Protein AF-A0A8B7ZYP4-F1 (afdb_monomer_lite)

Secondary structure (DSSP, 8-state):
-----------------------------------------HHHHHHHHHHHHHHHHHHHHHHHHHHHHHHHHHTS-------------------------------HHHHHHHHHHHHS----HHHHHHHHHTBPPGGGEEEEEEEEE-SSEEEEEEEEE-SS-SSEEEEEEEEEPS--HHHHHHHHHHHHHHTT---TTB----EEEEEE-TTS-EEEEEEEE--TT-BHHHHHHHHHHTSS-PPPHHHHHHHHHHHHHHHHHHHHTTEE-S--SGGGEEE-TT--EEE---TT-EE--TT--EE----TTTTTSS-GGGS-HHHHHS-EE-HHHHHHHHHHHHHHHHTTSPPSSTT--GGGHHHHHHTT--PPPPTT--HHHHHHHHHHT-SSGGGSPPHHHHHHHHHHHHHHHHHHHTTTHHHHHHHHHHHHHHTS-GGGSSS--

Radius of gyration: 34.46 Å; chains: 1; bounding box: 88×86×107 Å

Structure (mmCIF, N/CA/C/O backbone):
data_AF-A0A8B7ZYP4-F1
#
_entry.id   AF-A0A8B7ZYP4-F1
#
loop_
_atom_site.group_PDB
_atom_site.id
_atom_site.type_symbol
_atom_site.label_atom_id
_atom_site.label_alt_id
_atom_site.label_comp_id
_atom_site.label_asym_id
_atom_site.label_entity_id
_atom_site.label_seq_id
_atom_site.pdbx_PDB_ins_code
_atom_site.Cartn_x
_atom_site.Cartn_y
_atom_site.Cartn_z
_atom_site.occupancy
_atom_site.B_iso_or_equiv
_atom_site.auth_seq_id
_atom_site.auth_comp_id
_atom_site.auth_asym_id
_atom_site.auth_atom_id
_atom_site.pdbx_PDB_model_num
ATOM 1 N N . MET A 1 1 ? -39.614 -41.878 56.196 1.00 41.00 1 MET A N 1
ATOM 2 C CA . MET A 1 1 ? -39.280 -42.474 54.885 1.00 41.00 1 MET A CA 1
ATOM 3 C C . MET A 1 1 ? -38.234 -41.580 54.227 1.00 41.00 1 MET A C 1
ATOM 5 O O . MET A 1 1 ? -38.529 -40.890 53.265 1.00 41.00 1 MET A O 1
ATOM 9 N N . ASP A 1 2 ? -37.120 -41.278 54.887 1.00 35.00 2 ASP A N 1
ATOM 10 C CA . ASP A 1 2 ? -35.990 -42.121 55.347 1.00 35.00 2 ASP A CA 1
ATOM 11 C C . ASP A 1 2 ? -34.829 -41.954 54.352 1.00 35.00 2 ASP A C 1
ATOM 13 O O . ASP A 1 2 ? -34.947 -42.358 53.203 1.00 35.00 2 ASP A O 1
ATOM 17 N N . ILE A 1 3 ? -33.880 -41.050 54.650 1.00 33.19 3 ILE A N 1
ATOM 18 C CA . ILE A 1 3 ? -32.611 -41.271 55.398 1.00 33.19 3 ILE A CA 1
ATOM 19 C C . ILE A 1 3 ? -31.563 -41.875 54.436 1.00 33.19 3 ILE A C 1
ATOM 21 O O . ILE A 1 3 ? -31.716 -43.002 53.995 1.00 33.19 3 ILE A O 1
ATOM 25 N N . ALA A 1 4 ? -30.619 -41.095 53.894 1.00 34.44 4 ALA A N 1
ATOM 26 C CA . ALA A 1 4 ? -29.356 -40.596 54.474 1.00 34.44 4 ALA A CA 1
ATOM 27 C C . ALA A 1 4 ? -28.167 -41.572 54.346 1.00 34.44 4 ALA A C 1
ATOM 29 O O . ALA A 1 4 ? -28.353 -42.778 54.247 1.00 34.44 4 ALA A O 1
ATOM 30 N N . SER A 1 5 ? -26.963 -40.991 54.494 1.00 31.84 5 SER A N 1
ATOM 31 C CA . SER A 1 5 ? -25.684 -41.623 54.877 1.00 31.84 5 SER A CA 1
ATOM 32 C C . SER A 1 5 ? -24.798 -42.161 53.744 1.00 31.84 5 SER A C 1
ATOM 34 O O . SER A 1 5 ? -25.297 -42.761 52.808 1.00 31.84 5 SER A O 1
ATOM 36 N N . SER A 1 6 ? -23.465 -42.156 53.801 1.00 32.41 6 SER A N 1
ATOM 37 C CA . SER A 1 6 ? -22.391 -41.265 54.278 1.00 32.41 6 SER A CA 1
ATOM 38 C C . SER A 1 6 ? -21.062 -42.016 54.001 1.00 32.41 6 SER A C 1
ATOM 40 O O . SER A 1 6 ? -21.055 -43.240 54.001 1.00 32.41 6 SER A O 1
ATOM 42 N N . LYS A 1 7 ? -20.000 -41.257 53.664 1.00 31.94 7 LYS A N 1
ATOM 43 C CA . LYS A 1 7 ? -18.531 -41.371 53.940 1.00 31.94 7 LYS A CA 1
ATOM 44 C C . LYS A 1 7 ? -17.957 -42.626 54.679 1.00 31.94 7 LYS A C 1
ATOM 46 O O . LYS A 1 7 ? -18.709 -43.314 55.349 1.00 31.94 7 LYS A O 1
ATOM 51 N N . PRO A 1 8 ? -16.623 -42.727 54.937 1.00 56.97 8 PRO A N 1
ATOM 52 C CA . PRO A 1 8 ? -15.360 -42.520 54.178 1.00 56.97 8 PRO A CA 1
ATOM 53 C C . PRO A 1 8 ? -14.342 -43.682 54.471 1.00 56.97 8 PRO A C 1
ATOM 55 O O . PRO A 1 8 ? -14.780 -44.723 54.941 1.00 56.97 8 PRO A O 1
ATOM 58 N N . VAL A 1 9 ? -13.016 -43.503 54.243 1.00 35.91 9 VAL A N 1
ATOM 59 C CA . VAL A 1 9 ? -11.820 -43.965 55.045 1.00 35.91 9 VAL A CA 1
ATOM 60 C C . VAL A 1 9 ? -10.567 -43.976 54.119 1.00 35.91 9 VAL A C 1
ATOM 62 O O . VAL A 1 9 ? -10.630 -44.587 53.061 1.00 35.91 9 VAL A O 1
ATOM 65 N N . ARG A 1 10 ? -9.545 -43.104 54.283 1.00 32.50 10 ARG A N 1
ATOM 66 C CA . ARG A 1 10 ? -8.372 -43.043 55.223 1.00 32.50 10 ARG A CA 1
ATOM 67 C C . ARG A 1 10 ? -7.162 -43.850 54.695 1.00 32.50 10 ARG A C 1
ATOM 69 O O . ARG A 1 10 ? -7.319 -45.035 54.454 1.00 32.50 10 ARG A O 1
ATOM 76 N N . GLY A 1 11 ? -6.034 -43.221 54.345 1.00 29.41 11 GLY A N 1
ATOM 77 C CA . GLY A 1 11 ? -4.831 -42.957 55.181 1.00 29.41 11 GLY A CA 1
ATOM 78 C C . GLY A 1 11 ? -3.613 -43.550 54.424 1.00 29.41 11 GLY A C 1
ATOM 79 O O . GLY A 1 11 ? -3.822 -44.493 53.673 1.00 29.41 11 GLY A O 1
ATOM 80 N N . ASP A 1 12 ? -2.366 -43.072 54.431 1.00 33.69 12 ASP A N 1
ATOM 81 C CA . ASP A 1 12 ? -1.624 -42.235 55.373 1.00 33.69 12 ASP A CA 1
ATOM 82 C C . ASP A 1 12 ? -0.431 -41.509 54.703 1.00 33.69 12 ASP A C 1
ATOM 84 O O . ASP A 1 12 ? -0.023 -41.806 53.580 1.00 33.69 12 ASP A O 1
ATOM 88 N N . GLN A 1 13 ? 0.087 -40.526 55.444 1.00 34.38 13 GLN A N 1
ATOM 89 C CA . GLN A 1 13 ? 1.249 -39.657 55.211 1.00 34.38 13 GLN A CA 1
ATOM 90 C C . GLN A 1 13 ? 2.599 -40.325 55.554 1.00 34.38 13 GLN A C 1
ATOM 92 O O . GLN A 1 13 ? 2.609 -41.289 56.311 1.00 34.38 13 GLN A O 1
ATOM 97 N N . LEU A 1 14 ? 3.714 -39.719 55.096 1.00 33.94 14 LEU A N 1
ATOM 98 C CA . LEU A 1 14 ? 4.968 -39.356 55.826 1.00 33.94 14 LEU A CA 1
ATOM 99 C C . LEU A 1 14 ? 6.038 -38.971 54.769 1.00 33.94 14 LEU A C 1
ATOM 101 O O . LEU A 1 14 ? 6.341 -39.776 53.898 1.00 33.94 14 LEU A O 1
ATOM 105 N N . ILE A 1 15 ? 6.426 -37.701 54.570 1.00 35.94 15 ILE A N 1
ATOM 106 C CA . ILE A 1 15 ? 7.445 -36.887 55.281 1.00 35.94 15 ILE A CA 1
ATOM 107 C C . ILE A 1 15 ? 8.777 -37.623 55.507 1.00 35.94 15 ILE A C 1
ATOM 109 O O . ILE A 1 15 ? 8.811 -38.481 56.376 1.00 35.94 15 ILE A O 1
ATOM 113 N N . THR A 1 16 ? 9.857 -37.185 54.837 1.00 31.50 16 THR A N 1
ATOM 114 C CA . THR A 1 16 ? 11.135 -36.746 55.454 1.00 31.50 16 THR A CA 1
ATOM 115 C C . THR A 1 16 ? 11.983 -35.919 54.472 1.00 31.50 16 THR A C 1
ATOM 117 O O . THR A 1 16 ? 11.873 -36.057 53.257 1.00 31.50 16 THR A O 1
ATOM 120 N N . THR A 1 17 ? 12.778 -35.030 55.059 1.00 34.66 17 THR A N 1
ATOM 121 C CA . THR A 1 17 ? 13.595 -33.917 54.550 1.00 34.66 17 THR A CA 1
ATOM 122 C C . THR A 1 17 ? 15.063 -34.285 54.246 1.00 34.66 17 THR A C 1
ATOM 124 O O . THR A 1 17 ? 15.465 -35.424 54.457 1.00 34.66 17 THR A O 1
ATOM 127 N N . ASP A 1 18 ? 15.828 -33.255 53.842 1.00 32.28 18 ASP A N 1
ATOM 128 C CA . ASP A 1 18 ? 17.300 -33.112 53.739 1.00 32.28 18 ASP A CA 1
ATOM 129 C C . ASP A 1 18 ? 17.969 -33.642 52.453 1.00 32.28 18 ASP A C 1
ATOM 131 O O . ASP A 1 18 ? 17.633 -34.704 51.953 1.00 32.28 18 ASP A O 1
ATOM 135 N N . GLY A 1 19 ? 18.932 -32.974 51.809 1.00 30.73 19 GLY A N 1
ATOM 136 C CA . GLY A 1 19 ? 19.624 -31.714 52.082 1.00 30.73 19 GLY A CA 1
ATOM 137 C C . GLY A 1 19 ? 21.096 -31.816 51.648 1.00 30.73 19 GLY A C 1
ATOM 138 O O . GLY A 1 19 ? 21.799 -32.659 52.186 1.00 30.73 19 GLY A O 1
ATOM 139 N N . SER A 1 20 ? 21.568 -30.904 50.772 1.00 31.50 20 SER A N 1
ATOM 140 C CA . SER A 1 20 ? 22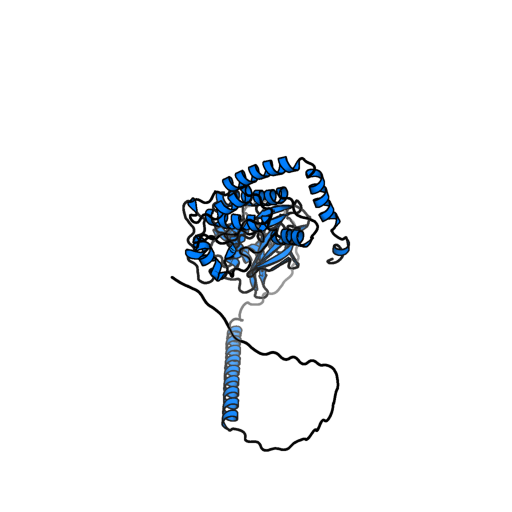.995 -30.515 50.558 1.00 31.50 20 SER A CA 1
ATOM 141 C C . SER A 1 20 ? 23.937 -31.605 49.962 1.00 31.50 20 SER A C 1
ATOM 143 O O . SER A 1 20 ? 23.621 -32.778 50.058 1.00 31.50 20 SER A O 1
ATOM 145 N N . LEU A 1 21 ? 25.108 -31.405 49.337 1.00 30.92 21 LEU A N 1
ATOM 146 C CA . LEU A 1 21 ? 25.958 -30.326 48.794 1.00 30.92 21 LEU A CA 1
ATOM 147 C C . LEU A 1 21 ? 27.141 -31.079 48.056 1.00 30.92 21 LEU A C 1
ATOM 149 O O . LEU A 1 21 ? 27.355 -32.244 48.368 1.00 30.92 21 LEU A O 1
ATOM 153 N N . TRP A 1 22 ? 27.841 -30.448 47.088 1.00 31.81 22 TRP A N 1
ATOM 154 C CA . TRP A 1 22 ? 29.186 -30.717 46.458 1.00 31.81 22 TRP A CA 1
ATOM 155 C C . TRP A 1 22 ? 29.958 -32.063 46.644 1.00 31.81 22 TRP A C 1
ATOM 157 O O . TRP A 1 22 ? 30.072 -32.572 47.745 1.00 31.81 22 TRP A O 1
ATOM 167 N N . GLU A 1 23 ? 30.612 -32.617 45.600 1.00 31.73 23 GLU A N 1
ATOM 168 C CA . GLU A 1 23 ? 32.015 -32.396 45.149 1.00 31.73 23 GLU A CA 1
ATOM 169 C C . GLU A 1 23 ? 32.447 -33.361 44.020 1.00 31.73 23 GLU A C 1
ATOM 171 O O . GLU A 1 23 ? 31.722 -34.265 43.617 1.00 31.73 23 GLU A O 1
ATOM 176 N N . THR A 1 24 ? 33.643 -33.073 43.515 1.00 35.56 24 THR A N 1
ATOM 177 C CA . THR A 1 24 ? 34.391 -33.439 42.310 1.00 35.56 24 THR A CA 1
ATOM 178 C C . THR A 1 24 ? 35.091 -34.809 42.332 1.00 35.56 24 THR A C 1
ATOM 180 O O . THR A 1 24 ? 35.387 -35.346 43.394 1.00 35.56 24 THR A O 1
ATOM 183 N N . ALA A 1 25 ? 35.471 -35.312 41.145 1.00 32.31 25 ALA A N 1
ATOM 184 C CA . ALA A 1 25 ? 36.751 -36.006 40.916 1.00 32.31 25 ALA A CA 1
ATOM 185 C C . ALA A 1 25 ? 37.060 -36.131 39.407 1.00 32.31 25 ALA A C 1
ATOM 187 O O . ALA A 1 25 ? 36.262 -36.667 38.640 1.00 32.31 25 ALA A O 1
ATOM 188 N N . ASP A 1 26 ? 38.234 -35.631 39.022 1.00 33.47 26 ASP A N 1
ATOM 189 C CA . ASP A 1 26 ? 38.847 -35.669 37.690 1.00 33.47 26 ASP A CA 1
ATOM 190 C C . ASP A 1 26 ? 39.739 -36.924 37.453 1.00 33.47 26 ASP A C 1
ATOM 192 O O . ASP A 1 26 ? 40.134 -37.612 38.392 1.00 33.47 26 ASP A O 1
ATOM 196 N N . VAL A 1 27 ? 40.185 -37.052 36.187 1.00 33.00 27 VAL A N 1
ATOM 197 C CA . VAL A 1 27 ? 41.434 -37.658 35.644 1.00 33.00 27 VAL A CA 1
ATOM 198 C C . VAL A 1 27 ? 41.496 -39.196 35.464 1.00 33.00 27 VAL A C 1
ATOM 200 O O . VAL A 1 27 ? 41.523 -39.951 36.428 1.00 33.00 27 VAL A O 1
ATOM 203 N N . ILE A 1 28 ? 41.647 -39.680 34.216 1.00 33.00 28 ILE A N 1
ATOM 204 C CA . ILE A 1 28 ? 42.933 -40.108 33.598 1.00 33.00 28 ILE A CA 1
ATOM 205 C C . ILE A 1 28 ? 42.728 -40.601 32.150 1.00 33.00 28 ILE A C 1
ATOM 207 O O . ILE A 1 28 ? 41.869 -41.421 31.840 1.00 33.00 28 ILE A O 1
ATOM 211 N N . ASP A 1 29 ? 43.597 -40.059 31.301 1.00 36.97 29 ASP A N 1
ATOM 212 C CA . ASP A 1 29 ? 43.864 -40.283 29.883 1.00 36.97 29 ASP A CA 1
ATOM 213 C C . ASP A 1 29 ? 44.691 -41.571 29.662 1.00 36.97 29 ASP A C 1
ATOM 215 O O . ASP A 1 29 ? 45.576 -41.874 30.462 1.00 36.97 29 ASP A O 1
ATOM 219 N N . THR A 1 30 ? 44.474 -42.320 28.575 1.00 34.78 30 THR A N 1
ATOM 220 C CA . THR A 1 30 ? 45.480 -43.277 28.058 1.00 34.78 30 THR A CA 1
ATOM 221 C C . THR A 1 30 ? 45.415 -43.387 26.536 1.00 34.78 30 THR A C 1
ATOM 223 O O . THR A 1 30 ? 44.474 -43.918 25.952 1.00 34.78 30 THR A O 1
ATOM 226 N N . VAL A 1 31 ? 46.482 -42.894 25.908 1.00 38.34 31 VAL A N 1
ATOM 227 C CA . VAL A 1 31 ? 46.847 -43.080 24.501 1.00 38.34 31 VAL A CA 1
ATOM 228 C C . VAL A 1 31 ? 47.408 -44.492 24.294 1.00 38.34 31 VAL A C 1
ATOM 230 O O . VAL A 1 31 ? 48.252 -44.941 25.066 1.00 38.34 31 VAL A O 1
ATOM 233 N N . GLY A 1 32 ? 47.001 -45.157 23.209 1.00 30.75 32 GLY A N 1
ATOM 234 C CA . GLY A 1 32 ? 47.618 -46.383 22.697 1.00 30.75 32 GLY A CA 1
ATOM 235 C C . GLY A 1 32 ? 47.467 -46.473 21.176 1.00 30.75 32 GLY A C 1
ATOM 236 O O . GLY A 1 32 ? 46.356 -46.514 20.656 1.00 30.75 32 GLY A O 1
ATOM 237 N N . THR A 1 33 ? 48.594 -46.444 20.469 1.00 37.09 33 THR A N 1
ATOM 238 C CA . THR A 1 33 ? 48.742 -46.477 19.007 1.00 37.09 33 THR A CA 1
ATOM 239 C C . THR A 1 33 ? 48.766 -47.899 18.431 1.00 37.09 33 THR A C 1
ATOM 241 O O . THR A 1 33 ? 49.421 -48.757 19.010 1.00 37.09 33 THR A O 1
ATOM 244 N N . ALA A 1 34 ? 48.125 -48.050 17.261 1.00 40.72 34 ALA A N 1
ATOM 245 C CA . ALA A 1 34 ? 48.442 -48.882 16.081 1.00 40.72 34 ALA A CA 1
ATOM 246 C C . ALA A 1 34 ? 48.799 -50.385 16.240 1.00 40.72 34 ALA A C 1
ATOM 248 O O . ALA A 1 34 ? 49.830 -50.725 16.804 1.00 40.72 34 ALA A O 1
ATOM 249 N N . ASP A 1 35 ? 47.981 -51.281 15.659 1.00 36.91 35 ASP A N 1
ATOM 250 C CA . ASP A 1 35 ? 48.292 -51.951 14.373 1.00 36.91 35 ASP A CA 1
ATOM 251 C C . ASP A 1 35 ? 47.171 -52.923 13.906 1.00 36.91 35 ASP A C 1
ATOM 253 O O . ASP A 1 35 ? 46.758 -53.837 14.613 1.00 36.91 35 ASP A O 1
ATOM 257 N N . ASP A 1 36 ? 46.668 -52.629 12.701 1.00 41.31 36 ASP A N 1
ATOM 258 C CA . ASP A 1 36 ? 46.269 -53.481 11.562 1.00 41.31 36 ASP A CA 1
ATOM 259 C C . ASP A 1 36 ? 45.562 -54.853 11.739 1.00 41.31 36 ASP A C 1
ATOM 261 O O . ASP A 1 36 ? 46.180 -55.824 12.160 1.00 41.31 36 ASP A O 1
ATOM 265 N N . VAL A 1 37 ? 44.315 -54.966 11.235 1.00 39.84 37 VAL A N 1
ATOM 266 C CA . VAL A 1 37 ? 43.886 -56.026 10.284 1.00 39.84 37 VAL A CA 1
ATOM 267 C C . VAL A 1 37 ? 42.764 -55.467 9.395 1.00 39.84 37 VAL A C 1
ATOM 269 O O . VAL A 1 37 ? 41.595 -55.404 9.781 1.00 39.84 37 VAL A O 1
ATOM 272 N N . GLY A 1 38 ? 43.124 -55.074 8.174 1.00 44.59 38 GLY A N 1
ATOM 273 C CA . GLY A 1 38 ? 42.184 -54.752 7.106 1.00 44.59 38 GLY A CA 1
ATOM 274 C C . GLY A 1 38 ? 41.387 -55.963 6.604 1.00 44.59 38 GLY A C 1
ATOM 275 O O . GLY A 1 38 ? 41.943 -56.991 6.225 1.00 44.59 38 GLY A O 1
ATOM 276 N N . VAL A 1 39 ? 40.070 -55.789 6.498 1.00 46.38 39 VAL A N 1
ATOM 277 C CA . VAL A 1 39 ? 39.230 -56.523 5.545 1.00 46.38 39 VAL A CA 1
ATOM 278 C C . VAL A 1 39 ? 38.632 -55.472 4.618 1.00 46.38 39 VAL A C 1
ATOM 280 O O . VAL A 1 39 ? 37.616 -54.852 4.923 1.00 46.38 39 VAL A O 1
ATOM 283 N N . HIS A 1 40 ? 39.314 -55.210 3.503 1.00 57.91 40 HIS A N 1
ATOM 284 C CA . HIS A 1 40 ? 38.730 -54.434 2.418 1.00 57.91 40 HIS A CA 1
ATOM 285 C C . HIS A 1 40 ? 37.585 -55.248 1.824 1.00 57.91 40 HIS A C 1
ATOM 287 O O . HIS A 1 40 ? 37.816 -56.264 1.171 1.00 57.91 40 HIS A O 1
ATOM 293 N N . ASP A 1 41 ? 36.356 -54.801 2.065 1.00 60.59 41 ASP A N 1
ATOM 294 C CA . ASP A 1 41 ? 35.186 -55.324 1.379 1.00 60.59 41 ASP A CA 1
ATOM 295 C C . ASP A 1 41 ? 35.362 -55.080 -0.140 1.00 60.59 41 ASP A C 1
ATOM 297 O O . ASP A 1 41 ? 35.413 -53.919 -0.576 1.00 60.59 41 ASP A O 1
ATOM 301 N N . PRO A 1 42 ? 35.496 -56.138 -0.966 1.00 63.41 42 PRO A N 1
ATOM 302 C CA . PRO A 1 42 ? 35.728 -56.001 -2.401 1.00 63.41 42 PRO A CA 1
ATOM 303 C C . PRO A 1 42 ? 34.594 -55.242 -3.107 1.00 63.41 42 PRO A C 1
ATOM 305 O O . PRO A 1 42 ? 34.821 -54.653 -4.165 1.00 63.41 42 PRO A O 1
ATOM 308 N N . PHE A 1 43 ? 33.398 -55.171 -2.514 1.00 64.75 43 PHE A N 1
ATOM 309 C CA . PHE A 1 43 ? 32.273 -54.422 -3.069 1.00 64.75 43 PHE A CA 1
ATOM 310 C C . PHE A 1 43 ? 32.456 -52.902 -2.964 1.00 64.75 43 PHE A C 1
ATOM 312 O O . PHE A 1 43 ? 32.050 -52.173 -3.873 1.00 64.75 43 PHE A O 1
ATOM 319 N N . VAL A 1 44 ? 33.130 -52.408 -1.921 1.00 70.31 44 VAL A N 1
ATOM 320 C CA . VAL A 1 44 ? 33.406 -50.970 -1.753 1.00 70.31 44 VAL A CA 1
ATOM 321 C C . VAL A 1 44 ? 34.443 -50.499 -2.775 1.00 70.31 44 VAL A C 1
ATOM 323 O O . VAL A 1 44 ? 34.275 -49.443 -3.384 1.00 70.31 44 VAL A O 1
ATOM 326 N N . GLY A 1 45 ? 35.470 -51.314 -3.038 1.00 73.00 45 GLY A N 1
ATOM 327 C CA . GLY A 1 45 ? 36.469 -51.024 -4.071 1.00 73.00 45 GLY A CA 1
ATOM 328 C C . GLY A 1 45 ? 35.863 -50.950 -5.477 1.00 73.00 45 GLY A C 1
ATOM 329 O O . GLY A 1 45 ? 36.153 -50.021 -6.231 1.00 73.00 45 GLY A O 1
ATOM 330 N N . ILE A 1 46 ? 34.961 -51.880 -5.808 1.00 78.75 46 ILE A N 1
ATOM 331 C CA . ILE A 1 46 ? 34.260 -51.903 -7.102 1.00 78.75 46 ILE A CA 1
ATOM 332 C C . ILE A 1 46 ? 33.330 -50.690 -7.250 1.00 78.75 46 ILE A C 1
ATOM 334 O O . ILE A 1 46 ? 33.279 -50.085 -8.324 1.00 78.75 46 ILE A O 1
ATOM 338 N N . LEU A 1 47 ? 32.626 -50.293 -6.186 1.00 79.06 47 LEU A N 1
ATOM 339 C CA . LEU A 1 47 ? 31.729 -49.136 -6.213 1.00 79.06 47 LEU A CA 1
ATOM 340 C C . LEU A 1 47 ? 32.498 -47.824 -6.430 1.00 79.06 47 LEU A C 1
ATOM 342 O O . LEU A 1 47 ? 32.126 -47.028 -7.292 1.00 79.06 47 LEU A O 1
ATOM 346 N N . VAL A 1 48 ? 33.602 -47.621 -5.705 1.00 80.25 48 VAL A N 1
ATOM 347 C CA . VAL A 1 48 ? 34.445 -46.423 -5.850 1.00 80.25 48 VAL A CA 1
ATOM 348 C C . VAL A 1 48 ? 35.087 -46.367 -7.239 1.00 80.25 48 VAL A C 1
ATOM 350 O O . VAL A 1 48 ? 35.073 -45.313 -7.875 1.00 80.25 48 VAL A O 1
ATOM 353 N N . ALA A 1 49 ? 35.571 -47.500 -7.758 1.00 82.25 49 ALA A N 1
ATOM 354 C CA . ALA A 1 49 ? 36.119 -47.579 -9.112 1.00 82.25 49 ALA A CA 1
ATOM 355 C C . ALA A 1 49 ? 35.061 -47.279 -10.191 1.00 82.25 49 ALA A C 1
ATOM 357 O O . ALA A 1 49 ? 35.351 -46.584 -11.165 1.00 82.25 49 ALA A O 1
ATOM 358 N N . SER A 1 50 ? 33.822 -47.739 -9.996 1.00 85.12 50 SER A N 1
ATOM 359 C CA . SER A 1 50 ? 32.708 -47.484 -10.920 1.00 85.12 50 SER A CA 1
ATOM 360 C C . SER A 1 50 ? 32.313 -46.006 -10.943 1.00 85.12 50 SER A C 1
ATOM 362 O O . SER A 1 50 ? 32.114 -45.434 -12.014 1.00 85.12 50 SER A O 1
ATOM 364 N N . ILE A 1 51 ? 32.261 -45.355 -9.776 1.00 87.69 51 ILE A N 1
ATOM 365 C CA . ILE A 1 51 ? 31.984 -43.916 -9.672 1.00 87.69 51 ILE A CA 1
ATOM 366 C C . ILE A 1 51 ? 33.111 -43.106 -10.326 1.00 87.69 51 ILE A C 1
ATOM 368 O O . ILE A 1 51 ? 32.832 -42.194 -11.106 1.00 87.69 51 ILE A O 1
ATOM 372 N N . ALA A 1 52 ? 34.374 -43.464 -10.078 1.00 88.38 52 ALA A N 1
ATOM 373 C CA . ALA A 1 52 ? 35.521 -42.802 -10.698 1.00 88.38 52 ALA A CA 1
ATOM 374 C C . ALA A 1 52 ? 35.501 -42.928 -12.233 1.00 88.38 52 ALA A C 1
ATOM 376 O O . ALA A 1 52 ? 35.746 -41.944 -12.934 1.00 88.38 52 ALA A O 1
ATOM 377 N N . LEU A 1 53 ? 35.137 -44.100 -12.765 1.00 92.38 53 LEU A N 1
ATOM 378 C CA . LEU A 1 53 ? 34.994 -44.315 -14.205 1.00 92.38 53 LEU A CA 1
ATOM 379 C C . LEU A 1 53 ? 33.876 -43.445 -14.801 1.00 92.38 53 LEU A C 1
ATOM 381 O O . LEU A 1 53 ? 34.084 -42.804 -15.831 1.00 92.38 53 LEU A O 1
ATOM 385 N N . CYS A 1 54 ? 32.719 -43.358 -14.138 1.00 90.44 54 CYS A N 1
ATOM 386 C CA . CYS A 1 54 ? 31.614 -42.497 -14.569 1.00 90.44 54 CYS A CA 1
ATOM 387 C C . CYS A 1 54 ? 32.017 -41.015 -14.610 1.00 90.44 54 CYS A C 1
ATOM 389 O O . CYS A 1 54 ? 31.709 -40.321 -15.580 1.00 90.44 54 CYS A O 1
ATOM 391 N N . VAL A 1 55 ? 32.749 -40.533 -13.600 1.00 91.75 55 VAL A N 1
ATOM 392 C CA . VAL A 1 55 ? 33.247 -39.147 -13.561 1.00 91.75 55 VAL A CA 1
ATOM 393 C C . VAL A 1 55 ? 34.226 -38.878 -14.707 1.00 91.75 55 VAL A C 1
ATOM 395 O O . VAL A 1 55 ? 34.122 -37.846 -15.370 1.00 91.75 55 VAL A O 1
ATOM 398 N N . LEU A 1 56 ? 35.132 -39.817 -15.001 1.00 92.19 56 LEU A N 1
ATOM 399 C CA . LEU A 1 56 ? 36.076 -39.689 -16.115 1.00 92.19 56 LEU A CA 1
ATOM 400 C C . LEU A 1 56 ? 35.372 -39.653 -17.477 1.00 92.19 56 LEU A C 1
ATOM 402 O O . LEU A 1 56 ? 35.737 -38.845 -18.331 1.00 92.19 56 LEU A O 1
ATOM 406 N N . VAL A 1 57 ? 34.334 -40.470 -17.676 1.00 93.38 57 VAL A N 1
ATOM 407 C CA . VAL A 1 57 ? 33.534 -40.453 -18.912 1.00 93.38 57 VAL A CA 1
ATOM 408 C C . VAL A 1 57 ? 32.805 -39.117 -19.074 1.00 93.38 57 VAL A C 1
ATOM 410 O O . VAL A 1 57 ? 32.836 -38.538 -20.159 1.00 93.38 57 VAL A O 1
ATOM 413 N N . ILE A 1 58 ? 32.211 -38.580 -18.004 1.00 91.19 58 ILE A N 1
ATOM 414 C CA . ILE A 1 58 ? 31.535 -37.273 -18.040 1.00 91.19 58 ILE A CA 1
ATOM 415 C C . ILE A 1 58 ? 32.530 -36.155 -18.375 1.00 91.19 58 ILE A C 1
ATOM 417 O O . ILE A 1 58 ? 32.243 -35.323 -19.235 1.00 91.19 58 ILE A O 1
ATOM 421 N N . LEU A 1 59 ? 33.720 -36.154 -17.767 1.00 92.19 59 LEU A N 1
ATOM 422 C CA . LEU A 1 59 ? 34.763 -35.169 -18.071 1.00 92.19 59 LEU A CA 1
ATOM 423 C C . LEU A 1 59 ? 35.216 -35.247 -19.535 1.00 92.19 59 LEU A C 1
ATOM 425 O O . LEU A 1 59 ? 35.349 -34.213 -20.188 1.00 92.19 59 LEU A O 1
ATOM 429 N N . MET A 1 60 ? 35.379 -36.453 -20.084 1.00 91.06 60 MET A N 1
ATOM 430 C CA . MET A 1 60 ? 35.718 -36.641 -21.499 1.00 91.06 60 MET A CA 1
ATOM 431 C C . MET A 1 60 ? 34.607 -36.140 -22.435 1.00 91.06 60 MET A C 1
ATOM 433 O O . MET A 1 60 ? 34.900 -35.517 -23.458 1.00 91.06 60 MET A O 1
ATOM 437 N N . LEU A 1 61 ? 33.333 -36.338 -22.081 1.00 92.12 61 LEU A N 1
ATOM 438 C CA . LEU A 1 61 ? 32.195 -35.804 -22.839 1.00 92.12 61 LEU A CA 1
ATOM 439 C C . LEU A 1 61 ? 32.136 -34.269 -22.794 1.00 92.12 61 LEU A C 1
ATOM 441 O O . LEU A 1 61 ? 31.882 -33.631 -23.813 1.00 92.12 61 LEU A O 1
ATOM 445 N N . VAL A 1 62 ? 32.437 -33.656 -21.646 1.00 89.62 62 VAL A N 1
ATOM 446 C CA . VAL A 1 62 ? 32.503 -32.190 -21.518 1.00 89.62 62 VAL A CA 1
ATOM 447 C C . VAL A 1 62 ? 33.658 -31.622 -22.343 1.00 89.62 62 VAL A C 1
ATOM 449 O O . VAL A 1 62 ? 33.458 -30.669 -23.091 1.00 89.62 62 VAL A O 1
ATOM 452 N N . ILE A 1 63 ? 34.849 -32.226 -22.277 1.00 90.31 63 ILE A N 1
ATOM 453 C CA . ILE A 1 63 ? 36.019 -31.783 -23.053 1.00 90.31 63 ILE A CA 1
ATOM 454 C C . ILE A 1 63 ? 35.752 -31.901 -24.557 1.00 90.31 63 ILE A C 1
ATOM 456 O O . ILE A 1 63 ? 36.043 -30.971 -25.310 1.00 90.31 63 ILE A O 1
ATOM 460 N N . THR A 1 64 ? 35.162 -33.012 -25.005 1.00 86.38 64 THR A N 1
ATOM 461 C CA . THR A 1 64 ? 34.819 -33.205 -26.423 1.00 86.38 64 THR A CA 1
ATOM 462 C C . THR A 1 64 ? 33.727 -32.243 -26.890 1.00 86.38 64 THR A C 1
ATOM 464 O O . THR A 1 64 ? 33.855 -31.688 -27.981 1.00 86.38 64 THR A O 1
ATOM 467 N N . CYS A 1 65 ? 32.719 -31.954 -26.061 1.00 85.56 65 CYS A N 1
ATOM 468 C CA . CYS A 1 65 ? 31.698 -30.941 -26.342 1.00 85.56 65 CYS A CA 1
ATOM 469 C C . CYS A 1 65 ? 32.307 -29.530 -26.454 1.00 85.56 65 CYS A C 1
ATOM 471 O O . CYS A 1 65 ? 32.084 -28.832 -27.444 1.00 85.56 65 CYS A O 1
ATOM 473 N N . CYS A 1 66 ? 33.163 -29.135 -25.505 1.00 82.12 66 CYS A N 1
ATOM 474 C CA . CYS A 1 66 ? 33.882 -27.858 -25.543 1.00 82.12 66 CYS A CA 1
ATOM 475 C C . CYS A 1 66 ? 34.789 -27.739 -26.778 1.00 82.12 66 CYS A C 1
ATOM 477 O O . CYS A 1 66 ? 34.847 -26.682 -27.407 1.00 82.12 66 CYS A O 1
ATOM 479 N N . TRP A 1 67 ? 35.464 -28.825 -27.168 1.00 83.44 67 TRP A N 1
ATOM 480 C CA . TRP A 1 67 ? 36.300 -28.854 -28.369 1.00 83.44 67 TRP A CA 1
ATOM 481 C C . TRP A 1 67 ? 35.472 -28.742 -29.659 1.00 83.44 67 TRP A C 1
ATOM 483 O O . TRP A 1 67 ? 35.847 -28.002 -30.570 1.00 83.44 67 TRP A O 1
ATOM 493 N N . GLN A 1 68 ? 34.313 -29.406 -29.731 1.00 77.75 68 GLN A N 1
ATOM 494 C CA . GLN A 1 68 ? 33.392 -29.293 -30.869 1.00 77.75 68 GLN A CA 1
ATOM 495 C C . GLN A 1 68 ? 32.793 -27.883 -30.994 1.00 77.75 68 GLN A C 1
ATOM 497 O O . GLN A 1 68 ? 32.747 -27.338 -32.099 1.00 77.75 68 GLN A O 1
ATOM 502 N N . LEU A 1 69 ? 32.415 -27.255 -29.876 1.00 72.06 69 LEU A N 1
ATOM 503 C CA . LEU A 1 69 ? 31.927 -25.871 -29.846 1.00 72.06 69 LEU A CA 1
ATOM 504 C C . LEU A 1 69 ? 33.023 -24.868 -30.251 1.00 72.06 69 LEU A C 1
ATOM 506 O O . LEU A 1 69 ? 32.763 -23.952 -31.031 1.00 72.06 69 LEU A O 1
ATOM 510 N N . GLY A 1 70 ? 34.269 -25.082 -29.813 1.00 68.38 70 GLY A N 1
ATOM 511 C CA . GLY A 1 70 ? 35.420 -24.272 -30.228 1.00 68.38 70 GLY A CA 1
ATOM 512 C C . GLY A 1 70 ? 35.723 -24.377 -31.728 1.00 68.38 70 GLY A C 1
ATOM 513 O O . GLY A 1 70 ? 36.010 -23.371 -32.381 1.00 68.38 70 GLY A O 1
ATOM 514 N N . LYS A 1 71 ? 35.578 -25.574 -32.309 1.00 64.56 71 LYS A N 1
ATOM 515 C CA . LYS A 1 71 ? 35.765 -25.803 -33.751 1.00 64.56 71 LYS A CA 1
ATOM 516 C C . LYS A 1 71 ? 34.676 -25.122 -34.592 1.00 64.56 71 LYS A C 1
ATOM 518 O O . LYS A 1 71 ? 34.978 -24.614 -35.670 1.00 64.56 71 LYS A O 1
ATOM 523 N N . HIS A 1 72 ? 33.446 -25.038 -34.075 1.00 51.06 72 HIS A N 1
ATOM 524 C CA . HIS A 1 72 ? 32.343 -24.318 -34.724 1.00 51.06 72 HIS A CA 1
ATOM 525 C C . HIS A 1 72 ? 32.517 -22.790 -34.705 1.00 51.06 72 HIS A C 1
ATOM 527 O O . HIS A 1 72 ? 32.130 -22.125 -35.667 1.00 51.06 72 HIS A O 1
ATOM 533 N N . CYS A 1 73 ? 33.155 -22.229 -33.672 1.00 47.50 73 CYS A N 1
ATOM 534 C CA . CYS A 1 73 ? 33.514 -20.806 -33.635 1.00 47.50 73 CYS A CA 1
ATOM 535 C C . CYS A 1 73 ? 34.669 -20.459 -34.590 1.00 47.50 73 CYS A C 1
ATOM 537 O O . CYS A 1 73 ? 34.664 -19.381 -35.180 1.00 47.50 73 CYS A O 1
ATOM 539 N N . SER A 1 74 ? 35.616 -21.378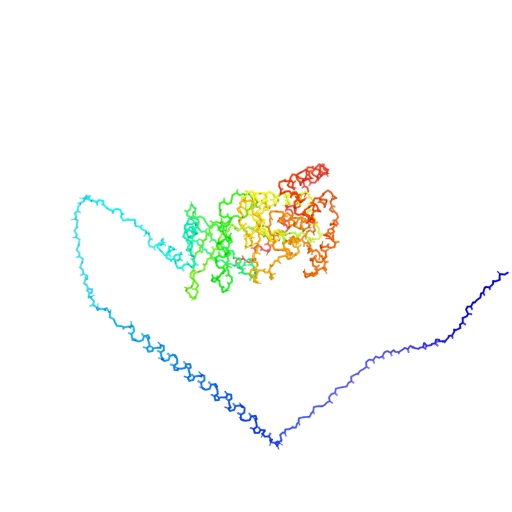 -34.813 1.00 44.59 74 SER A N 1
ATOM 540 C CA . SER A 1 74 ? 36.754 -21.146 -35.717 1.00 44.59 74 SER A CA 1
ATOM 541 C C . SER A 1 74 ? 36.377 -21.109 -37.206 1.00 44.59 74 SER A C 1
ATOM 543 O O . SER A 1 74 ? 37.150 -20.581 -37.996 1.00 44.59 74 SER A O 1
ATOM 545 N N . GLN A 1 75 ? 35.214 -21.640 -37.607 1.00 42.78 75 GLN A N 1
ATOM 546 C CA . GLN A 1 75 ? 34.762 -21.639 -39.011 1.00 42.78 75 GLN A CA 1
ATOM 547 C C . GLN A 1 75 ? 33.882 -20.436 -39.395 1.00 42.78 75 GLN A C 1
ATOM 549 O O . GLN A 1 75 ? 33.585 -20.259 -40.572 1.00 42.78 75 GLN A O 1
ATOM 554 N N . ARG A 1 76 ? 33.470 -19.586 -38.441 1.00 42.47 76 ARG A N 1
ATOM 555 C CA . ARG A 1 76 ? 32.688 -18.360 -38.721 1.00 42.47 76 ARG A CA 1
ATOM 556 C C . ARG A 1 76 ? 33.530 -17.082 -38.799 1.00 42.47 76 ARG A C 1
ATOM 558 O O . ARG A 1 76 ? 32.972 -16.001 -38.958 1.00 42.47 76 ARG A O 1
ATOM 565 N N . GLY A 1 77 ? 34.853 -17.196 -38.694 1.00 40.19 77 GLY A N 1
ATOM 566 C CA . GLY A 1 77 ? 35.780 -16.068 -38.641 1.00 40.19 77 GLY A CA 1
ATOM 567 C C . GLY A 1 77 ? 36.641 -15.893 -39.889 1.00 40.19 77 GLY A C 1
ATOM 568 O O . GLY A 1 77 ? 37.847 -15.785 -39.735 1.00 40.19 77 GLY A O 1
ATOM 569 N N . GLU A 1 78 ? 36.072 -15.844 -41.098 1.00 36.00 78 GLU A N 1
ATOM 570 C CA . GLU A 1 78 ? 36.801 -15.376 -42.291 1.00 36.00 78 GLU A CA 1
ATOM 571 C C . GLU A 1 78 ? 35.889 -14.568 -43.234 1.00 36.00 78 GLU A C 1
ATOM 573 O O . GLU A 1 78 ? 35.023 -15.124 -43.904 1.00 36.00 78 GLU A O 1
ATOM 578 N N . SER A 1 79 ? 36.089 -13.239 -43.263 1.00 31.50 79 SER A N 1
ATOM 579 C CA . SER A 1 79 ? 36.237 -12.373 -44.460 1.00 31.50 79 SER A CA 1
ATOM 580 C C . SER A 1 79 ? 35.685 -10.943 -44.273 1.00 31.50 79 SER A C 1
ATOM 582 O O . SER A 1 79 ? 34.492 -10.693 -44.368 1.00 31.50 79 SER A O 1
ATOM 584 N N . MET A 1 80 ? 36.583 -9.967 -44.098 1.00 28.58 80 MET A N 1
ATOM 585 C CA . MET A 1 80 ? 36.467 -8.630 -44.705 1.00 28.58 80 MET A CA 1
ATOM 586 C C . MET A 1 80 ? 37.886 -8.075 -44.918 1.00 28.58 80 MET A C 1
ATOM 588 O O . MET A 1 80 ? 38.691 -8.122 -43.985 1.00 28.58 80 MET A O 1
ATOM 592 N N . PRO A 1 81 ? 38.244 -7.599 -46.125 1.00 35.91 81 PRO A N 1
ATOM 593 C CA . PRO A 1 81 ? 39.614 -7.220 -46.426 1.00 35.91 81 PRO A CA 1
ATOM 594 C C . PRO A 1 81 ? 39.957 -5.803 -45.957 1.00 35.91 81 PRO A C 1
ATOM 596 O O . PRO A 1 81 ? 39.146 -4.878 -45.949 1.00 35.91 81 PRO A O 1
ATOM 599 N N . LEU A 1 82 ? 41.231 -5.685 -45.606 1.00 30.81 82 LEU A N 1
ATOM 600 C CA . LEU A 1 82 ? 41.980 -4.522 -45.160 1.00 30.81 82 LEU A CA 1
ATOM 601 C C . LEU A 1 82 ? 42.032 -3.430 -46.253 1.00 30.81 82 LEU A C 1
ATOM 603 O O . LEU A 1 82 ? 42.670 -3.616 -47.288 1.00 30.81 82 LEU A O 1
ATOM 607 N N . GLY A 1 83 ? 41.391 -2.281 -46.015 1.00 29.03 83 GLY A N 1
ATOM 608 C CA . GLY A 1 83 ? 41.466 -1.082 -46.858 1.00 29.03 83 GLY A CA 1
ATOM 609 C C . GLY A 1 83 ? 42.175 0.057 -46.126 1.00 29.03 83 GLY A C 1
ATOM 610 O O . GLY A 1 83 ? 41.727 0.511 -45.080 1.00 29.03 83 GLY A O 1
ATOM 611 N N . GLN A 1 84 ? 43.317 0.472 -46.666 1.00 28.08 84 GLN A N 1
ATOM 612 C CA . GLN A 1 84 ? 44.301 1.382 -46.083 1.00 28.08 84 GLN A CA 1
ATOM 613 C C . GLN A 1 84 ? 43.763 2.775 -45.721 1.00 28.08 84 GLN A C 1
ATOM 615 O O . GLN A 1 84 ? 43.104 3.445 -46.512 1.00 28.08 84 GLN A O 1
ATOM 620 N N . ALA A 1 85 ? 44.194 3.255 -44.555 1.00 30.61 85 ALA A N 1
ATOM 621 C CA . ALA A 1 85 ? 44.153 4.656 -44.174 1.00 30.61 85 ALA A CA 1
ATOM 622 C C . ALA A 1 85 ? 45.017 5.515 -45.117 1.00 30.61 85 ALA A C 1
ATOM 624 O O . ALA A 1 85 ? 46.205 5.247 -45.310 1.00 30.61 85 ALA A O 1
ATOM 625 N N . LYS A 1 86 ? 44.448 6.610 -45.628 1.00 27.25 86 LYS A N 1
ATOM 626 C CA . LYS A 1 86 ? 45.204 7.774 -46.104 1.00 27.25 86 LYS A CA 1
ATOM 627 C C . LYS A 1 86 ? 44.550 9.045 -45.576 1.00 27.25 86 LYS A C 1
ATOM 629 O O . LYS A 1 86 ? 43.478 9.443 -46.016 1.00 27.25 86 LYS A O 1
ATOM 634 N N . LEU A 1 87 ? 45.239 9.675 -44.627 1.00 31.64 87 LEU A N 1
ATOM 635 C CA . LEU A 1 87 ? 45.072 11.080 -44.284 1.00 31.64 87 LEU A CA 1
ATOM 636 C C . LEU A 1 87 ? 45.242 11.929 -45.550 1.00 31.64 87 LEU A C 1
ATOM 638 O O . LEU A 1 87 ? 46.302 11.883 -46.177 1.00 31.64 87 LEU A O 1
ATOM 642 N N . LYS A 1 88 ? 44.259 12.773 -45.868 1.00 24.91 88 LYS A N 1
ATOM 643 C CA . LYS A 1 88 ? 44.539 14.008 -46.596 1.00 24.91 88 LYS A CA 1
ATOM 644 C C . LYS A 1 88 ? 43.676 15.148 -46.071 1.00 24.91 88 LYS A C 1
ATOM 646 O O . LYS A 1 88 ? 42.455 15.145 -46.142 1.00 24.91 88 LYS A O 1
ATOM 651 N N . ARG A 1 89 ? 44.399 16.089 -45.481 1.00 27.23 89 ARG A N 1
ATOM 652 C CA . ARG A 1 89 ? 43.995 17.416 -45.047 1.00 27.23 89 ARG A CA 1
ATOM 653 C C . ARG A 1 89 ? 43.835 18.255 -46.312 1.00 27.23 89 ARG A C 1
ATOM 655 O O . ARG A 1 89 ? 44.816 18.391 -47.032 1.00 27.23 89 ARG A O 1
ATOM 662 N N . GLU A 1 90 ? 42.663 18.817 -46.567 1.00 25.92 90 GLU A N 1
ATOM 663 C CA . GLU A 1 90 ? 42.527 19.945 -47.489 1.00 25.92 90 GLU A CA 1
ATOM 664 C C . GLU A 1 90 ? 41.281 20.752 -47.114 1.00 25.92 90 GLU A C 1
ATOM 666 O O . GLU A 1 90 ? 40.145 20.293 -47.146 1.00 25.92 90 GLU A O 1
ATOM 671 N N . SER A 1 91 ? 41.566 21.962 -46.657 1.00 26.50 91 SER A N 1
ATOM 672 C CA . SER A 1 91 ? 40.669 23.083 -46.457 1.00 26.50 91 SER A CA 1
ATOM 673 C C . SER A 1 91 ? 40.210 23.633 -47.803 1.00 26.50 91 SER A C 1
ATOM 675 O O . SER A 1 91 ? 41.054 23.960 -48.638 1.00 26.50 91 SER A O 1
ATOM 677 N N . THR A 1 92 ? 38.910 23.845 -47.987 1.00 25.31 92 THR A N 1
ATOM 678 C CA . THR A 1 92 ? 38.418 24.880 -48.906 1.00 25.31 92 THR A CA 1
ATOM 679 C C . THR A 1 92 ? 37.014 25.321 -48.507 1.00 25.31 92 THR A C 1
ATOM 681 O O . THR A 1 92 ? 36.078 24.534 -48.432 1.00 25.31 92 THR A O 1
ATOM 684 N N . PHE A 1 93 ? 36.926 26.614 -48.207 1.00 25.17 93 PHE A N 1
ATOM 685 C CA . PHE A 1 93 ? 35.721 27.436 -48.215 1.00 25.17 93 PHE A CA 1
ATOM 686 C C . PHE A 1 93 ? 34.960 27.253 -49.539 1.00 25.17 93 PHE A C 1
ATOM 688 O O . PHE A 1 93 ? 35.613 27.273 -50.578 1.00 25.17 93 PHE A O 1
ATOM 695 N N . ILE A 1 94 ? 33.625 27.167 -49.497 1.00 27.73 94 ILE A N 1
ATOM 696 C CA . ILE A 1 94 ? 32.671 27.905 -50.350 1.00 27.73 94 ILE A CA 1
ATOM 697 C C . ILE A 1 94 ? 31.266 27.788 -49.728 1.00 27.73 94 ILE A C 1
ATOM 699 O O . ILE A 1 94 ? 30.894 26.788 -49.122 1.00 27.73 94 ILE A O 1
ATOM 703 N N . SER A 1 95 ? 30.560 28.903 -49.836 1.00 24.89 95 SER A N 1
ATOM 704 C CA . SER A 1 95 ? 29.281 29.326 -49.279 1.00 24.89 95 SER A CA 1
ATOM 705 C C . SER A 1 95 ? 28.024 28.680 -49.880 1.00 24.89 95 SER A C 1
ATOM 707 O O . SER A 1 95 ? 27.989 28.420 -51.075 1.00 24.89 95 SER A O 1
ATOM 709 N N . HIS A 1 96 ? 26.994 28.620 -49.027 1.00 26.98 96 HIS A N 1
ATOM 710 C CA . HIS A 1 96 ? 25.551 28.811 -49.256 1.00 26.98 96 HIS A CA 1
ATOM 711 C C . HIS A 1 96 ? 24.770 27.984 -50.303 1.00 26.98 96 HIS A C 1
ATOM 713 O O . HIS A 1 96 ? 24.970 28.096 -51.506 1.00 26.98 96 HIS A O 1
ATOM 719 N N . GLU A 1 97 ? 23.745 27.338 -49.730 1.00 29.05 97 GLU A N 1
ATOM 720 C CA . GLU A 1 97 ? 22.331 27.255 -50.140 1.00 29.05 97 GLU A CA 1
ATOM 721 C C . GLU A 1 97 ? 21.782 26.023 -50.886 1.00 29.05 97 GLU A C 1
ATOM 723 O O . GLU A 1 97 ? 22.164 25.683 -52.000 1.00 29.05 97 GLU A O 1
ATOM 728 N N . ASP A 1 98 ? 20.797 25.446 -50.181 1.00 26.84 98 ASP A N 1
ATOM 729 C CA . ASP A 1 98 ? 19.583 24.745 -50.592 1.00 26.84 98 ASP A CA 1
ATOM 730 C C . ASP A 1 98 ? 19.683 23.377 -51.278 1.00 26.84 98 ASP A C 1
ATOM 732 O O . ASP A 1 98 ? 20.001 23.249 -52.451 1.00 26.84 98 ASP A O 1
ATOM 736 N N . HIS A 1 99 ? 19.283 22.329 -50.544 1.00 28.62 99 HIS A N 1
ATOM 737 C CA . HIS A 1 99 ? 18.012 21.633 -50.789 1.00 28.62 99 HIS A CA 1
ATOM 738 C C . HIS A 1 99 ? 17.704 20.611 -49.679 1.00 28.62 99 HIS A C 1
ATOM 740 O O . HIS A 1 99 ? 18.565 19.892 -49.179 1.00 28.62 99 HIS A O 1
ATOM 746 N N . ALA A 1 100 ? 16.434 20.591 -49.283 1.00 32.31 100 ALA A N 1
ATOM 747 C CA . ALA A 1 100 ? 15.870 19.829 -48.182 1.00 32.31 100 ALA A CA 1
ATOM 748 C C . ALA A 1 100 ? 15.860 18.305 -48.407 1.00 32.31 100 ALA A C 1
ATOM 750 O O . ALA A 1 100 ? 15.354 17.825 -49.417 1.00 32.31 100 ALA A O 1
ATOM 751 N N . CYS A 1 101 ? 16.283 17.557 -47.387 1.00 25.30 101 CYS A N 1
ATOM 752 C CA . CYS A 1 101 ? 15.672 16.290 -46.983 1.00 25.30 101 CYS A CA 1
ATOM 753 C C . CYS A 1 101 ? 15.972 16.103 -45.489 1.00 25.30 101 CYS A C 1
ATOM 755 O O . CYS A 1 101 ? 17.130 15.986 -45.096 1.00 25.30 101 CYS A O 1
ATOM 757 N N . GLY A 1 102 ? 14.943 16.194 -44.645 1.00 29.00 102 GLY A N 1
ATOM 758 C CA . GLY A 1 102 ? 15.086 16.141 -43.192 1.00 29.00 102 GLY A CA 1
ATOM 759 C C . GLY A 1 102 ? 15.457 14.741 -42.718 1.00 29.00 102 GLY A C 1
ATOM 760 O O . GLY A 1 102 ? 14.577 13.924 -42.469 1.00 29.00 102 GLY A O 1
ATOM 761 N N . GLU A 1 103 ? 16.751 14.473 -42.570 1.00 30.56 103 GLU A N 1
ATOM 762 C CA . GLU A 1 103 ? 17.227 13.379 -41.731 1.00 30.56 103 GLU A CA 1
ATOM 763 C C . GLU A 1 103 ? 17.005 13.765 -40.266 1.00 30.56 103 GLU A C 1
ATOM 765 O O . GLU A 1 103 ? 17.569 14.733 -39.748 1.00 30.56 103 GLU A O 1
ATOM 770 N N . PHE A 1 104 ? 16.136 13.014 -39.597 1.00 33.50 104 PHE A N 1
ATOM 771 C CA . PHE A 1 104 ? 15.922 13.114 -38.163 1.00 33.50 104 PHE A CA 1
ATOM 772 C C . PHE A 1 104 ? 17.209 12.644 -37.468 1.00 33.50 104 PHE A C 1
ATOM 774 O O . PHE A 1 104 ? 17.449 11.451 -37.303 1.00 33.50 104 PHE A O 1
ATOM 781 N N . SER A 1 105 ? 18.090 13.585 -37.121 1.00 31.33 105 SER A N 1
ATOM 782 C CA . SER A 1 105 ? 19.323 13.317 -36.376 1.00 31.33 105 SER A CA 1
ATOM 783 C C . SER A 1 105 ? 18.976 12.890 -34.946 1.00 31.33 105 SER A C 1
ATOM 785 O O . SER A 1 105 ? 18.982 13.705 -34.020 1.00 31.33 105 SER A O 1
ATOM 787 N N . ILE A 1 106 ? 18.687 11.604 -34.749 1.00 40.12 106 ILE A N 1
ATOM 788 C CA . ILE A 1 106 ? 18.598 11.004 -33.417 1.00 40.12 106 ILE A CA 1
ATOM 789 C C . ILE A 1 106 ? 20.000 11.069 -32.803 1.00 40.12 106 ILE A C 1
ATOM 791 O O . ILE A 1 106 ? 20.965 10.519 -33.332 1.00 40.12 106 ILE A O 1
ATOM 795 N N . SER A 1 107 ? 20.133 11.793 -31.691 1.00 43.22 107 SER A N 1
ATOM 796 C CA . SER A 1 107 ? 21.380 11.858 -30.924 1.00 43.22 107 SER A CA 1
ATOM 797 C C . SER A 1 107 ? 21.886 10.437 -30.626 1.00 43.22 107 SER A C 1
ATOM 799 O O . SER A 1 107 ? 21.087 9.609 -30.179 1.00 43.22 107 SER A O 1
ATOM 801 N N . PRO A 1 108 ? 23.201 10.149 -30.743 1.00 45.12 108 PRO A N 1
ATOM 802 C CA . PRO A 1 108 ? 23.761 8.819 -30.480 1.00 45.12 108 PRO A CA 1
ATOM 803 C C . PRO A 1 108 ? 23.409 8.244 -29.102 1.00 45.12 108 PRO A C 1
ATOM 805 O O . PRO A 1 108 ? 23.559 7.052 -28.881 1.00 45.12 108 PRO A O 1
ATOM 808 N N . LYS A 1 109 ? 22.980 9.085 -28.150 1.00 54.28 109 LYS A N 1
ATOM 809 C CA . LYS A 1 109 ? 22.576 8.679 -26.796 1.00 54.28 109 LYS A CA 1
ATOM 810 C C . LYS A 1 109 ? 21.123 8.208 -26.710 1.00 54.28 109 LYS A C 1
ATOM 812 O O . LYS A 1 109 ? 20.861 7.286 -25.952 1.00 54.28 109 LYS A O 1
ATOM 817 N N . VAL A 1 110 ? 20.222 8.817 -27.484 1.00 57.91 110 VAL A N 1
ATOM 818 C CA . VAL A 1 110 ? 18.809 8.401 -27.589 1.00 57.91 110 VAL A CA 1
ATOM 819 C C . VAL A 1 110 ? 18.732 7.036 -28.282 1.00 57.91 110 VAL A C 1
ATOM 821 O O . VAL A 1 110 ? 18.030 6.141 -27.826 1.00 57.91 110 VAL A O 1
ATOM 824 N N . PHE A 1 111 ? 19.603 6.828 -29.273 1.00 56.91 111 PHE A N 1
ATOM 825 C CA . PHE A 1 111 ? 19.737 5.578 -30.021 1.00 56.91 111 PHE A CA 1
ATOM 826 C C . PHE A 1 111 ? 19.997 4.332 -29.144 1.00 56.91 111 PHE A C 1
ATOM 828 O O . PHE A 1 111 ? 19.425 3.273 -29.382 1.00 56.91 111 PHE A O 1
ATOM 835 N N . TRP A 1 112 ? 20.829 4.432 -28.095 1.00 60.62 112 TRP A N 1
ATOM 836 C CA . TRP A 1 112 ? 21.140 3.280 -27.224 1.00 60.62 112 TRP A CA 1
ATOM 837 C C . TRP A 1 112 ? 20.007 2.892 -26.274 1.00 60.62 112 TRP A C 1
ATOM 839 O O . TRP A 1 112 ? 19.991 1.775 -25.760 1.00 60.62 112 TRP A O 1
ATOM 849 N N . GLU A 1 113 ? 19.104 3.818 -25.976 1.00 68.62 113 GLU A N 1
ATOM 850 C CA . GLU A 1 113 ? 17.963 3.561 -25.099 1.00 68.62 113 GLU A CA 1
ATOM 851 C C . GLU A 1 113 ? 16.792 2.969 -25.878 1.00 68.62 113 GLU A C 1
ATOM 853 O O . GLU A 1 113 ? 16.158 2.035 -25.390 1.00 68.62 113 GLU A O 1
ATOM 858 N N . GLU A 1 114 ? 16.606 3.409 -27.122 1.00 65.06 114 GLU A N 1
ATOM 859 C CA . GLU A 1 114 ? 15.698 2.780 -28.084 1.00 65.06 114 GLU A CA 1
ATOM 860 C C . GLU A 1 114 ? 16.107 1.331 -28.377 1.00 65.06 114 GLU A C 1
ATOM 862 O O . GLU A 1 114 ? 15.280 0.430 -28.253 1.00 65.06 114 GLU A O 1
ATOM 867 N N . LEU A 1 115 ? 17.400 1.073 -28.621 1.00 66.88 115 LEU A N 1
ATOM 868 C CA . LEU A 1 115 ? 17.899 -0.284 -28.876 1.00 66.88 115 LEU A CA 1
ATOM 869 C C . LEU A 1 115 ? 17.629 -1.241 -27.701 1.00 66.88 115 LEU A C 1
ATOM 871 O O . LEU A 1 115 ? 17.237 -2.389 -27.902 1.00 66.88 115 LEU A O 1
ATOM 875 N N . LYS A 1 116 ? 17.787 -0.761 -26.459 1.00 77.25 116 LYS A N 1
ATOM 876 C CA . LYS A 1 116 ? 17.459 -1.549 -25.261 1.00 77.25 116 LYS A CA 1
ATOM 877 C C . LYS A 1 116 ? 15.966 -1.849 -25.159 1.00 77.25 116 LYS A C 1
ATOM 879 O O . LYS A 1 116 ? 15.577 -2.924 -24.716 1.00 77.25 116 LYS A O 1
ATOM 884 N N . LEU A 1 117 ? 15.113 -0.891 -25.500 1.00 75.06 117 LEU A N 1
ATOM 885 C CA . LEU A 1 117 ? 13.676 -1.116 -25.446 1.00 75.06 117 LEU A CA 1
ATOM 886 C C . LEU A 1 117 ? 13.226 -2.138 -26.498 1.00 75.06 117 LEU A C 1
ATOM 888 O O . LEU A 1 117 ? 12.345 -2.951 -26.223 1.00 75.06 117 LEU A O 1
ATOM 892 N N . ASP A 1 118 ? 13.858 -2.135 -27.669 1.00 72.56 118 ASP A N 1
ATOM 893 C CA . ASP A 1 118 ? 13.551 -3.083 -28.739 1.00 72.56 118 ASP A CA 1
ATOM 894 C C . ASP A 1 118 ? 14.054 -4.504 -28.426 1.00 72.56 118 ASP A C 1
ATOM 896 O O . ASP A 1 118 ? 13.385 -5.479 -28.767 1.00 72.56 118 ASP A O 1
ATOM 900 N N . GLU A 1 119 ? 15.181 -4.629 -27.716 1.00 73.62 119 GLU A N 1
ATOM 901 C CA . GLU A 1 119 ? 15.718 -5.896 -27.191 1.00 73.62 119 GLU A CA 1
ATOM 902 C C . GLU A 1 119 ? 14.929 -6.452 -25.987 1.00 73.62 119 GLU A C 1
ATOM 904 O O . GLU A 1 119 ? 15.072 -7.627 -25.628 1.00 73.62 119 GLU A O 1
ATOM 909 N N . LEU A 1 120 ? 14.100 -5.630 -25.338 1.00 72.69 120 LEU A N 1
ATOM 910 C CA . LEU A 1 120 ? 13.224 -6.081 -24.267 1.00 72.69 120 LEU A CA 1
ATOM 911 C C . LEU A 1 120 ? 12.121 -6.966 -24.869 1.00 72.69 120 LEU A C 1
ATOM 913 O O . LEU A 1 120 ? 11.396 -6.539 -25.767 1.00 72.69 120 LEU A O 1
ATOM 917 N N . ALA A 1 121 ? 11.978 -8.194 -24.359 1.00 66.31 121 ALA A N 1
ATOM 918 C CA . ALA A 1 121 ? 11.000 -9.187 -24.821 1.00 66.31 121 ALA A CA 1
ATOM 919 C C . ALA A 1 121 ? 9.546 -8.818 -24.441 1.00 66.31 121 ALA A C 1
ATOM 921 O O . ALA A 1 121 ? 8.881 -9.520 -23.680 1.00 66.31 121 ALA A O 1
ATOM 922 N N . LEU A 1 122 ? 9.073 -7.670 -24.927 1.00 69.62 122 LEU A N 1
ATOM 923 C CA . LEU A 1 122 ? 7.685 -7.231 -24.881 1.00 69.62 122 LEU A CA 1
ATOM 924 C C . LEU A 1 122 ? 7.078 -7.411 -26.275 1.00 69.62 122 LEU A C 1
ATOM 926 O O . LEU A 1 122 ? 7.515 -6.762 -27.225 1.00 69.62 122 LEU A O 1
ATOM 930 N N . ASP A 1 123 ? 6.052 -8.253 -26.375 1.00 68.19 123 ASP A N 1
ATOM 931 C CA . ASP A 1 123 ? 5.310 -8.516 -27.621 1.00 68.19 123 ASP A CA 1
ATOM 932 C C . ASP A 1 123 ? 4.234 -7.445 -27.922 1.00 68.19 123 ASP A C 1
ATOM 934 O O . ASP A 1 123 ? 3.332 -7.677 -28.723 1.00 68.19 123 ASP A O 1
ATOM 938 N N . ASP A 1 124 ? 4.273 -6.303 -27.230 1.00 78.62 124 ASP A N 1
ATOM 939 C CA . ASP A 1 124 ? 3.234 -5.269 -27.239 1.00 78.62 124 ASP A CA 1
ATOM 940 C C . ASP A 1 124 ? 3.848 -3.905 -27.597 1.00 78.62 124 ASP A C 1
ATOM 942 O O . ASP A 1 124 ? 4.534 -3.279 -26.781 1.00 78.62 124 ASP A O 1
ATOM 946 N N . ASP A 1 125 ? 3.627 -3.463 -28.838 1.00 80.25 125 ASP A N 1
ATOM 947 C CA . ASP A 1 125 ? 4.153 -2.195 -29.353 1.00 80.25 125 ASP A CA 1
ATOM 948 C C . ASP A 1 125 ? 3.529 -0.975 -28.651 1.00 80.25 125 ASP A C 1
ATOM 950 O O . ASP A 1 125 ? 4.230 0.004 -28.395 1.00 80.25 125 ASP A O 1
ATOM 954 N N . GLU A 1 126 ? 2.259 -1.052 -28.232 1.00 80.62 126 GLU A N 1
ATOM 955 C CA . GLU A 1 126 ? 1.597 0.025 -27.479 1.00 80.62 126 GLU A CA 1
ATOM 956 C C . GLU A 1 126 ? 2.250 0.201 -26.100 1.00 80.62 126 GLU A C 1
ATOM 958 O O . GLU A 1 126 ? 2.462 1.316 -25.613 1.00 80.62 126 GLU A O 1
ATOM 963 N N . MET A 1 127 ? 2.610 -0.912 -25.458 1.00 80.50 127 MET A N 1
ATOM 964 C CA . MET A 1 127 ? 3.347 -0.898 -24.199 1.00 80.50 127 MET A CA 1
ATOM 965 C C . MET A 1 127 ? 4.742 -0.289 -24.371 1.00 80.50 127 MET A C 1
ATOM 967 O O . MET A 1 127 ? 5.170 0.491 -23.517 1.00 80.50 127 MET A O 1
ATOM 971 N N . LYS A 1 128 ? 5.441 -0.600 -25.470 1.00 82.69 128 LYS A N 1
ATOM 972 C CA . LYS A 1 128 ? 6.740 0.014 -25.783 1.00 82.69 128 LYS A CA 1
ATOM 973 C C . LYS A 1 128 ? 6.610 1.522 -25.964 1.00 82.69 128 LYS A C 1
ATOM 975 O O . LYS A 1 128 ? 7.395 2.247 -25.361 1.00 82.69 128 LYS A O 1
ATOM 980 N N . ASP A 1 129 ? 5.605 2.002 -26.693 1.00 85.19 129 ASP A N 1
ATOM 981 C CA . ASP A 1 129 ? 5.371 3.441 -26.872 1.00 85.19 129 ASP A CA 1
ATOM 982 C C . ASP A 1 129 ? 5.149 4.162 -25.538 1.00 85.19 129 ASP A C 1
ATOM 984 O O . ASP A 1 129 ? 5.813 5.161 -25.259 1.00 85.19 129 ASP A O 1
ATOM 988 N N . LYS A 1 130 ? 4.334 3.590 -24.643 1.00 85.00 130 LYS A N 1
ATOM 989 C CA . LYS A 1 130 ? 4.150 4.137 -23.286 1.00 85.00 130 LYS A CA 1
ATOM 990 C C . LYS A 1 130 ? 5.451 4.192 -22.492 1.00 85.00 130 LYS A C 1
ATOM 992 O O . LYS A 1 130 ? 5.664 5.139 -21.743 1.00 85.00 130 LYS A O 1
ATOM 997 N N . ILE A 1 131 ? 6.325 3.192 -22.632 1.00 85.69 131 ILE A N 1
ATOM 998 C CA . ILE A 1 131 ? 7.634 3.189 -21.963 1.00 85.69 131 ILE A CA 1
ATOM 999 C C . ILE A 1 131 ? 8.544 4.269 -22.554 1.00 85.69 131 ILE A C 1
ATOM 1001 O O . ILE A 1 131 ? 9.233 4.933 -21.782 1.00 85.69 131 ILE A O 1
ATOM 1005 N N . ARG A 1 132 ? 8.537 4.477 -23.883 1.00 87.12 132 ARG A N 1
ATOM 1006 C CA . ARG A 1 132 ? 9.336 5.526 -24.552 1.00 87.12 132 ARG A CA 1
ATOM 1007 C C . ARG A 1 132 ? 9.028 6.909 -23.985 1.00 87.12 132 ARG A C 1
ATOM 1009 O O . ARG A 1 132 ? 9.952 7.673 -23.726 1.00 87.12 132 ARG A O 1
ATOM 1016 N N . GLU A 1 133 ? 7.755 7.203 -23.728 1.00 86.75 133 GLU A N 1
ATOM 1017 C CA . GLU A 1 133 ? 7.316 8.496 -23.183 1.00 86.75 133 GLU A CA 1
ATOM 1018 C C . GLU A 1 133 ? 7.842 8.784 -21.768 1.00 86.75 133 GLU A C 1
ATOM 1020 O O . GLU A 1 133 ? 8.011 9.945 -21.395 1.00 86.75 133 GLU A O 1
ATOM 1025 N N . ILE A 1 134 ? 8.123 7.741 -20.982 1.00 88.56 134 ILE A N 1
ATOM 1026 C CA . ILE A 1 134 ? 8.549 7.854 -19.577 1.00 88.56 134 ILE A CA 1
ATOM 1027 C C . ILE A 1 134 ? 9.957 7.319 -19.320 1.00 88.56 134 ILE A C 1
ATOM 1029 O O . ILE A 1 134 ? 10.325 7.036 -18.172 1.00 88.56 134 ILE A O 1
ATOM 1033 N N . LEU A 1 135 ? 10.733 7.130 -20.386 1.00 90.56 135 LEU A N 1
ATOM 1034 C CA . LEU A 1 135 ? 12.059 6.550 -20.302 1.00 90.56 135 LEU A CA 1
ATOM 1035 C C . LEU A 1 135 ? 13.017 7.543 -19.637 1.00 90.56 135 LEU A C 1
ATOM 1037 O O . LEU A 1 135 ? 13.237 8.655 -20.113 1.00 90.56 135 LEU A O 1
ATOM 1041 N N . ILE A 1 136 ? 13.595 7.132 -18.514 1.00 90.75 136 ILE A N 1
ATOM 1042 C CA . ILE A 1 136 ? 14.600 7.895 -17.782 1.00 90.75 136 ILE A CA 1
ATOM 1043 C C . ILE A 1 136 ? 15.974 7.428 -18.248 1.00 90.75 136 ILE A C 1
ATOM 1045 O O . ILE A 1 136 ? 16.318 6.252 -18.028 1.00 90.75 136 ILE A O 1
ATOM 1049 N N . PRO A 1 137 ? 16.802 8.340 -18.794 1.00 90.06 137 PRO A N 1
ATOM 1050 C CA . PRO A 1 137 ? 18.094 7.937 -19.283 1.00 90.06 137 PRO A CA 1
ATOM 1051 C C . PRO A 1 137 ? 18.965 7.331 -18.196 1.00 90.06 137 PRO A C 1
ATOM 1053 O O . PRO A 1 137 ? 19.076 7.873 -17.092 1.00 90.06 137 PRO A O 1
ATOM 1056 N N . ARG A 1 138 ? 19.617 6.201 -18.478 1.00 91.00 138 ARG A N 1
ATOM 1057 C CA . ARG A 1 138 ? 20.286 5.428 -17.414 1.00 91.00 138 ARG A CA 1
ATOM 1058 C C . ARG A 1 138 ? 21.407 6.213 -16.732 1.00 91.00 138 ARG A C 1
ATOM 1060 O O . ARG A 1 138 ? 21.645 6.041 -15.540 1.00 91.00 138 ARG A O 1
ATOM 1067 N N . ASN A 1 139 ? 22.081 7.092 -17.469 1.00 90.19 139 ASN A N 1
ATOM 1068 C CA . ASN A 1 139 ? 23.130 7.977 -16.955 1.00 90.19 139 ASN A CA 1
ATOM 1069 C C . ASN A 1 139 ? 22.603 9.148 -16.105 1.00 90.19 139 ASN A C 1
ATOM 1071 O O . ASN A 1 139 ? 23.401 9.871 -15.515 1.00 90.19 139 ASN A O 1
ATOM 1075 N N . LYS A 1 140 ? 21.285 9.366 -16.070 1.00 91.75 140 LYS A N 1
ATOM 1076 C CA . LYS A 1 140 ? 20.620 10.352 -15.212 1.00 91.75 140 LYS A CA 1
ATOM 1077 C C . LYS A 1 140 ? 20.161 9.760 -13.886 1.00 91.75 140 LYS A C 1
ATOM 1079 O O . LYS A 1 140 ? 19.709 10.521 -13.039 1.00 91.75 140 LYS A O 1
ATOM 1084 N N . LEU A 1 141 ? 20.283 8.444 -13.707 1.00 94.44 141 LEU A N 1
ATOM 1085 C CA . LEU A 1 141 ? 19.875 7.723 -12.509 1.00 94.44 141 LEU A CA 1
ATOM 1086 C C . LEU A 1 141 ? 21.097 7.131 -11.796 1.00 94.44 141 LEU A C 1
ATOM 1088 O O . LEU A 1 141 ? 21.824 6.311 -12.356 1.00 94.44 141 LEU A O 1
ATOM 1092 N N . SER A 1 142 ? 21.289 7.491 -10.536 1.00 95.00 142 SER A N 1
ATOM 1093 C CA . SER A 1 142 ? 22.284 6.894 -9.645 1.00 95.00 142 SER A CA 1
ATOM 1094 C C . SER A 1 142 ? 21.565 6.029 -8.619 1.00 95.00 142 SER A C 1
ATOM 1096 O O . SER A 1 142 ? 20.697 6.516 -7.899 1.00 95.00 142 SER A O 1
ATOM 1098 N N . ILE A 1 143 ? 21.908 4.743 -8.561 1.00 95.06 143 ILE A N 1
ATOM 1099 C CA . ILE A 1 143 ? 21.332 3.786 -7.609 1.00 95.06 143 ILE A CA 1
ATOM 1100 C C . ILE A 1 143 ? 22.302 3.644 -6.441 1.00 95.06 143 ILE A C 1
ATOM 1102 O O . ILE A 1 143 ? 23.486 3.383 -6.645 1.00 95.06 143 ILE A O 1
ATOM 1106 N N . HIS A 1 144 ? 21.787 3.800 -5.228 1.00 95.00 144 HIS A N 1
ATOM 1107 C CA . HIS A 1 144 ? 22.548 3.774 -3.985 1.00 95.00 144 HIS A CA 1
ATOM 1108 C C . HIS A 1 144 ? 22.116 2.567 -3.128 1.00 95.00 144 HIS A C 1
ATOM 1110 O O . HIS A 1 144 ? 21.858 1.466 -3.626 1.00 95.00 144 HIS A O 1
ATOM 1116 N N . LYS A 1 145 ? 22.057 2.758 -1.806 1.00 93.94 145 LYS A N 1
ATOM 1117 C CA . LYS A 1 145 ? 21.775 1.715 -0.812 1.00 93.94 145 LYS A CA 1
ATOM 1118 C C . LYS A 1 145 ? 20.396 1.066 -0.969 1.00 93.94 145 LYS A C 1
ATOM 1120 O O . LYS A 1 145 ? 19.417 1.726 -1.315 1.00 93.94 145 LYS A O 1
ATOM 1125 N N . LEU A 1 146 ? 20.323 -0.218 -0.621 1.00 93.62 146 LEU A N 1
ATOM 1126 C CA . LEU A 1 146 ? 19.076 -0.961 -0.445 1.00 93.62 146 LEU A CA 1
ATOM 1127 C C . LEU A 1 146 ? 18.279 -0.365 0.729 1.00 93.62 146 LEU A C 1
ATOM 1129 O O . LEU A 1 146 ? 18.829 -0.164 1.812 1.00 93.62 146 LEU A O 1
ATOM 1133 N N . ILE A 1 147 ? 16.995 -0.074 0.517 1.00 89.69 147 ILE A N 1
ATOM 1134 C CA . ILE A 1 147 ? 16.088 0.491 1.535 1.00 89.69 147 ILE A CA 1
ATOM 1135 C C . ILE A 1 147 ? 14.893 -0.409 1.851 1.00 89.69 147 ILE A C 1
ATOM 1137 O O . ILE A 1 147 ? 14.283 -0.253 2.908 1.00 89.69 147 ILE A O 1
ATOM 1141 N N . GLY A 1 148 ? 14.576 -1.360 0.974 1.00 84.94 148 GLY A N 1
ATOM 1142 C CA . GLY A 1 148 ? 13.523 -2.340 1.189 1.00 84.94 148 GLY A CA 1
ATOM 1143 C C . GLY A 1 148 ? 13.782 -3.603 0.387 1.00 84.94 148 GLY A C 1
ATOM 1144 O O . GLY A 1 148 ? 14.282 -3.548 -0.733 1.00 84.94 148 GLY A O 1
ATOM 1145 N N . GLU A 1 149 ? 13.435 -4.750 0.954 1.00 84.69 149 GLU A N 1
ATOM 1146 C CA . GLU A 1 149 ? 13.592 -6.039 0.297 1.00 84.69 149 GLU A CA 1
ATOM 1147 C C . GLU A 1 149 ? 12.301 -6.844 0.435 1.00 84.69 149 GLU A C 1
ATOM 1149 O O . GLU A 1 149 ? 11.905 -7.236 1.530 1.00 84.69 149 GLU A O 1
ATOM 1154 N N . GLY A 1 150 ? 11.634 -7.064 -0.695 1.00 76.88 150 GLY A N 1
ATOM 1155 C CA . GLY A 1 150 ? 10.482 -7.946 -0.804 1.00 76.88 150 GLY A CA 1
ATOM 1156 C C . GLY A 1 150 ? 10.889 -9.336 -1.283 1.00 76.88 150 GLY A C 1
ATOM 1157 O O . GLY A 1 150 ? 12.062 -9.632 -1.506 1.00 76.88 150 GLY A O 1
ATOM 1158 N N . GLN A 1 151 ? 9.904 -10.204 -1.487 1.00 72.44 151 GLN A N 1
ATOM 1159 C CA . GLN A 1 151 ? 10.145 -11.550 -2.010 1.00 72.44 151 GLN A CA 1
ATOM 1160 C C . GLN A 1 151 ? 10.654 -11.527 -3.462 1.00 72.44 151 GLN A C 1
ATOM 1162 O O . GLN A 1 151 ? 11.560 -12.283 -3.799 1.00 72.44 151 GLN A O 1
ATOM 1167 N N . TYR A 1 152 ? 10.106 -10.633 -4.292 1.00 73.25 152 TYR A N 1
ATOM 1168 C CA . TYR A 1 152 ? 10.352 -10.590 -5.744 1.00 73.25 152 TYR A CA 1
ATOM 1169 C C . TYR A 1 152 ? 11.178 -9.397 -6.205 1.00 73.25 152 TYR A C 1
ATOM 1171 O O . TYR A 1 152 ? 11.780 -9.434 -7.274 1.00 73.25 152 TYR A O 1
ATOM 1179 N N . ALA A 1 153 ? 11.206 -8.337 -5.404 1.00 83.19 153 ALA A N 1
ATOM 1180 C CA . ALA A 1 153 ? 11.847 -7.088 -5.758 1.00 83.19 153 ALA A CA 1
ATOM 1181 C C . ALA A 1 153 ? 12.642 -6.531 -4.583 1.00 83.19 153 ALA A C 1
ATOM 1183 O O . ALA A 1 153 ? 12.361 -6.808 -3.415 1.00 83.19 153 ALA A O 1
ATOM 1184 N N . GLN A 1 154 ? 13.628 -5.721 -4.919 1.00 89.94 154 GLN A N 1
ATOM 1185 C CA . GLN A 1 154 ? 14.391 -4.888 -4.012 1.00 89.94 154 GLN A CA 1
ATOM 1186 C C . GLN A 1 154 ? 14.121 -3.430 -4.363 1.00 89.94 154 GLN A C 1
ATOM 1188 O O . GLN A 1 154 ? 13.945 -3.076 -5.529 1.00 89.94 154 GLN A O 1
ATOM 1193 N N . VAL A 1 155 ? 14.063 -2.584 -3.344 1.00 91.88 155 VAL A N 1
ATOM 1194 C CA . VAL A 1 155 ? 13.884 -1.143 -3.483 1.00 91.88 155 VAL A CA 1
ATOM 1195 C C . VAL A 1 155 ? 15.147 -0.474 -2.975 1.00 91.88 155 VAL A C 1
ATOM 1197 O O . VAL A 1 155 ? 15.553 -0.678 -1.830 1.00 91.88 155 VAL A O 1
ATOM 1200 N N . HIS A 1 156 ? 15.767 0.327 -3.829 1.00 94.88 156 HIS A N 1
ATOM 1201 C CA . HIS A 1 156 ? 16.974 1.085 -3.535 1.00 94.88 156 HIS A CA 1
ATOM 1202 C C . HIS A 1 156 ? 16.661 2.573 -3.432 1.00 94.88 156 HIS A C 1
ATOM 1204 O O . HIS A 1 156 ? 15.796 3.088 -4.134 1.00 94.88 156 HIS A O 1
ATOM 1210 N N . PHE A 1 157 ? 17.393 3.277 -2.576 1.00 95.19 157 PHE A N 1
ATOM 1211 C CA . PHE A 1 157 ? 17.482 4.729 -2.650 1.00 95.19 157 PHE A CA 1
ATOM 1212 C C . PHE A 1 157 ? 18.312 5.120 -3.877 1.00 95.19 157 PHE A C 1
ATOM 1214 O O . PHE A 1 157 ? 19.270 4.430 -4.221 1.00 95.19 157 PHE A O 1
ATOM 1221 N N . GLY A 1 158 ? 17.966 6.226 -4.524 1.00 95.44 158 GLY A N 1
ATOM 1222 C CA . GLY A 1 158 ? 18.645 6.738 -5.704 1.00 95.44 158 GLY A CA 1
ATOM 1223 C C . GLY A 1 158 ? 18.626 8.263 -5.773 1.00 95.44 158 GLY A C 1
ATOM 1224 O O . GLY A 1 158 ? 17.842 8.922 -5.086 1.00 95.44 158 GLY A O 1
ATOM 1225 N N . THR A 1 159 ? 19.470 8.823 -6.634 1.00 95.31 159 THR A N 1
ATOM 1226 C CA . THR A 1 159 ? 19.363 10.217 -7.083 1.00 95.31 159 THR A CA 1
ATOM 1227 C C . THR A 1 159 ? 19.114 10.252 -8.583 1.00 95.31 159 THR A C 1
ATOM 1229 O O . THR A 1 159 ? 19.644 9.436 -9.336 1.00 95.31 159 THR A O 1
ATOM 1232 N N . MET A 1 160 ? 18.266 11.175 -9.022 1.00 93.81 160 MET A N 1
ATOM 1233 C CA . MET A 1 160 ? 17.950 11.391 -10.427 1.00 93.81 160 MET A CA 1
ATOM 1234 C C . MET A 1 160 ? 18.213 12.849 -10.789 1.00 93.81 160 MET A C 1
ATOM 1236 O O . MET A 1 160 ? 17.761 13.754 -10.092 1.00 93.81 160 MET A O 1
ATOM 1240 N N . VAL A 1 161 ? 18.917 13.087 -11.893 1.00 90.06 161 VAL A N 1
ATOM 1241 C CA . VAL A 1 161 ? 19.125 14.439 -12.425 1.00 90.06 161 VAL A CA 1
ATOM 1242 C C . VAL A 1 161 ? 17.986 14.767 -13.382 1.00 90.06 161 VAL A C 1
ATOM 1244 O O . VAL A 1 161 ? 17.889 14.170 -14.457 1.00 90.06 161 VAL A O 1
ATOM 1247 N N . SER A 1 162 ? 17.135 15.721 -13.004 1.00 73.62 162 SER A N 1
ATOM 1248 C CA . SER A 1 162 ? 16.024 16.154 -13.853 1.00 73.62 162 SER A CA 1
ATOM 1249 C C . SER A 1 162 ? 16.540 16.837 -15.134 1.00 73.62 162 SER A C 1
ATOM 1251 O O . SER A 1 162 ? 17.524 17.578 -15.086 1.00 73.62 162 SER A O 1
ATOM 1253 N N . PRO A 1 163 ? 15.895 16.638 -16.299 1.00 62.44 163 PRO A N 1
ATOM 1254 C CA . PRO A 1 163 ? 16.176 17.434 -17.495 1.00 62.44 163 PRO A CA 1
ATOM 1255 C C . PRO A 1 163 ? 15.840 18.919 -17.298 1.00 62.44 163 PRO A C 1
ATOM 1257 O O . PRO A 1 163 ? 16.489 19.779 -17.887 1.00 62.44 163 PRO A O 1
ATOM 1260 N N . SER A 1 164 ? 14.826 19.207 -16.476 1.00 64.19 164 SER A N 1
ATOM 1261 C CA . SER A 1 164 ? 14.261 20.546 -16.282 1.00 64.19 164 SER A CA 1
ATOM 1262 C C . SER A 1 164 ? 14.985 21.360 -15.209 1.00 64.19 164 SER A C 1
ATOM 1264 O O . SER A 1 164 ? 14.911 22.585 -15.218 1.00 64.19 164 SER A O 1
ATOM 1266 N N . PHE A 1 165 ? 15.695 20.695 -14.293 1.00 58.47 165 PHE A N 1
ATOM 1267 C CA . PHE A 1 165 ? 16.394 21.335 -13.183 1.00 58.47 165 PHE A CA 1
ATOM 1268 C C . PHE A 1 165 ? 17.764 20.692 -12.992 1.00 58.47 165 PHE A C 1
ATOM 1270 O O . PHE A 1 165 ? 17.868 19.478 -12.852 1.00 58.47 165 PHE A O 1
ATOM 1277 N N . SER A 1 166 ? 18.816 21.504 -12.891 1.00 65.38 166 SER A N 1
ATOM 1278 C CA . SER A 1 166 ? 20.176 21.044 -12.568 1.00 65.38 166 SER A CA 1
ATOM 1279 C C . SER A 1 166 ? 20.330 20.526 -11.126 1.00 65.38 166 SER A C 1
ATOM 1281 O O . SER A 1 166 ? 21.455 20.446 -10.638 1.00 65.38 166 SER A O 1
ATOM 1283 N N . CYS A 1 167 ? 19.236 20.223 -10.416 1.00 73.12 167 CYS A N 1
ATOM 1284 C CA . CYS A 1 167 ? 19.280 19.670 -9.066 1.00 73.12 167 CYS A CA 1
ATOM 1285 C C . CYS A 1 167 ? 19.047 18.154 -9.081 1.00 73.12 167 CYS A C 1
ATOM 1287 O O . CYS A 1 167 ? 18.310 17.616 -9.912 1.00 73.12 167 CYS A O 1
ATOM 1289 N N . GLU A 1 168 ? 19.704 17.462 -8.152 1.00 86.19 168 GLU A N 1
ATOM 1290 C CA . GLU A 1 168 ? 19.433 16.054 -7.891 1.00 86.19 168 GLU A CA 1
ATOM 1291 C C . GLU A 1 168 ? 18.121 15.904 -7.119 1.00 86.19 168 GLU A C 1
ATOM 1293 O O . GLU A 1 168 ? 17.937 16.471 -6.041 1.00 86.19 168 GLU A O 1
ATOM 1298 N N . GLN A 1 169 ? 17.223 15.084 -7.655 1.00 91.50 169 GLN A N 1
ATOM 1299 C CA . GLN A 1 169 ? 16.008 14.645 -6.989 1.00 91.50 169 GLN A CA 1
ATOM 1300 C C . GLN A 1 169 ? 16.246 13.288 -6.316 1.00 91.50 169 GLN A C 1
ATOM 1302 O O . GLN A 1 169 ? 16.765 12.359 -6.936 1.00 91.50 169 GLN A O 1
ATOM 1307 N N . LYS A 1 170 ? 15.824 13.147 -5.055 1.00 93.88 170 LYS A N 1
ATOM 1308 C CA . LYS A 1 170 ? 15.801 11.858 -4.347 1.00 93.88 170 LYS A CA 1
ATOM 1309 C C . LYS A 1 170 ? 14.711 10.953 -4.932 1.00 93.88 170 LYS A C 1
ATOM 1311 O O . LYS A 1 170 ? 13.561 11.373 -5.064 1.00 93.88 170 LYS A O 1
ATOM 1316 N N . VAL A 1 171 ? 15.056 9.705 -5.237 1.00 95.38 171 VAL A N 1
ATOM 1317 C CA . VAL A 1 171 ? 14.136 8.713 -5.817 1.00 95.38 171 VAL A CA 1
ATOM 1318 C C . VAL A 1 171 ? 14.272 7.353 -5.136 1.00 95.38 171 VAL A C 1
ATOM 1320 O O . VAL A 1 171 ? 15.294 7.043 -4.526 1.00 95.38 171 VAL A O 1
ATOM 1323 N N . ALA A 1 172 ? 13.223 6.544 -5.219 1.00 95.12 172 ALA A N 1
ATOM 1324 C CA . ALA A 1 172 ? 13.264 5.123 -4.918 1.00 95.12 172 ALA A CA 1
ATOM 1325 C C . ALA A 1 172 ? 13.250 4.337 -6.236 1.00 95.12 172 ALA A C 1
ATOM 1327 O O . ALA A 1 172 ? 12.529 4.687 -7.170 1.00 95.12 172 ALA A O 1
ATOM 1328 N N . VAL A 1 173 ? 14.063 3.288 -6.318 1.00 94.75 173 VAL A N 1
ATOM 1329 C CA . VAL A 1 173 ? 14.249 2.475 -7.524 1.00 94.75 173 VAL A CA 1
ATOM 1330 C C . VAL A 1 173 ? 13.894 1.032 -7.194 1.00 94.75 173 VAL A C 1
ATOM 1332 O O . VAL A 1 173 ? 14.607 0.382 -6.428 1.00 94.75 173 VAL A O 1
ATOM 1335 N N . LYS A 1 174 ? 12.784 0.538 -7.748 1.00 92.06 174 LYS A N 1
ATOM 1336 C CA . LYS A 1 174 ? 12.335 -0.852 -7.602 1.00 92.06 174 LYS A CA 1
ATOM 1337 C C . LYS A 1 174 ? 12.940 -1.707 -8.714 1.00 92.06 174 LYS A C 1
ATOM 1339 O O . LYS A 1 174 ? 12.874 -1.350 -9.891 1.00 92.06 174 LYS A O 1
ATOM 1344 N N . ILE A 1 175 ? 13.537 -2.827 -8.320 1.00 88.75 175 ILE A N 1
ATOM 1345 C CA . ILE A 1 175 ? 14.318 -3.728 -9.171 1.00 88.75 175 ILE A CA 1
ATOM 1346 C C . ILE A 1 175 ? 13.897 -5.167 -8.865 1.00 88.75 175 ILE A C 1
ATOM 1348 O O . ILE A 1 175 ? 13.840 -5.543 -7.696 1.00 88.75 175 ILE A O 1
ATOM 1352 N N . MET A 1 176 ? 13.624 -5.993 -9.879 1.00 82.19 176 MET A N 1
ATOM 1353 C CA . MET A 1 176 ? 13.349 -7.422 -9.654 1.00 82.19 176 MET A CA 1
ATOM 1354 C C . MET A 1 176 ? 14.615 -8.184 -9.242 1.00 82.19 176 MET A C 1
ATOM 1356 O O . MET A 1 176 ? 15.715 -7.887 -9.718 1.00 82.19 176 MET A O 1
ATOM 1360 N N . LYS A 1 177 ? 14.443 -9.190 -8.378 1.00 77.44 177 LYS A N 1
ATOM 1361 C CA . LYS A 1 177 ? 15.485 -10.176 -8.052 1.00 77.44 177 LYS A CA 1
ATOM 1362 C C . LYS A 1 177 ? 15.746 -11.105 -9.258 1.00 77.44 177 LYS A C 1
ATOM 1364 O O . LYS A 1 177 ? 15.028 -11.049 -10.253 1.00 77.44 177 LYS A O 1
ATOM 1369 N N . GLU A 1 178 ? 16.823 -11.895 -9.215 1.00 66.94 178 GLU A N 1
ATOM 1370 C CA . GLU A 1 178 ? 17.295 -12.735 -10.336 1.00 66.94 178 GLU A CA 1
ATOM 1371 C C . GLU A 1 178 ? 16.217 -13.689 -10.913 1.00 66.94 178 GLU A C 1
ATOM 1373 O O . GLU A 1 178 ? 15.254 -14.033 -10.233 1.00 66.94 178 GLU A O 1
ATOM 1378 N N . HIS A 1 179 ? 16.392 -14.129 -12.172 1.00 60.81 179 HIS A N 1
ATOM 1379 C CA . HIS A 1 179 ? 15.405 -14.865 -13.002 1.00 60.81 179 HIS A CA 1
ATOM 1380 C C . HIS A 1 179 ? 14.181 -14.043 -13.438 1.00 60.81 179 HIS A C 1
ATOM 1382 O O . HIS A 1 179 ? 13.031 -14.474 -13.365 1.00 60.81 179 HIS A O 1
ATOM 1388 N N . TRP A 1 180 ? 14.449 -12.840 -13.941 1.00 59.41 180 TRP A N 1
ATOM 1389 C CA . TRP A 1 180 ? 13.429 -11.834 -14.195 1.00 59.41 180 TRP A CA 1
ATOM 1390 C C . TRP A 1 180 ? 12.696 -11.947 -15.536 1.00 59.41 180 TRP A C 1
ATOM 1392 O O . TRP A 1 180 ? 11.779 -11.167 -15.727 1.00 59.41 180 TRP A O 1
ATOM 1402 N N . THR A 1 181 ? 13.030 -12.829 -16.485 1.00 60.50 181 THR A N 1
ATOM 1403 C CA . THR A 1 181 ? 12.457 -12.746 -17.855 1.00 60.50 181 THR A CA 1
ATOM 1404 C C . THR A 1 181 ? 10.924 -12.778 -17.882 1.00 60.50 181 THR A C 1
ATOM 1406 O O . THR A 1 181 ? 10.318 -11.940 -18.542 1.00 60.50 181 THR A O 1
ATOM 1409 N N . ASP A 1 182 ? 10.289 -13.620 -17.060 1.00 61.84 182 ASP A N 1
ATOM 1410 C CA . ASP A 1 182 ? 8.822 -13.632 -16.901 1.00 61.84 182 ASP A CA 1
ATOM 1411 C C . ASP A 1 182 ? 8.306 -12.565 -15.911 1.00 61.84 182 ASP A C 1
ATOM 1413 O O . ASP A 1 182 ? 7.117 -12.253 -15.861 1.00 61.84 182 ASP A O 1
ATOM 1417 N N . GLN A 1 183 ? 9.191 -12.000 -15.085 1.00 65.62 183 GLN A N 1
ATOM 1418 C CA . GLN A 1 183 ? 8.861 -11.089 -13.983 1.00 65.62 183 GLN A CA 1
ATOM 1419 C C . GLN A 1 183 ? 9.089 -9.603 -14.317 1.00 65.62 183 GLN A C 1
ATOM 1421 O O . GLN A 1 183 ? 8.473 -8.737 -13.700 1.00 65.62 183 GLN A O 1
ATOM 1426 N N . ALA A 1 184 ? 9.922 -9.291 -15.308 1.00 68.00 184 ALA A N 1
ATOM 1427 C CA . ALA A 1 184 ? 10.198 -7.943 -15.790 1.00 68.00 184 ALA A CA 1
ATOM 1428 C C . ALA A 1 184 ? 8.959 -7.333 -16.432 1.00 68.00 184 ALA A C 1
ATOM 1430 O O . ALA A 1 184 ? 8.643 -6.180 -16.154 1.00 68.00 184 ALA A O 1
ATOM 1431 N N . ARG A 1 185 ? 8.209 -8.130 -17.206 1.00 76.06 185 ARG A N 1
ATOM 1432 C CA . ARG A 1 185 ? 6.905 -7.719 -17.728 1.00 76.06 185 ARG A CA 1
ATOM 1433 C C . ARG A 1 185 ? 5.966 -7.303 -16.596 1.00 76.06 185 ARG A C 1
ATOM 1435 O O . ARG A 1 185 ? 5.411 -6.217 -16.663 1.00 76.06 185 ARG A O 1
ATOM 1442 N N . ASN A 1 186 ? 5.861 -8.103 -15.530 1.00 76.25 186 ASN A N 1
ATOM 1443 C CA . ASN A 1 186 ? 5.015 -7.770 -14.377 1.00 76.25 186 ASN A CA 1
ATOM 1444 C C . ASN A 1 186 ? 5.451 -6.471 -13.682 1.00 76.25 186 ASN A C 1
ATOM 1446 O O . ASN A 1 186 ? 4.593 -5.698 -13.273 1.00 76.25 186 ASN A O 1
ATOM 1450 N N . LEU A 1 187 ? 6.760 -6.218 -13.555 1.00 77.06 187 LEU A N 1
ATOM 1451 C CA . LEU A 1 187 ? 7.266 -4.977 -12.956 1.00 77.06 187 LEU A CA 1
ATOM 1452 C C . LEU A 1 187 ? 6.954 -3.752 -13.828 1.00 77.06 187 LEU A C 1
ATOM 1454 O O . LEU A 1 187 ? 6.601 -2.694 -13.314 1.00 77.06 187 LEU A O 1
ATOM 1458 N N . ILE A 1 188 ? 7.084 -3.882 -15.147 1.00 82.50 188 ILE A N 1
ATOM 1459 C CA . ILE A 1 188 ? 6.754 -2.793 -16.066 1.00 82.50 188 ILE A CA 1
ATOM 1460 C C . ILE A 1 188 ? 5.245 -2.559 -16.078 1.00 82.50 188 ILE A C 1
ATOM 1462 O O . ILE A 1 188 ? 4.822 -1.415 -15.965 1.00 82.50 188 ILE A O 1
ATOM 1466 N N . GLU A 1 189 ? 4.435 -3.617 -16.150 1.00 81.44 189 GLU A N 1
ATOM 1467 C CA . GLU A 1 189 ? 2.978 -3.523 -16.021 1.00 81.44 189 GLU A CA 1
ATOM 1468 C C . GLU A 1 189 ? 2.590 -2.848 -14.698 1.00 81.44 189 GLU A C 1
ATOM 1470 O O . GLU A 1 189 ? 1.778 -1.930 -14.714 1.00 81.44 189 GLU A O 1
ATOM 1475 N N . GLU A 1 190 ? 3.214 -3.215 -13.571 1.00 82.56 190 GLU A N 1
ATOM 1476 C CA . GLU A 1 190 ? 3.037 -2.531 -12.283 1.00 82.56 190 GLU A CA 1
ATOM 1477 C C . GLU A 1 190 ? 3.318 -1.026 -12.393 1.00 82.56 190 GLU A C 1
ATOM 1479 O O . GLU A 1 190 ? 2.498 -0.211 -11.965 1.00 82.56 190 GLU A O 1
ATOM 1484 N N . GLY A 1 191 ? 4.462 -0.646 -12.968 1.00 82.56 191 GLY A N 1
ATOM 1485 C CA . GLY A 1 191 ? 4.814 0.760 -13.141 1.00 82.56 191 GLY A CA 1
ATOM 1486 C C . GLY A 1 191 ? 3.785 1.500 -13.999 1.00 82.56 191 GLY A C 1
ATOM 1487 O O . GLY A 1 191 ? 3.239 2.525 -13.584 1.00 82.56 191 GLY A O 1
ATOM 1488 N N . LEU A 1 192 ? 3.457 0.932 -15.160 1.00 86.00 192 LEU A N 1
ATOM 1489 C CA . LEU A 1 192 ? 2.505 1.491 -16.118 1.00 86.00 192 LEU A CA 1
ATOM 1490 C C . LEU A 1 192 ? 1.069 1.557 -15.580 1.00 86.00 192 LEU A C 1
ATOM 1492 O O . LEU A 1 192 ? 0.305 2.415 -16.015 1.00 86.00 192 LEU A O 1
ATOM 1496 N N . LEU A 1 193 ? 0.678 0.715 -14.615 1.00 85.44 193 LEU A N 1
ATOM 1497 C CA . LEU A 1 193 ? -0.644 0.810 -13.982 1.00 85.44 193 LEU A CA 1
ATOM 1498 C C . LEU A 1 193 ? -0.846 2.161 -13.296 1.00 85.44 193 LEU A C 1
ATOM 1500 O O . LEU A 1 193 ? -1.939 2.725 -13.383 1.00 85.44 193 LEU A O 1
ATOM 1504 N N . THR A 1 194 ? 0.209 2.665 -12.652 1.00 84.06 194 THR A N 1
ATOM 1505 C CA . THR A 1 194 ? 0.202 3.957 -11.953 1.00 84.06 194 THR A CA 1
ATOM 1506 C C . THR A 1 194 ? 0.543 5.139 -12.852 1.00 84.06 194 THR A C 1
ATOM 1508 O O . THR A 1 194 ? 0.424 6.289 -12.428 1.00 84.06 194 THR A O 1
ATOM 1511 N N . LEU A 1 195 ? 0.941 4.876 -14.100 1.00 83.75 195 LEU A N 1
ATOM 1512 C CA . LEU A 1 195 ? 1.211 5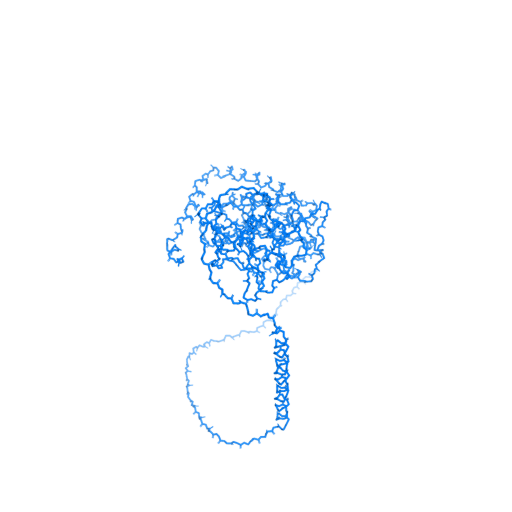.925 -15.067 1.00 83.75 195 LEU A CA 1
ATOM 1513 C C . LEU A 1 195 ? -0.072 6.710 -15.369 1.00 83.75 195 LEU A C 1
ATOM 1515 O O . LEU A 1 195 ? -1.119 6.135 -15.672 1.00 83.75 195 LEU A O 1
ATOM 1519 N N . GLY A 1 196 ? 0.022 8.037 -15.279 1.00 81.50 196 GLY A N 1
ATOM 1520 C CA . GLY A 1 196 ? -1.102 8.950 -15.492 1.00 81.50 196 GLY A CA 1
ATOM 1521 C C . GLY A 1 196 ? -2.040 9.098 -14.289 1.00 81.50 196 GLY A C 1
ATOM 1522 O O . GLY A 1 196 ? -2.937 9.938 -14.332 1.00 81.50 196 GLY A O 1
ATOM 1523 N N . LEU A 1 197 ? -1.826 8.347 -13.200 1.00 90.00 197 LEU A N 1
ATOM 1524 C CA . LEU A 1 197 ? -2.539 8.585 -11.949 1.00 90.00 197 LEU A CA 1
ATOM 1525 C C . LEU A 1 197 ? -1.999 9.857 -11.293 1.00 90.00 197 LEU A C 1
ATOM 1527 O O . LEU A 1 197 ? -0.823 9.942 -10.948 1.00 90.00 197 LEU A O 1
ATOM 1531 N N . ASN A 1 198 ? -2.873 10.837 -11.090 1.00 92.56 198 ASN A N 1
ATOM 1532 C CA . ASN A 1 198 ? -2.535 12.096 -10.439 1.00 92.56 198 ASN A CA 1
ATOM 1533 C C . ASN A 1 198 ? -3.458 12.315 -9.242 1.00 92.56 198 ASN A C 1
ATOM 1535 O O . ASN A 1 198 ? -4.573 12.821 -9.380 1.00 92.56 198 ASN A O 1
ATOM 1539 N N . HIS A 1 199 ? -2.999 11.892 -8.065 1.00 96.00 199 HIS A N 1
ATOM 1540 C CA . HIS A 1 199 ? -3.763 12.005 -6.832 1.00 96.00 199 HIS A CA 1
ATOM 1541 C C . HIS A 1 199 ? -2.829 12.154 -5.618 1.00 96.00 199 HIS A C 1
ATOM 1543 O O . HIS A 1 199 ? -1.855 11.406 -5.511 1.00 96.00 199 HIS A O 1
ATOM 1549 N N . PRO A 1 200 ? -3.109 13.063 -4.660 1.00 96.12 200 PRO A N 1
ATOM 1550 C CA . PRO A 1 200 ? -2.221 13.326 -3.522 1.00 96.12 200 PRO A CA 1
ATOM 1551 C C . PRO A 1 200 ? -1.972 12.102 -2.633 1.00 96.12 200 PRO A C 1
ATOM 1553 O O . PRO A 1 200 ? -0.901 12.005 -2.035 1.00 96.12 200 PRO A O 1
ATOM 1556 N N . ASN A 1 201 ? -2.919 11.162 -2.580 1.00 97.75 201 ASN A N 1
ATOM 1557 C CA . ASN A 1 201 ? -2.831 9.941 -1.773 1.00 97.75 201 ASN A CA 1
ATOM 1558 C C . ASN A 1 201 ? -2.466 8.676 -2.564 1.00 97.75 201 ASN A C 1
ATOM 1560 O O . ASN A 1 201 ? -2.666 7.577 -2.055 1.00 97.75 201 ASN A O 1
ATOM 1564 N N . ILE A 1 202 ? -1.938 8.805 -3.785 1.00 96.69 202 ILE A N 1
ATOM 1565 C CA . ILE A 1 202 ? -1.408 7.684 -4.576 1.00 96.69 202 ILE A CA 1
ATOM 1566 C C . ILE A 1 202 ? 0.068 7.937 -4.880 1.00 96.69 202 ILE A C 1
ATOM 1568 O O . ILE A 1 202 ? 0.453 9.045 -5.253 1.00 96.69 202 ILE A O 1
ATOM 1572 N N . LEU A 1 203 ? 0.906 6.914 -4.709 1.00 94.19 203 LEU A N 1
ATOM 1573 C CA . LEU A 1 203 ? 2.302 6.956 -5.124 1.00 94.19 203 LEU A CA 1
ATOM 1574 C C . LEU A 1 203 ? 2.405 6.538 -6.594 1.00 94.19 203 LEU A C 1
ATOM 1576 O O . LEU A 1 203 ? 2.440 5.350 -6.908 1.00 94.19 203 LEU A O 1
ATOM 1580 N N . ALA A 1 204 ? 2.444 7.524 -7.486 1.00 91.81 204 ALA A N 1
ATOM 1581 C CA . ALA A 1 204 ? 2.703 7.303 -8.903 1.00 91.81 204 ALA A CA 1
ATOM 1582 C C . ALA A 1 204 ? 4.208 7.170 -9.183 1.00 91.81 204 ALA A C 1
ATOM 1584 O O . ALA A 1 204 ? 5.042 7.767 -8.491 1.00 91.81 204 ALA A O 1
ATOM 1585 N N . ILE A 1 205 ? 4.556 6.403 -10.216 1.00 92.50 205 ILE A N 1
ATOM 1586 C CA . ILE A 1 205 ? 5.933 6.345 -10.713 1.00 92.50 205 ILE A CA 1
ATOM 1587 C C . ILE A 1 205 ? 6.332 7.664 -11.386 1.00 92.50 205 ILE A C 1
ATOM 1589 O O . ILE A 1 205 ? 5.497 8.394 -11.915 1.00 92.50 205 ILE A O 1
ATOM 1593 N N . ILE A 1 206 ? 7.631 7.948 -11.383 1.00 91.62 206 ILE A N 1
ATOM 1594 C CA . ILE A 1 206 ? 8.238 9.033 -12.164 1.00 91.62 206 ILE A CA 1
ATOM 1595 C C . ILE A 1 206 ? 8.516 8.545 -13.588 1.00 91.62 206 ILE A C 1
ATOM 1597 O O . ILE A 1 206 ? 8.293 9.277 -14.545 1.00 91.62 206 ILE A O 1
ATOM 1601 N N . GLY A 1 207 ? 9.011 7.313 -13.726 1.00 91.50 207 GLY A N 1
ATOM 1602 C CA . GLY A 1 207 ? 9.349 6.734 -15.019 1.00 91.50 207 GLY A CA 1
ATOM 1603 C C . GLY A 1 207 ? 10.055 5.390 -14.900 1.00 91.50 207 GLY A C 1
ATOM 1604 O O . GLY A 1 207 ? 10.155 4.809 -13.814 1.00 91.50 207 GLY A O 1
ATOM 1605 N N . ILE A 1 208 ? 10.552 4.898 -16.031 1.00 91.62 208 ILE A N 1
ATOM 1606 C CA . ILE A 1 208 ? 11.239 3.607 -16.135 1.00 91.62 208 ILE A CA 1
ATOM 1607 C C . ILE A 1 208 ? 12.640 3.841 -16.687 1.00 91.62 208 ILE A C 1
ATOM 1609 O O . ILE A 1 208 ? 12.815 4.617 -17.614 1.00 91.62 208 ILE A O 1
ATOM 1613 N N . SER A 1 209 ? 13.650 3.167 -16.143 1.00 92.06 209 SER A N 1
ATOM 1614 C CA . SER A 1 209 ? 15.000 3.147 -16.715 1.00 92.06 209 SER A CA 1
ATOM 1615 C C . SER A 1 209 ? 15.405 1.723 -17.087 1.00 92.06 209 SER A C 1
ATOM 1617 O O . SER A 1 209 ? 14.942 0.762 -16.473 1.00 92.06 209 SER A O 1
ATOM 1619 N N . LEU A 1 210 ? 16.264 1.581 -18.097 1.00 90.00 210 LEU A N 1
ATOM 1620 C CA . LEU A 1 210 ? 16.717 0.289 -18.616 1.00 90.00 210 LEU A CA 1
ATOM 1621 C C . LEU A 1 210 ? 18.242 0.169 -18.526 1.00 90.00 210 LEU A C 1
ATOM 1623 O O . LEU A 1 210 ? 18.998 1.034 -18.993 1.00 90.00 210 LEU A O 1
ATOM 1627 N N . GLU A 1 211 ? 18.723 -0.947 -17.987 1.00 87.69 211 GLU A N 1
ATOM 1628 C CA . GLU A 1 211 ? 20.154 -1.246 -17.914 1.00 87.69 211 GLU A CA 1
ATOM 1629 C C . GLU A 1 211 ? 20.479 -2.685 -18.311 1.00 87.69 211 GLU A C 1
ATOM 1631 O O . GLU A 1 211 ? 19.649 -3.579 -18.189 1.00 87.69 211 GLU A O 1
ATOM 1636 N N . TYR A 1 212 ? 21.713 -2.912 -18.762 1.00 85.19 212 TYR A N 1
ATOM 1637 C CA . TYR A 1 212 ? 22.216 -4.262 -18.988 1.00 85.19 212 TYR A CA 1
ATOM 1638 C C . TYR A 1 212 ? 22.746 -4.853 -17.684 1.00 85.19 212 TYR A C 1
ATOM 1640 O O . TYR A 1 212 ? 23.514 -4.214 -16.964 1.00 85.19 212 TYR A O 1
ATOM 1648 N N . THR A 1 213 ? 22.376 -6.098 -17.407 1.00 82.38 213 THR A N 1
ATOM 1649 C CA . THR A 1 213 ? 22.988 -6.911 -16.355 1.00 82.38 213 THR A CA 1
ATOM 1650 C C . THR A 1 213 ? 24.380 -7.393 -16.776 1.00 82.38 213 THR A C 1
ATOM 1652 O O . THR A 1 213 ? 24.757 -7.344 -17.950 1.00 82.38 213 THR A O 1
ATOM 1655 N N . HIS A 1 214 ? 25.137 -7.967 -15.835 1.00 81.25 214 HIS A N 1
ATOM 1656 C CA . HIS A 1 214 ? 26.402 -8.652 -16.139 1.00 81.25 214 HIS A CA 1
ATOM 1657 C C . HIS A 1 214 ? 26.242 -9.804 -17.147 1.00 81.25 214 HIS A C 1
ATOM 1659 O O . HIS A 1 214 ? 27.178 -10.123 -17.876 1.00 81.25 214 HIS A O 1
ATOM 1665 N N . THR A 1 215 ? 25.045 -10.389 -17.235 1.00 80.81 215 THR A N 1
ATOM 1666 C 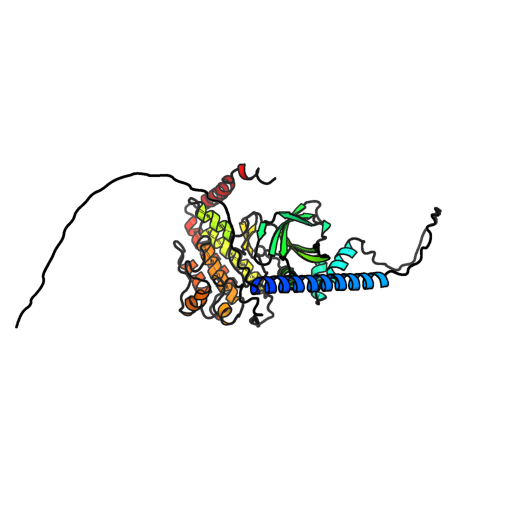CA . THR A 1 215 ? 24.681 -11.434 -18.202 1.00 80.81 215 THR A CA 1
ATOM 1667 C C . THR A 1 215 ? 24.223 -10.880 -19.559 1.00 80.81 215 THR A C 1
ATOM 1669 O O . THR A 1 215 ? 23.754 -11.650 -20.391 1.00 80.81 215 THR A O 1
ATOM 1672 N N . LYS A 1 216 ? 24.372 -9.566 -19.804 1.00 78.88 216 LYS A N 1
ATOM 1673 C CA . LYS A 1 216 ? 23.928 -8.852 -21.019 1.00 78.88 216 LYS A CA 1
ATOM 1674 C C . LYS A 1 216 ? 22.422 -8.932 -21.285 1.00 78.88 216 LYS A C 1
ATOM 1676 O O . LYS A 1 216 ? 21.992 -8.817 -22.425 1.00 78.88 216 LYS A O 1
ATOM 1681 N N . GLN A 1 217 ? 21.618 -9.116 -20.245 1.00 79.62 217 GLN A N 1
ATOM 1682 C CA . GLN A 1 217 ? 20.164 -9.082 -20.358 1.00 79.62 217 GLN A CA 1
ATOM 1683 C C . GLN A 1 217 ? 19.636 -7.719 -19.876 1.00 79.62 217 GLN A C 1
ATOM 1685 O O . GLN A 1 217 ? 20.273 -7.069 -19.047 1.00 79.62 217 GLN A O 1
ATOM 1690 N N . ILE A 1 218 ? 18.476 -7.281 -20.369 1.00 81.88 218 ILE A N 1
ATOM 1691 C CA . ILE A 1 218 ? 17.925 -5.945 -20.075 1.00 81.88 218 ILE A CA 1
ATOM 1692 C C . ILE A 1 218 ? 17.038 -5.937 -18.839 1.00 81.88 218 ILE A C 1
ATOM 1694 O O . ILE A 1 218 ? 15.933 -6.461 -18.843 1.00 81.88 218 ILE A O 1
ATOM 1698 N N . ARG A 1 219 ? 17.476 -5.251 -17.792 1.00 85.38 219 ARG A N 1
ATOM 1699 C CA . ARG A 1 219 ? 16.738 -5.122 -16.542 1.00 85.38 219 ARG A CA 1
ATOM 1700 C C . ARG A 1 219 ? 15.955 -3.804 -16.490 1.00 85.38 219 ARG A C 1
ATOM 1702 O O . ARG A 1 219 ? 16.584 -2.743 -16.559 1.00 85.38 219 ARG A O 1
ATOM 1709 N N . PRO A 1 220 ? 14.620 -3.844 -16.312 1.00 88.50 220 PRO A N 1
ATOM 1710 C CA . PRO A 1 220 ? 13.841 -2.646 -16.038 1.00 88.50 220 PRO A CA 1
ATOM 1711 C C . PRO A 1 220 ? 13.998 -2.186 -14.586 1.00 88.50 220 PRO A C 1
ATOM 1713 O O . PRO A 1 220 ? 14.089 -2.991 -13.655 1.00 88.50 220 PRO A O 1
ATOM 1716 N N . LEU A 1 221 ? 13.995 -0.869 -14.413 1.00 91.81 221 LEU A N 1
ATOM 1717 C CA . LEU A 1 221 ? 14.085 -0.156 -13.147 1.00 91.81 221 LEU A CA 1
ATOM 1718 C C . LEU A 1 221 ? 12.873 0.770 -13.048 1.00 91.81 221 LEU A C 1
ATOM 1720 O O . LEU A 1 221 ? 12.745 1.694 -13.849 1.00 91.81 221 LEU A O 1
ATOM 1724 N N . VAL A 1 222 ? 11.993 0.546 -12.075 1.00 92.50 222 VAL A N 1
ATOM 1725 C CA . VAL A 1 222 ? 10.838 1.429 -11.855 1.00 92.50 222 VAL A CA 1
ATOM 1726 C C . VAL A 1 222 ? 11.238 2.513 -10.865 1.00 92.50 222 VAL A C 1
ATOM 1728 O O . VAL A 1 222 ? 11.602 2.218 -9.726 1.00 92.50 222 VAL A O 1
ATOM 1731 N N . VAL A 1 223 ? 11.193 3.768 -11.308 1.00 93.81 223 VAL A N 1
ATOM 1732 C CA . VAL A 1 223 ? 11.621 4.934 -10.531 1.00 93.81 223 VAL A CA 1
ATOM 1733 C C . VAL A 1 223 ? 10.392 5.642 -9.976 1.00 93.81 223 VAL A C 1
ATOM 1735 O O . VAL A 1 223 ? 9.475 5.975 -10.720 1.00 93.81 223 VAL A O 1
ATOM 1738 N N . MET A 1 224 ? 10.372 5.902 -8.672 1.00 93.50 224 MET A N 1
ATOM 1739 C CA . MET A 1 224 ? 9.273 6.571 -7.968 1.00 93.50 224 MET A CA 1
ATOM 1740 C C . MET A 1 224 ? 9.811 7.609 -6.971 1.00 93.50 224 MET A C 1
ATOM 1742 O O . MET A 1 224 ? 11.001 7.575 -6.637 1.00 93.50 224 MET A O 1
ATOM 1746 N N . PRO A 1 225 ? 8.979 8.544 -6.478 1.00 93.12 225 PRO A N 1
ATOM 1747 C CA . PRO A 1 225 ? 9.407 9.494 -5.458 1.00 93.12 225 PRO A CA 1
ATOM 1748 C C . PRO A 1 225 ? 9.909 8.774 -4.201 1.00 93.12 225 PRO A C 1
ATOM 1750 O O . PRO A 1 225 ? 9.278 7.833 -3.719 1.00 93.12 225 PRO A O 1
ATOM 1753 N N . PHE A 1 226 ? 11.045 9.216 -3.660 1.00 93.00 226 PHE A N 1
ATOM 1754 C CA . PHE A 1 226 ? 11.505 8.747 -2.355 1.00 93.00 226 PHE A CA 1
ATOM 1755 C C . PHE A 1 226 ? 10.736 9.473 -1.251 1.00 93.00 226 PHE A C 1
ATOM 1757 O O . PHE A 1 226 ? 10.730 10.702 -1.234 1.00 93.00 226 PHE A O 1
ATOM 1764 N N . LEU A 1 227 ? 10.119 8.725 -0.335 1.00 91.19 227 LEU A N 1
ATOM 1765 C CA . LEU A 1 227 ? 9.417 9.289 0.818 1.00 91.19 227 LEU A CA 1
ATOM 1766 C C . LEU A 1 227 ? 10.193 8.981 2.109 1.00 91.19 227 LEU A C 1
ATOM 1768 O O . LEU A 1 227 ? 10.448 7.811 2.409 1.00 91.19 227 LEU A O 1
ATOM 1772 N N . GLU A 1 228 ? 10.591 10.012 2.867 1.00 81.31 228 GLU A N 1
ATOM 1773 C CA . GLU A 1 228 ? 11.542 9.848 3.981 1.00 81.31 228 GLU A CA 1
ATOM 1774 C C . GLU A 1 228 ? 10.961 9.088 5.183 1.00 81.31 228 GLU A C 1
ATOM 1776 O O . GLU A 1 228 ? 11.696 8.392 5.892 1.00 81.31 228 GLU A O 1
ATOM 1781 N N . ASN A 1 229 ? 9.644 9.162 5.397 1.00 78.12 229 ASN A N 1
ATOM 1782 C CA . ASN A 1 229 ? 8.982 8.622 6.588 1.00 78.12 229 ASN A CA 1
ATOM 1783 C C . ASN A 1 229 ? 8.619 7.124 6.495 1.00 78.12 229 ASN A C 1
ATOM 1785 O O . ASN A 1 229 ? 7.912 6.611 7.364 1.00 78.12 229 ASN A O 1
ATOM 1789 N N . ARG A 1 230 ? 9.171 6.399 5.507 1.00 84.06 230 ARG A N 1
ATOM 1790 C CA . ARG A 1 230 ? 8.960 4.954 5.271 1.00 84.06 230 ARG A CA 1
ATOM 1791 C C . ARG A 1 230 ? 7.469 4.589 5.131 1.00 84.06 230 ARG A C 1
ATOM 1793 O O . ARG A 1 230 ? 6.635 5.428 4.792 1.00 84.06 230 ARG A O 1
ATOM 1800 N N . ASP A 1 231 ? 7.149 3.310 5.316 1.00 91.56 231 ASP A N 1
ATOM 1801 C CA . ASP A 1 231 ? 5.788 2.791 5.293 1.00 91.56 231 ASP A CA 1
ATOM 1802 C C . ASP A 1 231 ? 5.045 3.035 6.621 1.00 91.56 231 ASP A C 1
ATOM 1804 O O . ASP A 1 231 ? 5.622 3.076 7.715 1.00 91.56 231 ASP A O 1
ATOM 1808 N N . LEU A 1 232 ? 3.723 3.155 6.522 1.00 94.69 232 LEU A N 1
ATOM 1809 C CA . LEU A 1 232 ? 2.817 3.438 7.626 1.00 94.69 232 LEU A CA 1
ATOM 1810 C C . LEU A 1 232 ? 2.835 2.325 8.687 1.00 94.69 232 LEU A C 1
ATOM 1812 O O . LEU A 1 232 ? 2.677 2.614 9.872 1.00 94.69 232 LEU A O 1
ATOM 1816 N N . ASN A 1 233 ? 3.062 1.062 8.309 1.00 94.50 233 ASN A N 1
ATOM 1817 C CA . ASN A 1 233 ? 3.157 -0.039 9.274 1.00 94.50 233 ASN A CA 1
ATOM 1818 C C . ASN A 1 233 ? 4.360 0.142 10.211 1.00 94.50 233 ASN A C 1
ATOM 1820 O O . ASN A 1 233 ? 4.212 0.037 11.432 1.00 94.50 233 ASN A O 1
ATOM 1824 N N . SER A 1 234 ? 5.531 0.454 9.652 1.00 91.38 234 SER A N 1
ATOM 1825 C CA . SER A 1 234 ? 6.746 0.769 10.408 1.00 91.38 234 SER A CA 1
ATOM 1826 C C . SER A 1 234 ? 6.551 1.986 11.314 1.00 91.38 234 SER A C 1
ATOM 1828 O O . SER A 1 234 ? 6.895 1.931 12.497 1.00 91.38 234 SER A O 1
ATOM 1830 N N . PHE A 1 235 ? 5.937 3.056 10.800 1.00 91.00 235 PHE A N 1
ATOM 1831 C CA . PHE A 1 235 ? 5.611 4.246 11.590 1.00 91.00 235 PHE A CA 1
ATOM 1832 C C . PHE A 1 235 ? 4.723 3.912 12.802 1.00 91.00 235 PHE A C 1
ATOM 1834 O O . PHE A 1 235 ? 5.069 4.230 13.940 1.00 91.00 235 PHE A O 1
ATOM 1841 N N . LEU A 1 236 ? 3.618 3.191 12.586 1.00 91.56 236 LEU A N 1
ATOM 1842 C CA . LEU A 1 236 ? 2.687 2.800 13.649 1.00 91.56 236 LEU A CA 1
ATOM 1843 C C . LEU A 1 236 ? 3.341 1.886 14.696 1.00 91.56 236 LEU A C 1
ATOM 1845 O O . LEU A 1 236 ? 3.096 2.040 15.895 1.00 91.56 236 LEU A O 1
ATOM 1849 N N . LYS A 1 237 ? 4.198 0.949 14.269 1.00 90.69 237 LYS A N 1
ATOM 1850 C CA . LYS A 1 237 ? 4.975 0.102 15.188 1.00 90.69 237 LYS A CA 1
ATOM 1851 C C . LYS A 1 237 ? 5.899 0.934 16.072 1.00 90.69 237 LYS A C 1
ATOM 1853 O O . LYS A 1 237 ? 5.966 0.663 17.268 1.00 90.69 237 LYS A O 1
ATOM 1858 N N . ASN A 1 238 ? 6.577 1.933 15.509 1.00 87.94 238 ASN A N 1
ATOM 1859 C CA . ASN A 1 238 ? 7.480 2.798 16.267 1.00 87.94 238 ASN A CA 1
ATOM 1860 C C . ASN A 1 238 ? 6.727 3.607 17.329 1.00 87.94 238 ASN A C 1
ATOM 1862 O O . ASN A 1 238 ? 7.160 3.624 18.479 1.00 87.94 238 ASN A O 1
ATOM 1866 N N . VAL A 1 239 ? 5.563 4.176 16.988 1.00 85.50 239 VAL A N 1
ATOM 1867 C CA . VAL A 1 239 ? 4.678 4.846 17.961 1.00 85.50 239 VAL A CA 1
ATOM 1868 C C . VAL A 1 239 ? 4.323 3.901 19.112 1.00 85.50 239 VAL A C 1
ATOM 1870 O O . VAL A 1 239 ? 4.496 4.241 20.279 1.00 85.50 239 VAL A O 1
ATOM 1873 N N . ARG A 1 240 ? 3.903 2.668 18.800 1.00 84.00 240 ARG A N 1
ATOM 1874 C CA . ARG A 1 240 ? 3.548 1.664 19.817 1.00 84.00 240 ARG A CA 1
ATOM 1875 C C . ARG A 1 240 ? 4.712 1.319 20.752 1.00 84.00 240 ARG A C 1
ATOM 1877 O O . ARG A 1 240 ? 4.490 1.059 21.931 1.00 84.00 240 ARG A O 1
ATOM 1884 N N . LEU A 1 241 ? 5.935 1.255 20.225 1.00 84.19 241 LEU A N 1
ATOM 1885 C CA . LEU A 1 241 ? 7.134 0.897 20.989 1.00 84.19 241 LEU A CA 1
ATOM 1886 C C . LEU A 1 241 ? 7.682 2.055 21.830 1.00 84.19 241 LEU A C 1
ATOM 1888 O O . LEU A 1 241 ? 8.374 1.798 22.809 1.00 84.19 241 LEU A O 1
ATOM 1892 N N . ALA A 1 242 ? 7.356 3.305 21.493 1.00 80.62 242 ALA A N 1
ATOM 1893 C CA . ALA A 1 242 ? 7.854 4.488 22.192 1.00 80.62 242 ALA A CA 1
ATOM 1894 C C . ALA A 1 242 ? 7.278 4.680 23.614 1.00 80.62 242 ALA A C 1
ATOM 1896 O O . ALA A 1 242 ? 7.717 5.594 24.307 1.00 80.62 242 ALA A O 1
ATOM 1897 N N . GLN A 1 243 ? 6.333 3.830 24.052 1.00 58.94 243 GLN A N 1
ATOM 1898 C CA . GLN A 1 243 ? 5.709 3.698 25.391 1.00 58.94 243 GLN A CA 1
ATOM 1899 C C . GLN A 1 243 ? 5.079 4.958 26.034 1.00 58.94 243 GLN A C 1
ATOM 1901 O O . GLN A 1 243 ? 4.198 4.806 26.873 1.00 58.94 243 GLN A O 1
ATOM 1906 N N . ASN A 1 244 ? 5.425 6.175 25.605 1.00 55.34 244 ASN A N 1
ATOM 1907 C CA . ASN A 1 244 ? 4.976 7.455 26.169 1.00 55.34 244 ASN A CA 1
ATOM 1908 C C . ASN A 1 244 ? 4.253 8.362 25.156 1.00 55.34 244 ASN A C 1
ATOM 1910 O O . ASN A 1 244 ? 3.960 9.516 25.467 1.00 55.34 244 ASN A O 1
ATOM 1914 N N . GLN A 1 245 ? 3.977 7.877 23.943 1.00 61.53 245 GLN A N 1
ATOM 1915 C CA . GLN A 1 245 ? 3.258 8.631 22.917 1.00 61.53 245 GLN A CA 1
ATOM 1916 C C . GLN A 1 245 ? 2.244 7.718 22.227 1.00 61.53 245 GLN A C 1
ATOM 1918 O O . GLN A 1 245 ? 2.615 6.834 21.460 1.00 61.53 245 GLN A O 1
ATOM 1923 N N . GLU A 1 246 ? 0.957 7.917 22.515 1.00 69.81 246 GLU A N 1
ATOM 1924 C CA . GLU A 1 246 ? -0.117 7.313 21.729 1.00 69.81 246 GLU A CA 1
ATOM 1925 C C . GLU A 1 246 ? -0.518 8.285 20.616 1.00 69.81 246 GLU A C 1
ATOM 1927 O O . GLU A 1 246 ? -0.728 9.473 20.866 1.00 69.81 246 GLU A O 1
ATOM 1932 N N . LEU A 1 247 ? -0.627 7.793 19.380 1.00 83.25 247 LEU A N 1
ATOM 1933 C CA . LEU A 1 247 ? -1.137 8.610 18.284 1.00 83.25 247 LEU A CA 1
ATOM 1934 C C . LEU A 1 247 ? -2.620 8.895 18.532 1.00 83.25 247 LEU A C 1
ATOM 1936 O O . LEU A 1 247 ? -3.396 7.961 18.749 1.00 83.25 247 LEU A O 1
ATOM 1940 N N . SER A 1 248 ? -3.024 10.166 18.485 1.00 87.50 248 SER A N 1
ATOM 1941 C CA . SER A 1 248 ? -4.416 10.522 18.758 1.00 87.50 248 SER A CA 1
ATOM 1942 C C . SER A 1 248 ? -5.372 9.840 17.775 1.00 87.50 248 SER A C 1
ATOM 1944 O O . SER A 1 248 ? -5.037 9.557 16.619 1.00 87.50 248 SER A O 1
ATOM 1946 N N . LEU A 1 249 ? -6.599 9.586 18.233 1.00 88.69 249 LEU A N 1
ATOM 1947 C CA . LEU A 1 249 ? -7.640 9.018 17.382 1.00 88.69 249 LEU A CA 1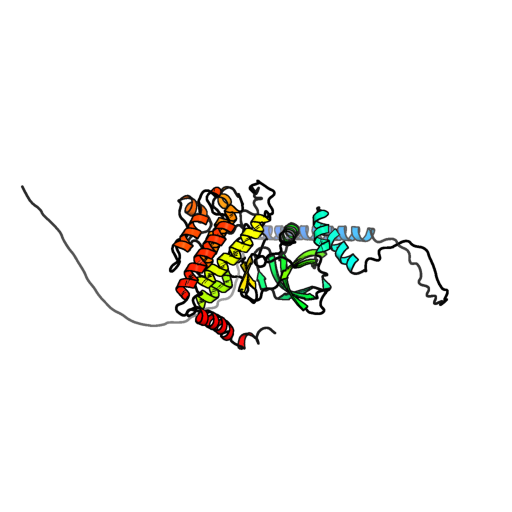
ATOM 1948 C C . LEU A 1 249 ? -7.882 9.879 16.135 1.00 88.69 249 LEU A C 1
ATOM 1950 O O . LEU A 1 249 ? -8.050 9.318 15.058 1.00 88.69 249 LEU A O 1
ATOM 1954 N N . SER A 1 250 ? -7.844 11.206 16.277 1.00 89.31 250 SER A N 1
ATOM 1955 C CA . SER A 1 250 ? -7.990 12.149 15.164 1.00 89.31 250 SER A CA 1
ATOM 1956 C C . SER A 1 250 ? -6.943 11.902 14.068 1.00 89.31 250 SER A C 1
ATOM 1958 O O . SER A 1 250 ? -7.301 11.677 12.916 1.00 89.31 250 SER A O 1
ATOM 1960 N N . TRP A 1 251 ? -5.659 11.781 14.431 1.00 90.50 251 TRP A N 1
ATOM 1961 C CA . TRP A 1 251 ? -4.589 11.458 13.476 1.00 90.50 251 TRP A CA 1
ATOM 1962 C C . TRP A 1 251 ? -4.763 10.084 12.819 1.00 90.50 251 TRP A C 1
ATOM 1964 O O . TRP A 1 251 ? -4.520 9.926 11.623 1.00 90.50 251 TRP A O 1
ATOM 1974 N N . ARG A 1 252 ? -5.204 9.077 13.583 1.00 94.25 252 ARG A N 1
ATOM 1975 C CA . ARG A 1 252 ? -5.491 7.740 13.038 1.00 94.25 252 ARG A CA 1
ATOM 1976 C C . ARG A 1 252 ? -6.627 7.784 12.016 1.00 94.25 252 ARG A C 1
ATOM 1978 O O . ARG A 1 252 ? -6.506 7.165 10.962 1.00 94.25 252 ARG A O 1
ATOM 1985 N N . VAL A 1 253 ? -7.701 8.518 12.307 1.00 96.31 253 VAL A N 1
ATOM 1986 C CA . VAL A 1 253 ? -8.824 8.716 11.378 1.00 96.31 253 VAL A CA 1
ATOM 1987 C C . VAL A 1 253 ? -8.363 9.482 10.135 1.00 96.31 253 VAL A C 1
ATOM 1989 O O . VAL A 1 253 ? -8.709 9.080 9.030 1.00 96.31 253 VAL A O 1
ATOM 1992 N N . ASP A 1 254 ? -7.492 10.482 10.275 1.00 96.12 254 ASP A N 1
ATOM 1993 C CA . ASP A 1 254 ? -6.924 11.221 9.137 1.00 96.12 254 ASP A CA 1
ATOM 1994 C C . ASP A 1 254 ? -6.129 10.341 8.185 1.00 96.12 254 ASP A C 1
ATOM 1996 O O . ASP A 1 254 ? -6.249 10.473 6.967 1.00 96.12 254 ASP A O 1
ATOM 2000 N N . MET A 1 255 ? -5.338 9.413 8.718 1.00 97.31 255 MET A N 1
ATOM 2001 C CA . MET A 1 255 ? -4.632 8.430 7.898 1.00 97.31 255 MET A CA 1
ATOM 2002 C C . MET A 1 255 ? -5.612 7.505 7.167 1.00 97.31 255 MET A C 1
ATOM 2004 O O . MET A 1 255 ? -5.411 7.206 5.991 1.00 97.31 255 MET A O 1
ATOM 2008 N N . MET A 1 256 ? -6.694 7.079 7.831 1.00 98.56 256 MET A N 1
ATOM 2009 C CA . MET A 1 256 ? -7.738 6.259 7.206 1.00 98.56 256 MET A CA 1
ATOM 2010 C C . MET A 1 256 ? -8.458 7.017 6.085 1.00 98.56 256 MET A C 1
ATOM 2012 O O . MET A 1 256 ? -8.650 6.444 5.016 1.00 98.56 256 MET A O 1
ATOM 2016 N N . ILE A 1 257 ? -8.809 8.293 6.296 1.00 98.69 257 ILE A N 1
ATOM 2017 C CA . ILE A 1 257 ? -9.440 9.150 5.279 1.00 98.69 257 ILE A CA 1
ATOM 2018 C C . ILE A 1 257 ? -8.535 9.245 4.054 1.00 98.69 257 ILE A C 1
ATOM 2020 O O . ILE A 1 257 ? -8.977 8.960 2.950 1.00 98.69 257 ILE A O 1
ATOM 2024 N N . GLN A 1 258 ? -7.253 9.560 4.241 1.00 98.62 258 GLN A N 1
ATOM 2025 C CA . GLN A 1 258 ? -6.295 9.686 3.140 1.00 98.62 258 GLN A CA 1
ATOM 2026 C C . GLN A 1 258 ? -6.178 8.407 2.299 1.00 98.62 258 GLN A C 1
ATOM 2028 O O . GLN A 1 258 ? -6.184 8.473 1.068 1.00 98.62 258 GLN A O 1
ATOM 2033 N N . ILE A 1 259 ? -6.123 7.237 2.945 1.00 98.75 259 ILE A N 1
ATOM 2034 C CA . ILE A 1 259 ? -6.118 5.949 2.239 1.00 98.75 259 ILE A CA 1
ATOM 2035 C C . ILE A 1 259 ? -7.448 5.737 1.507 1.00 98.75 259 ILE A C 1
ATOM 2037 O O . ILE A 1 259 ? -7.431 5.359 0.338 1.00 98.75 259 ILE A O 1
ATOM 2041 N N . ALA A 1 260 ? -8.590 6.001 2.151 1.00 98.75 260 ALA A N 1
ATOM 2042 C CA . ALA A 1 260 ? -9.906 5.853 1.532 1.00 98.75 260 ALA A CA 1
ATOM 2043 C C . ALA A 1 260 ? -10.066 6.753 0.296 1.00 98.75 260 ALA A C 1
ATOM 2045 O O . ALA A 1 260 ? -10.551 6.280 -0.729 1.00 98.75 260 ALA A O 1
ATOM 2046 N N . THR A 1 261 ? -9.587 8.000 0.352 1.00 98.69 261 THR A N 1
ATOM 2047 C CA . THR A 1 261 ? -9.582 8.943 -0.776 1.00 98.69 261 THR A CA 1
ATOM 2048 C C . THR A 1 261 ? -8.725 8.428 -1.936 1.00 98.69 261 THR A C 1
ATOM 2050 O O . THR A 1 261 ? -9.161 8.442 -3.085 1.00 98.69 261 THR A O 1
ATOM 2053 N N . GLY A 1 262 ? -7.522 7.910 -1.658 1.00 98.31 262 GLY A N 1
ATOM 2054 C CA . GLY A 1 262 ? -6.692 7.276 -2.690 1.00 98.31 262 GLY A CA 1
ATOM 2055 C C . GLY A 1 262 ? -7.360 6.040 -3.304 1.00 98.31 262 GLY A C 1
ATOM 2056 O O . GLY A 1 262 ? -7.397 5.885 -4.524 1.00 98.31 262 GLY A O 1
ATOM 2057 N N . MET A 1 263 ? -7.939 5.181 -2.467 1.00 98.44 263 MET A N 1
ATOM 2058 C CA . MET A 1 263 ? -8.602 3.956 -2.914 1.00 98.44 263 MET A CA 1
ATOM 2059 C C . MET A 1 263 ? -9.879 4.223 -3.720 1.00 98.44 263 MET A C 1
ATOM 2061 O O . MET A 1 263 ? -10.144 3.522 -4.695 1.00 98.44 263 MET A O 1
ATOM 2065 N N . GLU A 1 264 ? -10.645 5.256 -3.363 1.00 98.06 264 GLU A N 1
ATOM 2066 C CA . GLU A 1 264 ? -11.765 5.753 -4.164 1.00 98.06 264 GLU A CA 1
ATOM 2067 C C . GLU A 1 264 ? -11.291 6.190 -5.553 1.00 98.06 264 GLU A C 1
ATOM 2069 O O . GLU A 1 264 ? -11.873 5.783 -6.559 1.00 98.06 264 GLU A O 1
ATOM 2074 N N . TYR A 1 265 ? -10.203 6.963 -5.616 1.00 97.31 265 TYR A N 1
ATOM 2075 C CA . TYR A 1 265 ? -9.640 7.426 -6.879 1.00 97.31 265 TYR A CA 1
ATOM 2076 C C . TYR A 1 265 ? -9.242 6.262 -7.795 1.00 97.31 265 TYR A C 1
ATOM 2078 O O . TYR A 1 265 ? -9.654 6.237 -8.955 1.00 97.31 265 TYR A O 1
ATOM 2086 N N . ILE A 1 266 ? -8.489 5.270 -7.305 1.00 94.69 266 ILE A N 1
ATOM 2087 C CA . ILE A 1 266 ? -8.071 4.148 -8.164 1.00 94.69 266 ILE A CA 1
ATOM 2088 C C . ILE A 1 266 ? -9.249 3.242 -8.541 1.00 94.69 266 ILE A C 1
ATOM 2090 O O . ILE A 1 266 ? -9.300 2.770 -9.675 1.00 94.69 266 ILE A O 1
ATOM 2094 N N . ALA A 1 267 ? -10.237 3.071 -7.655 1.00 93.38 267 ALA A N 1
ATOM 2095 C CA . ALA A 1 267 ? -11.450 2.322 -7.967 1.00 93.38 267 ALA A CA 1
ATOM 2096 C C . ALA A 1 267 ? -12.249 2.991 -9.099 1.00 93.38 267 ALA A C 1
ATOM 2098 O O . ALA A 1 267 ? -12.703 2.301 -10.009 1.00 93.38 267 ALA A O 1
ATOM 2099 N N . ASN A 1 268 ? -12.354 4.325 -9.094 1.00 93.06 268 ASN A N 1
ATOM 2100 C CA . ASN A 1 268 ? -12.992 5.096 -10.168 1.00 93.06 268 ASN A CA 1
ATOM 2101 C C . ASN A 1 268 ? -12.199 5.064 -11.487 1.00 93.06 268 ASN A C 1
ATOM 2103 O O . ASN A 1 268 ? -12.771 5.293 -12.547 1.00 93.06 268 ASN A O 1
ATOM 2107 N N . ASN A 1 269 ? -10.902 4.749 -11.434 1.00 91.12 269 ASN A N 1
ATOM 2108 C CA . ASN A 1 269 ? -10.066 4.493 -12.611 1.00 91.12 269 ASN A CA 1
ATOM 2109 C C . ASN A 1 269 ? -10.071 3.009 -13.034 1.00 91.12 269 ASN A C 1
ATOM 2111 O O . ASN A 1 269 ? -9.235 2.594 -13.837 1.00 91.12 269 ASN A O 1
ATOM 2115 N N . GLY A 1 270 ? -10.974 2.191 -12.478 1.00 89.62 270 GLY A N 1
ATOM 2116 C CA . GLY A 1 270 ? -11.081 0.770 -12.804 1.00 89.62 270 GLY A CA 1
ATOM 2117 C C . GLY A 1 270 ? -9.874 -0.047 -12.343 1.00 89.62 270 GLY A C 1
ATOM 2118 O O . GLY A 1 270 ? -9.529 -1.035 -12.980 1.00 89.62 270 GLY A O 1
ATOM 2119 N N . ILE A 1 271 ? -9.185 0.349 -11.271 1.00 91.00 271 ILE A N 1
ATOM 2120 C CA . ILE A 1 271 ? -8.018 -0.369 -10.743 1.00 91.00 271 ILE A CA 1
ATOM 2121 C C . ILE A 1 271 ? -8.391 -1.069 -9.436 1.00 91.00 271 ILE A C 1
ATOM 2123 O O . ILE A 1 271 ? -8.943 -0.459 -8.521 1.00 91.00 271 ILE A O 1
ATOM 2127 N N . ILE A 1 272 ? -8.037 -2.351 -9.339 1.00 92.50 272 ILE A N 1
ATOM 2128 C CA . ILE A 1 272 ? -8.121 -3.150 -8.110 1.00 92.50 272 ILE A CA 1
ATOM 2129 C C . ILE A 1 272 ? -6.703 -3.331 -7.567 1.00 92.50 272 ILE A C 1
ATOM 2131 O O . ILE A 1 272 ? -5.838 -3.828 -8.288 1.00 92.50 272 ILE A O 1
ATOM 2135 N N . HIS A 1 273 ? -6.467 -2.967 -6.308 1.00 94.12 273 HIS A N 1
ATOM 2136 C CA . HIS A 1 273 ? -5.157 -2.984 -5.655 1.00 94.12 273 HIS A CA 1
ATOM 2137 C C . HIS A 1 273 ? -4.694 -4.394 -5.269 1.00 94.12 273 HIS A C 1
ATOM 2139 O O . HIS A 1 273 ? -3.542 -4.753 -5.504 1.00 94.12 273 HIS A O 1
ATOM 2145 N N . ARG A 1 274 ? -5.578 -5.214 -4.680 1.00 92.50 274 ARG A N 1
ATOM 2146 C CA . ARG A 1 274 ? -5.353 -6.626 -4.287 1.00 92.50 274 ARG A CA 1
ATOM 2147 C C . ARG A 1 274 ? -4.347 -6.885 -3.160 1.00 92.50 274 ARG A C 1
ATOM 2149 O O . ARG A 1 274 ? -4.392 -7.962 -2.569 1.00 92.50 274 ARG A O 1
ATOM 2156 N N . ASP A 1 275 ? -3.484 -5.925 -2.833 1.00 93.19 275 ASP A N 1
ATOM 2157 C CA . ASP A 1 275 ? -2.603 -5.978 -1.652 1.00 93.19 275 ASP A CA 1
ATOM 2158 C C . ASP A 1 275 ? -2.683 -4.729 -0.756 1.00 93.19 275 ASP A C 1
ATOM 2160 O O . ASP A 1 275 ? -1.671 -4.134 -0.390 1.00 93.19 275 ASP A O 1
ATOM 2164 N N . LEU A 1 276 ? -3.891 -4.254 -0.451 1.00 97.81 276 LEU A N 1
ATOM 2165 C CA . LEU A 1 276 ? -4.037 -3.082 0.412 1.00 97.81 276 LEU A CA 1
ATOM 2166 C C . LEU A 1 276 ? -3.762 -3.452 1.878 1.00 97.81 276 LEU A C 1
ATOM 2168 O O . LEU A 1 276 ? -4.499 -4.229 2.484 1.00 97.81 276 LEU A O 1
ATOM 2172 N N . ALA A 1 277 ? -2.723 -2.848 2.449 1.00 97.69 277 ALA A N 1
ATOM 2173 C CA . ALA A 1 277 ? -2.318 -2.995 3.844 1.00 97.69 277 ALA A CA 1
ATOM 2174 C C . ALA A 1 277 ? -1.500 -1.776 4.290 1.00 97.69 277 ALA A C 1
ATOM 2176 O O . ALA A 1 277 ? -0.946 -1.055 3.459 1.00 97.69 277 ALA A O 1
ATOM 2177 N N . THR A 1 278 ? -1.325 -1.582 5.601 1.00 97.75 278 THR A N 1
ATOM 2178 C CA . THR A 1 278 ? -0.504 -0.461 6.112 1.00 97.75 278 THR A CA 1
ATOM 2179 C C . THR A 1 278 ? 0.959 -0.505 5.651 1.00 97.75 278 THR A C 1
ATOM 2181 O O . THR A 1 278 ? 1.587 0.539 5.525 1.00 97.75 278 THR A O 1
ATOM 2184 N N . ARG A 1 279 ? 1.510 -1.692 5.358 1.00 95.12 279 ARG A N 1
ATOM 2185 C CA . ARG A 1 279 ? 2.885 -1.852 4.837 1.00 95.12 279 ARG A CA 1
ATOM 2186 C C . ARG A 1 279 ? 3.057 -1.364 3.391 1.00 95.12 279 ARG A C 1
ATOM 2188 O O . ARG A 1 279 ? 4.176 -1.101 2.978 1.00 95.12 279 ARG A O 1
ATOM 2195 N N . ASN A 1 280 ? 1.946 -1.237 2.661 1.00 95.56 280 ASN A N 1
ATOM 2196 C CA . ASN A 1 280 ? 1.883 -0.752 1.280 1.00 95.56 280 ASN A CA 1
ATOM 2197 C C . ASN A 1 280 ? 1.299 0.675 1.224 1.00 95.56 280 ASN A C 1
ATOM 2199 O O . ASN A 1 280 ? 0.820 1.135 0.195 1.00 95.56 280 ASN A O 1
ATOM 2203 N N . CYS A 1 281 ? 1.311 1.387 2.353 1.00 97.31 281 CYS A N 1
ATOM 2204 C CA . CYS A 1 281 ? 0.985 2.805 2.437 1.00 97.31 281 CYS A CA 1
ATOM 2205 C C . CYS A 1 281 ? 2.246 3.542 2.884 1.00 97.31 281 CYS A C 1
ATOM 2207 O O . CYS A 1 281 ? 2.818 3.195 3.911 1.00 97.31 281 CYS A O 1
ATOM 2209 N N . MET A 1 282 ? 2.679 4.548 2.137 1.00 94.44 282 MET A N 1
ATOM 2210 C CA . MET A 1 282 ? 3.905 5.304 2.392 1.00 94.44 282 MET A CA 1
ATOM 2211 C C . MET A 1 282 ? 3.576 6.688 2.955 1.00 94.44 282 MET A C 1
ATOM 2213 O O . MET A 1 282 ? 2.508 7.229 2.673 1.00 94.44 282 MET A O 1
ATOM 2217 N N . LEU A 1 283 ? 4.484 7.265 3.740 1.00 92.62 283 LEU A N 1
ATOM 2218 C CA . LEU A 1 283 ? 4.334 8.601 4.323 1.00 92.62 283 LEU A CA 1
ATOM 2219 C C . LEU A 1 283 ? 5.347 9.562 3.708 1.00 92.62 283 LEU A C 1
ATOM 2221 O O . LEU A 1 283 ? 6.547 9.298 3.773 1.00 92.62 283 LEU A O 1
ATOM 2225 N N . ASP A 1 284 ? 4.878 10.678 3.146 1.00 89.38 284 ASP A N 1
ATOM 2226 C CA . ASP A 1 284 ? 5.771 11.769 2.736 1.00 89.38 284 ASP A CA 1
ATOM 2227 C C . ASP A 1 284 ? 6.226 12.632 3.924 1.00 89.38 284 ASP A C 1
ATOM 2229 O O . ASP A 1 284 ? 5.850 12.380 5.072 1.00 89.38 284 ASP A O 1
ATOM 2233 N N . ASP A 1 285 ? 7.055 13.642 3.657 1.00 84.94 285 ASP A N 1
ATOM 2234 C CA . ASP A 1 285 ? 7.672 14.505 4.675 1.00 84.94 285 ASP A CA 1
ATOM 2235 C C . ASP A 1 285 ? 6.645 15.281 5.517 1.00 84.94 285 ASP A C 1
ATOM 2237 O O . ASP A 1 285 ? 6.918 15.626 6.666 1.00 84.94 285 ASP A O 1
ATOM 2241 N N . ASN A 1 286 ? 5.442 15.497 4.974 1.00 86.56 286 ASN A N 1
ATOM 2242 C CA . ASN A 1 286 ? 4.320 16.150 5.647 1.00 86.56 286 ASN A CA 1
ATOM 2243 C C . ASN A 1 286 ? 3.336 15.138 6.257 1.00 86.56 286 ASN A C 1
ATOM 2245 O O . ASN A 1 286 ? 2.239 15.515 6.667 1.00 86.56 286 ASN A O 1
ATOM 2249 N N . TYR A 1 287 ? 3.723 13.860 6.331 1.00 86.44 287 TYR A N 1
ATOM 2250 C CA . TYR A 1 287 ? 2.907 12.749 6.821 1.00 86.44 287 TYR A CA 1
ATOM 2251 C C . TYR A 1 287 ? 1.617 12.539 6.018 1.00 86.44 287 TYR A C 1
ATOM 2253 O O . TYR A 1 287 ? 0.641 11.981 6.531 1.00 86.44 287 TYR A O 1
ATOM 2261 N N . VAL A 1 288 ? 1.616 12.944 4.745 1.00 94.06 288 VAL A N 1
ATOM 2262 C CA . VAL A 1 288 ? 0.542 12.587 3.823 1.00 94.06 288 VAL A CA 1
ATOM 2263 C C . VAL A 1 288 ? 0.704 11.118 3.455 1.00 94.06 288 VAL A C 1
ATOM 2265 O O . VAL A 1 288 ? 1.774 10.678 3.022 1.00 94.06 288 VAL A O 1
ATOM 2268 N N . VAL A 1 289 ? -0.368 10.347 3.627 1.00 97.12 289 VAL A N 1
ATOM 2269 C CA . VAL A 1 289 ? -0.397 8.923 3.300 1.00 97.12 289 VAL A CA 1
ATOM 2270 C C . VAL A 1 289 ? -0.610 8.750 1.802 1.00 97.12 289 VAL A C 1
ATOM 2272 O O . VAL A 1 289 ? -1.564 9.289 1.235 1.00 97.12 289 VAL A O 1
ATOM 2275 N N . LYS A 1 290 ? 0.256 7.958 1.169 1.00 97.31 290 LYS A N 1
ATOM 2276 C CA . LYS A 1 290 ? 0.179 7.573 -0.241 1.00 97.31 290 LYS A CA 1
ATOM 2277 C C . LYS A 1 290 ? 0.081 6.057 -0.366 1.00 97.31 290 LYS A C 1
ATOM 2279 O O . LYS A 1 290 ? 0.977 5.347 0.083 1.00 97.31 290 LYS A O 1
ATOM 2284 N N . VAL A 1 291 ? -0.984 5.554 -0.981 1.00 97.44 291 VAL A N 1
ATOM 2285 C CA . VAL A 1 291 ? -1.109 4.128 -1.318 1.00 97.44 291 VAL A CA 1
ATOM 2286 C C . VAL A 1 291 ? -0.079 3.783 -2.396 1.00 97.44 291 VAL A C 1
ATOM 2288 O O . VAL A 1 291 ? 0.084 4.534 -3.360 1.00 97.44 291 VAL A O 1
ATOM 2291 N N . ALA A 1 292 ? 0.639 2.682 -2.204 1.00 93.12 292 ALA A N 1
ATOM 2292 C CA . ALA A 1 292 ? 1.780 2.258 -3.004 1.00 93.12 292 ALA A CA 1
ATOM 2293 C C . ALA A 1 292 ? 1.762 0.735 -3.240 1.00 93.12 292 ALA A C 1
ATOM 2295 O O . ALA A 1 292 ? 0.908 0.029 -2.722 1.00 93.12 292 ALA A O 1
ATOM 2296 N N . ASP A 1 293 ? 2.757 0.24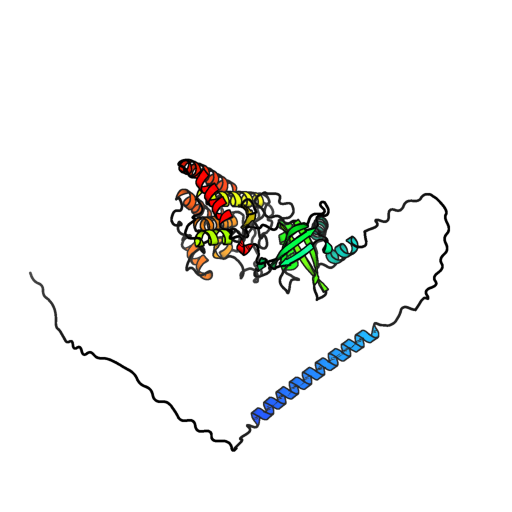0 -3.981 1.00 85.56 293 ASP A N 1
ATOM 2297 C CA . ASP A 1 293 ? 2.964 -1.180 -4.313 1.00 85.56 293 ASP A CA 1
ATOM 2298 C C . ASP A 1 293 ? 1.790 -1.830 -5.065 1.00 85.56 293 ASP A C 1
ATOM 2300 O O . ASP A 1 293 ? 1.009 -2.632 -4.552 1.00 85.56 293 ASP A O 1
ATOM 2304 N N . PHE A 1 294 ? 1.718 -1.502 -6.353 1.00 83.25 294 PHE A N 1
ATOM 2305 C CA . PHE A 1 294 ? 0.706 -1.997 -7.282 1.00 83.25 294 PHE A CA 1
ATOM 2306 C C . PHE A 1 294 ? 1.110 -3.334 -7.929 1.00 83.25 294 PHE A C 1
ATOM 2308 O O . PHE A 1 294 ? 0.537 -3.728 -8.943 1.00 83.25 294 PHE A O 1
ATOM 2315 N N . GLY A 1 295 ? 2.079 -4.066 -7.361 1.00 76.56 295 GLY A N 1
ATOM 2316 C CA . GLY A 1 295 ? 2.621 -5.295 -7.958 1.00 76.56 295 GLY A CA 1
ATOM 2317 C C . GLY A 1 295 ? 1.587 -6.408 -8.160 1.00 76.56 295 GLY A C 1
ATOM 2318 O O . GLY A 1 295 ? 1.686 -7.204 -9.098 1.00 76.56 295 GLY A O 1
ATOM 2319 N N . LEU A 1 296 ? 0.545 -6.440 -7.323 1.00 71.25 296 LEU A N 1
ATOM 2320 C CA . LEU A 1 296 ? -0.606 -7.332 -7.500 1.00 71.25 296 LEU A CA 1
ATOM 2321 C C . LEU A 1 296 ? -1.806 -6.649 -8.164 1.00 71.25 296 LEU A C 1
ATOM 2323 O O . LEU A 1 296 ? -2.767 -7.343 -8.508 1.00 71.25 296 LEU A O 1
ATOM 2327 N N . ALA A 1 297 ? -1.764 -5.335 -8.373 1.00 77.12 297 ALA A N 1
ATOM 2328 C CA . ALA A 1 297 ? -2.893 -4.572 -8.875 1.00 77.12 297 ALA A CA 1
ATOM 2329 C C . ALA A 1 297 ? -3.198 -4.900 -10.340 1.00 77.12 297 ALA A C 1
ATOM 2331 O O . ALA A 1 297 ? -2.338 -5.375 -11.084 1.00 77.12 297 ALA A O 1
ATOM 2332 N N . ARG A 1 298 ? -4.443 -4.683 -10.766 1.00 78.94 298 ARG A N 1
ATOM 2333 C CA . ARG A 1 298 ? -4.893 -4.911 -12.148 1.00 78.94 298 ARG A CA 1
ATOM 2334 C C . ARG A 1 298 ? -5.955 -3.885 -12.541 1.00 78.94 298 ARG A C 1
ATOM 2336 O O . ARG A 1 298 ? -6.767 -3.502 -11.700 1.00 78.94 298 ARG A O 1
ATOM 2343 N N . ARG A 1 299 ? -5.962 -3.480 -13.816 1.00 78.69 299 ARG A N 1
ATOM 2344 C CA . ARG A 1 299 ? -7.087 -2.753 -14.425 1.00 78.69 299 ARG A CA 1
ATOM 2345 C C . ARG A 1 299 ? -8.208 -3.735 -14.761 1.00 78.69 299 ARG A C 1
ATOM 2347 O O . ARG A 1 299 ? -7.938 -4.839 -15.230 1.00 78.69 299 ARG A O 1
ATOM 2354 N N . ILE A 1 300 ? -9.440 -3.321 -14.518 1.00 77.50 300 ILE A N 1
ATOM 2355 C CA . ILE A 1 300 ? -10.667 -3.978 -14.955 1.00 77.50 300 ILE A CA 1
ATOM 2356 C C . ILE A 1 300 ? -11.369 -3.084 -15.971 1.00 77.50 300 ILE A C 1
ATOM 2358 O O . ILE A 1 300 ? -11.344 -1.860 -15.850 1.00 77.50 300 ILE A O 1
ATOM 2362 N N . PHE A 1 301 ? -11.981 -3.705 -16.973 1.00 64.88 301 PHE A N 1
ATOM 2363 C CA . PHE A 1 301 ? -12.873 -3.030 -17.909 1.00 64.88 301 PHE A CA 1
ATOM 2364 C C . PHE A 1 301 ? -14.323 -3.205 -17.424 1.00 64.88 301 PHE A C 1
ATOM 2366 O O . PHE A 1 301 ? -14.625 -4.169 -16.716 1.00 64.88 301 PHE A O 1
ATOM 2373 N N . ASP A 1 302 ? -15.186 -2.235 -17.732 1.00 47.47 302 ASP A N 1
ATOM 2374 C CA . ASP A 1 302 ? -16.520 -2.067 -17.136 1.00 47.47 302 ASP A CA 1
ATOM 2375 C C . ASP A 1 302 ? -17.340 -3.365 -16.984 1.00 47.47 302 ASP A C 1
ATOM 2377 O O . ASP A 1 302 ? -17.418 -4.196 -17.885 1.00 47.47 302 ASP A O 1
ATOM 2381 N N . ASN A 1 303 ? -18.022 -3.492 -15.836 1.00 47.41 303 ASN A N 1
ATOM 2382 C CA . ASN A 1 303 ? -18.920 -4.593 -15.438 1.00 47.41 303 ASN A CA 1
ATOM 2383 C C . ASN A 1 303 ? -18.304 -5.997 -15.284 1.00 47.41 303 ASN A C 1
ATOM 2385 O O . ASN A 1 303 ? -19.030 -6.935 -14.943 1.00 47.41 303 ASN A O 1
ATOM 2389 N N . GLU A 1 304 ? -16.990 -6.167 -15.437 1.00 47.50 304 GLU A N 1
ATOM 2390 C CA . GLU A 1 304 ? -16.342 -7.459 -15.213 1.00 47.50 304 GLU A CA 1
ATOM 2391 C C . GLU A 1 304 ? -15.787 -7.595 -13.786 1.00 47.50 304 GLU A C 1
ATOM 2393 O O . GLU A 1 304 ? -14.996 -6.787 -13.298 1.00 47.50 304 GLU A O 1
ATOM 2398 N N . CYS A 1 305 ? -16.177 -8.671 -13.092 1.00 53.31 305 CYS A N 1
ATOM 2399 C CA . CYS A 1 305 ? -15.403 -9.148 -11.949 1.00 53.31 305 CYS A CA 1
ATOM 2400 C C . CYS A 1 305 ? -14.129 -9.823 -12.477 1.00 53.31 305 CYS A C 1
ATOM 2402 O O . CYS A 1 305 ? -14.205 -10.703 -13.339 1.00 53.31 305 CYS A O 1
ATOM 2404 N N . TYR A 1 306 ? -12.953 -9.447 -11.966 1.00 52.50 306 TYR A N 1
ATOM 2405 C CA . TYR A 1 306 ? -11.727 -10.141 -12.348 1.00 52.50 306 TYR A CA 1
ATOM 2406 C C . TYR A 1 306 ? -11.700 -11.513 -11.669 1.00 52.50 306 TYR A C 1
ATOM 2408 O O . TYR A 1 306 ? -11.412 -11.643 -10.475 1.00 52.50 306 TYR A O 1
ATOM 2416 N N . LYS A 1 307 ? -12.012 -12.553 -12.447 1.00 53.59 307 LYS A N 1
ATOM 2417 C CA . LYS A 1 307 ? -11.756 -13.947 -12.083 1.00 53.59 307 LYS A CA 1
ATOM 2418 C C . LYS A 1 307 ? -10.350 -14.306 -12.520 1.00 53.59 307 LYS A C 1
ATOM 2420 O O . LYS A 1 307 ? -10.089 -14.524 -13.703 1.00 53.59 307 LYS A O 1
ATOM 2425 N N . MET A 1 308 ? -9.433 -14.395 -11.565 1.00 53.59 308 MET A N 1
ATOM 2426 C CA . MET A 1 308 ? -8.098 -14.877 -11.876 1.00 53.59 308 MET A CA 1
ATOM 2427 C C . MET A 1 308 ? -8.177 -16.368 -12.225 1.00 53.59 308 MET A C 1
ATOM 2429 O O . MET A 1 308 ? -8.481 -17.190 -11.364 1.00 53.59 308 MET A O 1
ATOM 2433 N N . ARG A 1 309 ? -7.813 -16.756 -13.456 1.00 45.09 309 ARG A N 1
ATOM 2434 C CA . ARG A 1 309 ? -7.261 -18.104 -13.668 1.00 45.09 309 ARG A CA 1
ATOM 2435 C C . ARG A 1 309 ? -5.929 -18.122 -12.933 1.00 45.09 309 ARG A C 1
ATOM 2437 O O . ARG A 1 309 ? -4.922 -17.667 -13.472 1.00 45.09 309 ARG A O 1
ATOM 2444 N N . ILE A 1 310 ? -5.935 -18.571 -11.680 1.00 44.75 310 ILE A N 1
ATOM 2445 C CA . ILE A 1 310 ? -4.707 -18.750 -10.911 1.00 44.75 310 ILE A CA 1
ATOM 2446 C C . ILE A 1 310 ? -3.822 -19.714 -11.704 1.00 44.75 310 ILE A C 1
ATOM 2448 O O . ILE A 1 310 ? -4.074 -20.916 -11.757 1.00 44.75 310 ILE A O 1
ATOM 2452 N N . ARG A 1 311 ? -2.768 -19.195 -12.344 1.00 42.50 311 ARG A N 1
ATOM 2453 C CA . ARG A 1 311 ? -1.588 -20.023 -12.590 1.00 42.50 311 ARG A CA 1
ATOM 2454 C C . ARG A 1 311 ? -1.063 -20.386 -11.203 1.00 42.50 311 ARG A C 1
ATOM 2456 O O . ARG A 1 311 ? -0.935 -19.498 -10.361 1.00 42.50 311 ARG A O 1
ATOM 2463 N N . GLN A 1 312 ? -0.804 -21.673 -10.968 1.00 37.50 312 GLN A N 1
ATOM 2464 C CA . GLN A 1 312 ? -0.431 -22.263 -9.669 1.00 37.50 312 GLN A CA 1
ATOM 2465 C C . GLN A 1 312 ? 0.677 -21.506 -8.900 1.00 37.50 312 GLN A C 1
ATOM 2467 O O . GLN A 1 312 ? 0.802 -21.685 -7.694 1.00 37.50 312 GLN A O 1
ATOM 2472 N N . SER A 1 313 ? 1.443 -20.630 -9.559 1.00 40.31 313 SER A N 1
ATOM 2473 C CA . SER A 1 313 ? 2.472 -19.778 -8.957 1.00 40.31 313 SER A CA 1
ATOM 2474 C C . SER A 1 313 ? 1.959 -18.594 -8.114 1.00 40.31 313 SER A C 1
ATOM 2476 O O . SER A 1 313 ? 2.702 -18.120 -7.260 1.00 40.31 313 SER A O 1
ATOM 2478 N N . ILE A 1 314 ? 0.723 -18.101 -8.297 1.00 46.38 314 ILE A N 1
ATOM 2479 C CA . ILE A 1 314 ? 0.224 -16.901 -7.575 1.00 46.38 314 ILE A CA 1
ATOM 2480 C C . ILE A 1 314 ? -0.488 -17.265 -6.259 1.00 46.38 314 ILE A C 1
ATOM 2482 O O . ILE A 1 314 ? -0.451 -16.498 -5.296 1.00 46.38 314 ILE A O 1
ATOM 2486 N N . SER A 1 315 ? -1.085 -18.457 -6.177 1.00 45.31 315 SER A N 1
ATOM 2487 C CA . SER A 1 315 ? -1.795 -18.960 -4.986 1.00 45.31 315 SER A CA 1
ATOM 2488 C C . SER A 1 315 ? -0.928 -19.017 -3.721 1.00 45.31 315 SER A C 1
ATOM 2490 O O . SER A 1 315 ? -1.453 -18.921 -2.617 1.00 45.31 315 SER A O 1
ATOM 2492 N N . CYS A 1 316 ? 0.396 -19.119 -3.857 1.00 48.88 316 CYS A N 1
ATOM 2493 C CA . CYS A 1 316 ? 1.331 -19.222 -2.733 1.00 48.88 316 CYS A CA 1
ATOM 2494 C C . CYS A 1 316 ? 1.635 -17.873 -2.047 1.00 48.88 316 CYS A C 1
ATOM 2496 O O . CYS A 1 316 ? 2.343 -17.859 -1.043 1.00 48.88 316 CYS A O 1
ATOM 2498 N N . CYS A 1 317 ? 1.162 -16.747 -2.599 1.00 66.00 317 CYS A N 1
ATOM 2499 C CA . CYS A 1 317 ? 1.771 -15.431 -2.348 1.00 66.00 317 CYS A CA 1
ATOM 2500 C C . CYS A 1 317 ? 0.781 -14.345 -1.917 1.00 66.00 317 CYS A C 1
ATOM 2502 O O . CYS A 1 317 ? 1.170 -13.196 -1.723 1.00 66.00 317 CYS A O 1
ATOM 2504 N N . LEU A 1 318 ? -0.503 -14.684 -1.790 1.00 78.75 318 LEU A N 1
ATOM 2505 C CA . LEU A 1 318 ? -1.508 -13.723 -1.359 1.00 78.75 318 LEU A CA 1
ATOM 2506 C C . LEU A 1 318 ? -1.325 -13.362 0.127 1.00 78.75 318 LEU A C 1
ATOM 2508 O O . LEU A 1 318 ? -1.012 -14.233 0.946 1.00 78.75 318 LEU A O 1
ATOM 2512 N N . PRO A 1 319 ? -1.592 -12.105 0.515 1.00 90.38 319 PRO A N 1
ATOM 2513 C CA . PRO A 1 319 ? -1.568 -11.660 1.905 1.00 90.38 319 PRO A CA 1
ATOM 2514 C C . PRO A 1 319 ? -2.800 -12.194 2.652 1.00 90.38 319 PRO A C 1
ATOM 2516 O O . PRO A 1 319 ? -3.696 -11.429 2.988 1.00 90.38 319 PRO A O 1
ATOM 2519 N N . VAL A 1 320 ? -2.873 -13.507 2.905 1.00 93.69 320 VAL A N 1
ATOM 2520 C CA . VAL A 1 320 ? -4.088 -14.255 3.309 1.00 93.69 320 VAL A CA 1
ATOM 2521 C C . VAL A 1 320 ? -4.982 -13.527 4.323 1.00 93.69 320 VAL A C 1
ATOM 2523 O O . VAL A 1 320 ? -6.200 -13.522 4.186 1.00 93.69 320 VAL A O 1
ATOM 2526 N N . LYS A 1 321 ? -4.394 -12.868 5.325 1.00 97.25 321 LYS A N 1
ATOM 2527 C CA . LYS A 1 321 ? -5.121 -12.157 6.389 1.00 97.25 321 LYS A CA 1
ATOM 2528 C C . LYS A 1 321 ? -5.812 -10.852 5.951 1.00 97.25 321 LYS A C 1
ATOM 2530 O O . LYS A 1 321 ? -6.652 -10.350 6.689 1.00 97.25 321 LYS A O 1
ATOM 2535 N N . TRP A 1 322 ? -5.485 -10.308 4.784 1.00 98.06 322 TRP A N 1
ATOM 2536 C CA . TRP A 1 322 ? -6.107 -9.115 4.194 1.00 98.06 322 TRP A CA 1
ATOM 2537 C C . TRP A 1 322 ? -7.054 -9.456 3.041 1.00 98.06 322 TRP A C 1
ATOM 2539 O O . TRP A 1 322 ? -7.816 -8.591 2.614 1.00 98.06 322 TRP A O 1
ATOM 2549 N N . VAL A 1 323 ? -7.027 -10.691 2.535 1.00 96.25 323 VAL A N 1
ATOM 2550 C CA . VAL A 1 323 ? -7.839 -11.105 1.385 1.00 96.25 323 VAL A CA 1
ATOM 2551 C C . VAL A 1 323 ? -9.278 -11.385 1.821 1.00 96.25 323 VAL A C 1
ATOM 2553 O O . VAL A 1 323 ? -9.523 -11.985 2.870 1.00 96.25 323 VAL A O 1
ATOM 2556 N N . ALA A 1 324 ? -10.233 -10.932 1.008 1.00 97.06 324 ALA A N 1
ATOM 2557 C CA . ALA A 1 324 ? -11.656 -11.186 1.203 1.00 97.06 324 ALA A CA 1
ATOM 2558 C C . ALA A 1 324 ? -12.013 -12.672 1.021 1.00 97.06 324 ALA A C 1
ATOM 2560 O O . ALA A 1 324 ? -11.298 -13.410 0.346 1.00 97.06 324 ALA A O 1
ATOM 2561 N N . ILE A 1 325 ? -13.144 -13.112 1.581 1.00 96.25 325 ILE A N 1
ATOM 2562 C CA . ILE A 1 325 ? -13.563 -14.529 1.555 1.00 96.25 325 ILE A CA 1
ATOM 2563 C C . ILE A 1 325 ? -13.656 -15.062 0.115 1.00 96.25 325 ILE A C 1
ATOM 2565 O O . ILE A 1 325 ? -13.118 -16.122 -0.182 1.00 96.25 325 ILE A O 1
ATOM 2569 N N . GLU A 1 326 ? -14.273 -14.310 -0.796 1.00 94.56 326 GLU A N 1
ATOM 2570 C CA . GLU A 1 326 ? -14.391 -14.663 -2.217 1.00 94.56 326 GLU A CA 1
ATOM 2571 C C . GLU A 1 326 ? -13.039 -14.677 -2.950 1.00 94.56 326 GLU A C 1
ATOM 2573 O O . GLU A 1 326 ? -12.847 -15.432 -3.902 1.00 94.56 326 GLU A O 1
ATOM 2578 N N . GLY A 1 327 ? -12.073 -13.881 -2.485 1.00 92.00 327 GLY A N 1
ATOM 2579 C CA . GLY A 1 327 ? -10.706 -13.894 -3.002 1.00 92.00 327 GLY A CA 1
ATOM 2580 C C . GLY A 1 327 ? -9.926 -15.130 -2.549 1.00 92.00 327 GLY A C 1
ATOM 2581 O O . GLY A 1 327 ? -9.090 -15.627 -3.297 1.00 92.00 327 GLY A O 1
ATOM 2582 N N . LEU A 1 328 ? -10.219 -15.646 -1.350 1.00 91.62 328 LEU A N 1
ATOM 2583 C CA . LEU A 1 328 ? -9.635 -16.883 -0.824 1.00 91.62 328 LEU A CA 1
ATOM 2584 C C . LEU A 1 328 ? -10.265 -18.137 -1.452 1.00 91.62 328 LEU A C 1
ATOM 2586 O O . LEU A 1 328 ? -9.531 -19.059 -1.795 1.00 91.62 328 LEU A O 1
ATOM 2590 N N . ASN A 1 329 ? -11.592 -18.162 -1.615 1.00 89.81 329 ASN A N 1
ATOM 2591 C CA . ASN A 1 329 ? -12.326 -19.314 -2.154 1.00 89.81 329 ASN A CA 1
ATOM 2592 C C . ASN A 1 329 ? -12.232 -19.409 -3.675 1.00 89.81 329 ASN A C 1
ATOM 2594 O O . ASN A 1 329 ? -11.820 -20.428 -4.223 1.00 89.81 329 ASN A O 1
ATOM 2598 N N . ASP A 1 330 ? -12.605 -18.327 -4.351 1.00 86.12 330 ASP A N 1
ATOM 2599 C CA . ASP A 1 330 ? -12.889 -18.344 -5.785 1.00 86.12 330 ASP A CA 1
ATOM 2600 C C . ASP A 1 330 ? -11.871 -17.529 -6.586 1.00 86.12 330 ASP A C 1
ATOM 2602 O O . ASP A 1 330 ? -11.965 -17.434 -7.810 1.00 86.12 330 ASP A O 1
ATOM 2606 N N . SER A 1 331 ? -10.886 -16.925 -5.907 1.00 87.38 331 SER A N 1
ATOM 2607 C CA . SER A 1 331 ? -9.899 -16.031 -6.527 1.00 87.38 331 SER A CA 1
ATOM 2608 C C . SER A 1 331 ? -10.547 -14.863 -7.279 1.00 87.38 331 SER A C 1
ATOM 2610 O O . SER A 1 331 ? -10.039 -14.405 -8.310 1.00 87.38 331 SER A O 1
ATOM 2612 N N . ILE A 1 332 ? -11.686 -14.397 -6.759 1.00 88.12 332 ILE A N 1
ATOM 2613 C CA . ILE A 1 332 ? -12.441 -13.260 -7.279 1.00 88.12 332 ILE A CA 1
ATOM 2614 C C . ILE A 1 332 ? -11.932 -11.993 -6.599 1.00 88.12 332 ILE A C 1
ATOM 2616 O O . ILE A 1 332 ? -11.972 -11.876 -5.375 1.00 88.12 332 ILE A O 1
ATOM 2620 N N . PHE A 1 333 ? -11.485 -11.029 -7.402 1.00 89.31 333 PHE A N 1
ATOM 2621 C CA . PHE A 1 333 ? -11.036 -9.728 -6.918 1.00 89.31 333 PHE A CA 1
ATOM 2622 C C . PHE A 1 333 ? -11.867 -8.620 -7.562 1.00 89.31 333 PHE A C 1
ATOM 2624 O O . PHE A 1 333 ? -12.118 -8.626 -8.767 1.00 89.31 333 PHE A O 1
ATOM 2631 N N . THR A 1 334 ? -12.316 -7.677 -6.740 1.00 92.38 334 THR A N 1
ATOM 2632 C CA . THR A 1 334 ? -13.152 -6.531 -7.119 1.00 92.38 334 THR A CA 1
ATOM 2633 C C . THR A 1 334 ? -12.801 -5.320 -6.252 1.00 92.38 334 THR A C 1
ATOM 2635 O O . THR A 1 334 ? -12.136 -5.448 -5.223 1.00 92.38 334 THR A O 1
ATOM 2638 N N . SER A 1 335 ? -13.330 -4.140 -6.576 1.00 94.25 335 SER A N 1
ATOM 2639 C CA . SER A 1 335 ? -13.255 -2.993 -5.658 1.00 94.25 335 SER A CA 1
ATOM 2640 C C . SER A 1 335 ? -13.849 -3.312 -4.273 1.00 94.25 335 SER A C 1
ATOM 2642 O O . SER A 1 335 ? -13.356 -2.831 -3.257 1.00 94.25 335 SER A O 1
ATOM 2644 N N . ARG A 1 336 ? -14.851 -4.203 -4.189 1.00 96.88 336 ARG A N 1
ATOM 2645 C CA . ARG A 1 336 ? -15.440 -4.664 -2.917 1.00 96.88 336 ARG A CA 1
ATOM 2646 C C . ARG A 1 336 ? -14.528 -5.609 -2.133 1.00 96.88 336 ARG A C 1
ATOM 2648 O O . ARG A 1 336 ? -14.646 -5.669 -0.907 1.00 96.88 336 ARG A O 1
ATOM 2655 N N . SER A 1 337 ? -13.630 -6.345 -2.791 1.00 96.69 337 SER A N 1
ATOM 2656 C CA . SER A 1 337 ? -12.594 -7.107 -2.082 1.00 96.69 337 SER A CA 1
ATOM 2657 C C . SER A 1 337 ? -11.509 -6.180 -1.530 1.00 96.69 337 SER A C 1
ATOM 2659 O O . SER A 1 337 ? -11.033 -6.413 -0.426 1.00 96.69 337 SER A O 1
ATOM 2661 N N . ASP A 1 338 ? -11.183 -5.083 -2.221 1.00 98.06 338 ASP A N 1
ATOM 2662 C CA . ASP A 1 338 ? -10.272 -4.068 -1.671 1.00 98.06 338 ASP A CA 1
ATOM 2663 C C . ASP A 1 338 ? -10.885 -3.332 -0.470 1.00 98.06 338 ASP A C 1
ATOM 2665 O O . ASP A 1 338 ? -10.171 -3.015 0.479 1.00 98.06 338 ASP A O 1
ATOM 2669 N N . VAL A 1 339 ? -12.207 -3.112 -0.447 1.00 98.75 339 VAL A N 1
ATOM 2670 C CA . VAL A 1 339 ? -12.906 -2.572 0.737 1.00 98.75 339 VAL A CA 1
ATOM 2671 C C . VAL A 1 339 ? -12.736 -3.494 1.949 1.00 98.75 339 VAL A C 1
ATOM 2673 O O . VAL A 1 339 ? -12.509 -3.016 3.060 1.00 98.75 339 VAL A O 1
ATOM 2676 N N . TRP A 1 340 ? -12.775 -4.817 1.759 1.00 98.75 340 TRP A N 1
ATOM 2677 C CA . TRP A 1 340 ? -12.474 -5.766 2.835 1.00 98.75 340 TRP A CA 1
ATOM 2678 C C . TRP A 1 340 ? -11.045 -5.585 3.356 1.00 98.75 340 TRP A C 1
ATOM 2680 O O . TRP A 1 340 ? -10.838 -5.470 4.570 1.00 98.75 340 TRP A O 1
ATOM 2690 N N . SER A 1 341 ? -10.065 -5.530 2.446 1.00 98.69 341 SER A N 1
ATOM 2691 C CA . SER A 1 341 ? -8.663 -5.286 2.793 1.00 98.69 341 SER A CA 1
ATOM 2692 C C . SER A 1 341 ? -8.499 -3.952 3.522 1.00 98.69 341 SER A C 1
ATOM 2694 O O . SER A 1 341 ? -7.798 -3.892 4.528 1.00 98.69 341 SER A O 1
ATOM 2696 N N . PHE A 1 342 ? -9.229 -2.910 3.114 1.00 98.88 342 PHE A N 1
ATOM 2697 C CA . PHE A 1 342 ? -9.250 -1.625 3.806 1.00 98.88 342 PHE A CA 1
ATOM 2698 C C . PHE A 1 342 ? -9.823 -1.721 5.220 1.00 98.88 342 PHE A C 1
ATOM 2700 O O . PHE A 1 342 ? -9.269 -1.120 6.135 1.00 98.88 342 PHE A O 1
ATOM 2707 N N . GLY A 1 343 ? -10.864 -2.528 5.442 1.00 98.81 343 GLY A N 1
ATOM 2708 C CA . GLY A 1 343 ? -11.347 -2.835 6.789 1.00 98.81 343 GLY A CA 1
ATOM 2709 C C . GLY A 1 343 ? -10.234 -3.385 7.685 1.00 98.81 343 GLY A C 1
ATOM 2710 O O . GLY A 1 343 ? -10.060 -2.931 8.818 1.00 98.81 343 GLY A O 1
ATOM 2711 N N . VAL A 1 344 ? -9.425 -4.316 7.161 1.00 98.88 344 VAL A N 1
ATOM 2712 C CA . VAL A 1 344 ? -8.253 -4.857 7.875 1.00 98.88 344 VAL A CA 1
ATOM 2713 C C . VAL A 1 344 ? -7.189 -3.773 8.090 1.00 98.88 344 VAL A C 1
ATOM 2715 O O . VAL A 1 344 ? -6.677 -3.652 9.199 1.00 98.88 344 VAL A O 1
ATOM 2718 N N . THR A 1 345 ? -6.913 -2.933 7.093 1.00 98.81 345 THR A N 1
ATOM 2719 C CA . THR A 1 345 ? -5.988 -1.789 7.195 1.00 98.81 345 THR A CA 1
ATOM 2720 C C . THR A 1 345 ? -6.427 -0.778 8.257 1.00 98.81 345 THR A C 1
ATOM 2722 O O . THR A 1 345 ? -5.606 -0.332 9.057 1.00 98.81 345 THR A O 1
ATOM 2725 N N . MET A 1 346 ? -7.721 -0.454 8.349 1.00 98.81 346 MET A N 1
ATOM 2726 C CA . MET A 1 346 ? -8.262 0.378 9.428 1.00 98.81 346 MET A CA 1
ATOM 2727 C C . MET A 1 346 ? -8.011 -0.274 10.791 1.00 98.81 346 MET A C 1
ATOM 2729 O O . MET A 1 346 ? -7.588 0.400 11.731 1.00 98.81 346 MET A O 1
ATOM 2733 N N . TRP A 1 347 ? -8.223 -1.588 10.913 1.00 98.69 347 TRP A N 1
ATOM 2734 C CA . TRP A 1 347 ? -7.932 -2.321 12.147 1.00 98.69 347 TRP A CA 1
ATOM 2735 C C . TRP A 1 347 ? -6.437 -2.296 12.502 1.00 98.69 347 TRP A C 1
ATOM 2737 O O . TRP A 1 347 ? -6.082 -2.123 13.670 1.00 98.69 347 TRP A O 1
ATOM 2747 N N . GLU A 1 348 ? -5.544 -2.410 11.516 1.00 98.50 348 GLU A N 1
ATOM 2748 C CA . GLU A 1 348 ? -4.104 -2.238 11.726 1.00 98.50 348 GLU A CA 1
ATOM 2749 C C . GLU A 1 348 ? -3.786 -0.838 12.263 1.00 98.50 348 GLU A C 1
ATOM 2751 O O . GLU A 1 348 ? -3.083 -0.720 13.264 1.00 98.50 348 GLU A O 1
ATOM 2756 N N . ILE A 1 349 ? -4.334 0.223 11.662 1.00 97.69 349 ILE A N 1
ATOM 2757 C CA . ILE A 1 349 ? -4.120 1.603 12.125 1.00 97.69 349 ILE A CA 1
ATOM 2758 C C . ILE A 1 349 ? -4.644 1.777 13.556 1.00 97.69 349 ILE A C 1
ATOM 2760 O O . ILE A 1 349 ? -3.924 2.273 14.423 1.00 97.69 349 ILE A O 1
ATOM 2764 N N . ALA A 1 350 ? -5.858 1.298 13.841 1.00 96.38 350 ALA A N 1
ATOM 2765 C CA . ALA A 1 350 ? -6.477 1.378 15.165 1.00 96.38 350 ALA A CA 1
ATOM 2766 C C . ALA A 1 350 ? -5.708 0.600 16.248 1.00 96.38 350 ALA A C 1
ATOM 2768 O O . ALA A 1 350 ? -5.811 0.915 17.429 1.00 96.38 350 ALA A O 1
ATOM 2769 N N . THR A 1 351 ? -4.928 -0.412 15.864 1.00 95.31 351 THR A N 1
ATOM 2770 C CA . THR A 1 351 ? -4.125 -1.227 16.788 1.00 95.31 351 THR A CA 1
ATOM 2771 C C . THR A 1 351 ? -2.645 -0.858 16.812 1.00 95.31 351 THR A C 1
ATOM 2773 O O . THR A 1 351 ? -1.867 -1.535 17.490 1.00 95.31 351 THR A O 1
ATOM 2776 N N . HIS A 1 352 ? -2.240 0.190 16.091 1.00 93.69 352 HIS A N 1
ATOM 2777 C CA . HIS A 1 352 ? -0.838 0.529 15.856 1.00 93.69 352 HIS A CA 1
ATOM 2778 C C . HIS A 1 352 ? -0.049 -0.659 15.278 1.00 93.69 352 HIS A C 1
ATOM 2780 O O . HIS A 1 352 ? 0.918 -1.152 15.869 1.00 93.69 352 HIS A O 1
ATOM 2786 N N . ALA A 1 353 ? -0.516 -1.164 14.136 1.00 95.38 353 ALA A N 1
ATOM 2787 C CA . ALA A 1 353 ? 0.080 -2.254 13.373 1.00 95.38 353 ALA A CA 1
ATOM 2788 C C . ALA A 1 353 ? 0.278 -3.541 14.201 1.00 95.38 353 ALA A C 1
ATOM 2790 O O . ALA A 1 353 ? 1.361 -4.147 14.224 1.00 95.38 353 ALA A O 1
ATOM 2791 N N . LYS A 1 354 ? -0.754 -3.974 14.945 1.00 95.25 354 LYS A N 1
ATOM 2792 C CA . LYS A 1 354 ? -0.800 -5.370 15.423 1.00 95.25 354 LYS A CA 1
ATOM 2793 C C . LYS A 1 354 ? -1.021 -6.294 14.225 1.00 95.25 354 LYS A C 1
ATOM 2795 O O . LYS A 1 354 ? -1.575 -5.898 13.207 1.00 95.25 354 LYS A O 1
ATOM 2800 N N . ILE A 1 355 ? -0.585 -7.543 14.357 1.00 95.50 355 ILE A N 1
ATOM 2801 C CA . ILE A 1 355 ? -0.804 -8.561 13.325 1.00 95.50 355 ILE A CA 1
ATOM 2802 C C . ILE A 1 355 ? -2.301 -8.919 13.312 1.00 95.50 355 ILE A C 1
ATOM 2804 O O . ILE A 1 355 ? -2.821 -9.291 14.371 1.00 95.50 355 ILE A O 1
ATOM 2808 N N . PRO A 1 356 ? -2.996 -8.856 12.158 1.00 98.06 356 PRO A N 1
ATOM 2809 C CA . PRO A 1 356 ? -4.386 -9.290 12.065 1.00 98.06 356 PRO A CA 1
ATOM 2810 C C . PRO A 1 356 ? -4.558 -10.756 12.471 1.00 98.06 356 PRO A C 1
ATOM 2812 O O . PRO A 1 356 ? -3.693 -11.599 12.211 1.00 98.06 356 PRO A O 1
ATOM 2815 N N . TYR A 1 357 ? -5.686 -11.070 13.108 1.00 97.50 357 TYR A N 1
ATOM 2816 C CA . TYR A 1 357 ? -6.005 -12.403 13.631 1.00 97.50 357 TYR A CA 1
ATOM 2817 C C . TYR A 1 357 ? -4.833 -12.972 14.457 1.00 97.50 357 TYR A C 1
ATOM 2819 O O . TYR A 1 357 ? -4.174 -13.931 14.033 1.00 97.50 357 TYR A O 1
ATOM 2827 N N . PRO A 1 358 ? -4.491 -12.339 15.596 1.00 95.06 358 PRO A N 1
ATOM 2828 C CA . PRO A 1 358 ? -3.347 -12.752 16.403 1.00 95.06 358 PRO A CA 1
ATOM 2829 C C . PRO A 1 358 ? -3.511 -14.207 16.861 1.00 95.06 358 PRO A C 1
ATOM 2831 O O . PRO A 1 358 ? -4.586 -14.606 17.303 1.00 95.06 358 PRO A O 1
ATOM 2834 N N . GLY A 1 359 ? -2.449 -15.003 16.717 1.00 95.00 359 GLY A N 1
ATOM 2835 C CA . GLY A 1 359 ? -2.451 -16.439 17.027 1.00 95.00 359 GLY A CA 1
ATOM 2836 C C . GLY A 1 359 ? -3.118 -17.339 15.978 1.00 95.00 359 GLY A C 1
ATOM 2837 O O . GLY A 1 359 ? -3.055 -18.557 16.112 1.00 95.00 359 GLY A O 1
ATOM 2838 N N . LEU A 1 360 ? -3.729 -16.779 14.926 1.00 96.12 360 LEU A N 1
ATOM 2839 C CA . LEU A 1 360 ? -4.314 -17.557 13.835 1.00 96.12 360 LEU A CA 1
ATOM 2840 C C . LEU A 1 360 ? -3.306 -17.734 12.692 1.00 96.12 360 LEU A C 1
ATOM 2842 O O . LEU A 1 360 ? -2.779 -16.754 12.151 1.00 96.12 360 LEU A O 1
ATOM 2846 N N . GLU A 1 361 ? -3.065 -18.988 12.324 1.00 95.06 361 GLU A N 1
ATOM 2847 C CA . GLU A 1 361 ? -2.234 -19.383 11.184 1.00 95.06 361 GLU A CA 1
ATOM 2848 C C . GLU A 1 361 ? -2.964 -19.126 9.860 1.00 95.06 361 GLU A C 1
ATOM 2850 O O . GLU A 1 361 ? -4.186 -19.259 9.785 1.00 95.06 361 GLU A O 1
ATOM 2855 N N . ASN A 1 362 ? -2.219 -18.798 8.797 1.00 93.00 362 ASN A N 1
ATOM 2856 C CA . ASN A 1 362 ? -2.799 -18.405 7.506 1.00 93.00 362 ASN A CA 1
ATOM 2857 C C . ASN A 1 362 ? -3.779 -19.451 6.947 1.00 93.00 362 ASN A C 1
ATOM 2859 O O . ASN A 1 362 ? -4.864 -19.086 6.507 1.00 93.00 362 ASN A O 1
ATOM 2863 N N . PHE A 1 363 ? -3.456 -20.746 7.026 1.00 92.00 363 PHE A N 1
ATOM 2864 C CA . PHE A 1 363 ? -4.311 -21.810 6.480 1.00 92.00 363 PHE A CA 1
ATOM 2865 C C . PHE A 1 363 ? -5.658 -21.973 7.212 1.00 92.00 363 PHE A C 1
ATOM 2867 O O . PHE A 1 363 ? -6.578 -22.561 6.657 1.00 92.00 363 PHE A O 1
ATOM 2874 N N . LYS A 1 364 ? -5.802 -21.428 8.430 1.00 95.62 364 LYS A N 1
ATOM 2875 C CA . LYS A 1 364 ? -7.052 -21.457 9.215 1.00 95.62 364 LYS A CA 1
ATOM 2876 C C . LYS A 1 364 ? -7.914 -20.208 9.029 1.00 95.62 364 LYS A C 1
ATOM 2878 O O . LYS A 1 364 ? -9.026 -20.150 9.550 1.00 95.62 364 LYS A O 1
ATOM 2883 N N . VAL A 1 365 ? -7.411 -19.185 8.333 1.00 96.00 365 VAL A N 1
ATOM 2884 C CA . VAL A 1 365 ? -8.114 -17.901 8.173 1.00 96.00 365 VAL A CA 1
ATOM 2885 C C . VAL A 1 365 ? -9.439 -18.092 7.443 1.00 96.00 365 VAL A C 1
ATOM 2887 O O . VAL A 1 365 ? -10.451 -17.568 7.896 1.00 96.00 365 VAL A O 1
ATOM 2890 N N . LEU A 1 366 ? -9.458 -18.875 6.363 1.00 95.25 366 LEU A N 1
ATOM 2891 C CA . LEU A 1 366 ? -10.679 -19.108 5.596 1.00 95.25 366 LEU A CA 1
ATOM 2892 C C . LEU A 1 366 ? -11.773 -19.765 6.453 1.00 95.25 366 LEU A C 1
ATOM 2894 O O . LEU A 1 366 ? -12.852 -19.195 6.603 1.00 95.25 366 LEU A O 1
ATOM 2898 N N . GLU A 1 367 ? -11.462 -20.891 7.101 1.00 96.75 367 GLU A N 1
ATOM 2899 C CA . GLU A 1 367 ? -12.388 -21.589 8.006 1.00 96.75 367 GLU A CA 1
ATOM 2900 C C . GLU A 1 367 ? -12.894 -20.658 9.124 1.00 96.75 367 GLU A C 1
ATOM 2902 O O . GLU A 1 367 ? -14.077 -20.640 9.475 1.00 96.75 367 GLU A O 1
ATOM 2907 N N . TYR A 1 368 ? -12.005 -19.821 9.669 1.00 97.75 368 TYR A N 1
ATOM 2908 C CA . TYR A 1 368 ? -12.361 -18.829 10.676 1.00 97.75 368 TYR A CA 1
ATOM 2909 C C . TYR A 1 368 ? -13.415 -17.839 10.177 1.00 97.75 368 TYR A C 1
ATOM 2911 O O . TYR A 1 368 ? -14.396 -17.583 10.882 1.00 97.75 368 TYR A O 1
ATOM 2919 N N . LEU A 1 369 ? -13.230 -17.311 8.968 1.00 97.81 369 LEU A N 1
ATOM 2920 C CA . LEU A 1 369 ? -14.122 -16.335 8.353 1.00 97.81 369 LEU A CA 1
ATOM 2921 C C . LEU A 1 369 ? -15.457 -16.943 7.903 1.00 97.81 369 LEU A C 1
ATOM 2923 O O . LEU A 1 369 ? -16.493 -16.277 8.024 1.00 97.81 369 LEU A O 1
ATOM 2927 N N . GLU A 1 370 ? -15.456 -18.189 7.423 1.00 96.00 370 GLU A N 1
ATOM 2928 C CA . GLU A 1 370 ? -16.662 -18.904 6.984 1.00 96.00 370 GLU A CA 1
ATOM 2929 C C . GLU A 1 370 ? -17.636 -19.186 8.132 1.00 96.00 370 GLU A C 1
ATOM 2931 O O . GLU A 1 370 ? -18.851 -19.134 7.927 1.00 96.00 370 GLU A O 1
ATOM 2936 N N . GLN A 1 371 ? -17.117 -19.350 9.353 1.00 97.31 371 GLN A N 1
ATOM 2937 C CA . GLN A 1 371 ? -17.894 -19.437 10.598 1.00 97.31 371 GLN A CA 1
ATOM 2938 C C . GLN A 1 371 ? -18.489 -18.084 11.047 1.00 97.31 371 GLN A C 1
ATOM 2940 O O . GLN A 1 371 ? -19.021 -17.968 12.149 1.00 97.31 371 GLN A O 1
ATOM 2945 N N . GLY A 1 372 ? -18.368 -17.030 10.233 1.00 96.75 372 GLY A N 1
ATOM 2946 C CA . GLY A 1 372 ? -18.889 -15.692 10.533 1.00 96.75 372 GLY A CA 1
ATOM 2947 C C . GLY A 1 372 ? -18.024 -14.882 11.501 1.00 96.75 372 GLY A C 1
ATOM 2948 O O . GLY A 1 372 ? -18.377 -13.754 11.847 1.00 96.75 372 GLY A O 1
ATOM 2949 N N . ARG A 1 373 ? -16.871 -15.413 11.925 1.00 98.00 373 ARG A N 1
ATOM 2950 C CA . ARG A 1 373 ? -15.956 -14.708 12.830 1.00 98.00 373 ARG A CA 1
ATOM 2951 C C . ARG A 1 373 ? -15.194 -13.618 12.075 1.00 98.00 373 ARG A C 1
ATOM 2953 O O . ARG A 1 373 ? -14.944 -13.735 10.876 1.00 98.00 373 ARG A O 1
ATOM 2960 N N . ARG A 1 374 ? -14.833 -12.542 12.773 1.00 98.31 374 ARG A N 1
ATOM 2961 C CA . ARG A 1 374 ? -14.117 -11.366 12.242 1.00 98.31 374 ARG A CA 1
ATOM 2962 C C . ARG A 1 374 ? -13.068 -10.891 13.246 1.00 98.31 374 ARG A C 1
ATOM 2964 O O . ARG A 1 374 ? -13.023 -11.389 14.372 1.00 98.31 374 ARG A O 1
ATOM 2971 N N . LEU A 1 375 ? -12.224 -9.939 12.842 1.00 98.38 375 LEU A N 1
ATOM 2972 C CA . LEU A 1 375 ? -11.329 -9.243 13.770 1.00 98.38 375 LEU A CA 1
ATOM 2973 C C . LEU A 1 375 ? -12.145 -8.620 14.904 1.00 98.38 375 LEU A C 1
ATOM 2975 O O . LEU A 1 375 ? -13.190 -8.026 14.663 1.00 98.38 375 LEU A O 1
ATOM 2979 N N . ARG A 1 376 ? -11.668 -8.766 16.142 1.00 97.75 376 ARG A N 1
ATOM 2980 C CA . ARG A 1 376 ? -12.321 -8.177 17.317 1.00 97.75 376 ARG A CA 1
ATOM 2981 C C . ARG A 1 376 ? -12.102 -6.668 17.351 1.00 97.75 376 ARG A C 1
ATOM 2983 O O . ARG A 1 376 ? -11.083 -6.183 16.859 1.00 97.75 376 ARG A O 1
ATOM 2990 N N . GLN A 1 377 ? -13.022 -5.955 17.996 1.00 98.12 377 GLN A N 1
ATOM 2991 C CA . GLN A 1 377 ? -12.871 -4.529 18.270 1.00 98.12 377 GLN A CA 1
ATOM 2992 C C . GLN A 1 377 ? -11.558 -4.268 19.029 1.00 98.12 377 GLN A C 1
ATOM 2994 O O . GLN A 1 377 ? -11.338 -4.906 20.060 1.00 98.12 377 GLN A O 1
ATOM 2999 N N . PRO A 1 378 ? -10.682 -3.374 18.531 1.00 95.88 378 PRO A N 1
ATOM 3000 C CA . PRO A 1 378 ? -9.484 -2.974 19.260 1.00 95.88 378 PRO A CA 1
ATOM 3001 C C . PRO A 1 378 ? -9.814 -2.274 20.581 1.00 95.88 378 PRO A C 1
ATOM 3003 O O . PRO A 1 378 ? -10.809 -1.550 20.675 1.00 95.88 378 PRO A O 1
ATOM 3006 N N . ASP A 1 379 ? -8.937 -2.430 21.570 1.00 90.56 379 ASP A N 1
ATOM 3007 C CA . ASP A 1 379 ? -9.031 -1.708 22.839 1.00 90.56 379 ASP A CA 1
ATOM 3008 C C . ASP A 1 379 ? -9.000 -0.191 22.590 1.00 90.56 379 ASP A C 1
ATOM 3010 O O . ASP A 1 379 ? -8.204 0.295 21.787 1.00 90.56 379 ASP A O 1
ATOM 3014 N N . GLY A 1 380 ? -9.899 0.560 23.233 1.00 87.69 380 GLY A N 1
ATOM 3015 C CA . GLY A 1 380 ? -10.000 2.016 23.061 1.00 87.69 380 GLY A CA 1
ATOM 3016 C C . GLY A 1 380 ? -10.562 2.490 21.710 1.00 87.69 380 GLY A C 1
ATOM 3017 O O . GLY A 1 380 ? -10.704 3.693 21.501 1.00 87.69 380 GLY A O 1
ATOM 3018 N N . CYS A 1 381 ? -10.925 1.587 20.791 1.00 94.19 381 CYS A N 1
ATOM 3019 C CA . CYS A 1 381 ? -11.511 1.962 19.503 1.00 94.19 381 CYS A CA 1
ATOM 3020 C C . CYS A 1 381 ? -12.996 2.350 19.651 1.00 94.19 381 CYS A C 1
ATOM 3022 O O . CYS A 1 381 ? -13.773 1.558 20.199 1.00 94.19 381 CYS A O 1
ATOM 3024 N N . PRO A 1 382 ? -13.440 3.512 19.129 1.00 94.88 382 PRO A N 1
ATOM 3025 C CA . PRO A 1 382 ? -14.851 3.889 19.127 1.00 94.88 382 PRO A CA 1
ATOM 3026 C C . PRO A 1 382 ? -15.736 2.851 18.433 1.00 94.88 382 PRO A C 1
ATOM 3028 O O . PRO A 1 382 ? -15.390 2.313 17.379 1.00 94.88 382 PRO A O 1
ATOM 3031 N N . LYS A 1 383 ? -16.934 2.618 18.981 1.00 96.31 383 LYS A N 1
ATOM 3032 C CA . LYS A 1 383 ? -17.910 1.688 18.386 1.00 96.31 383 LYS A CA 1
ATOM 3033 C C . LYS A 1 383 ? -18.329 2.096 16.974 1.00 96.31 383 LYS A C 1
ATOM 3035 O O . LYS A 1 383 ? -18.583 1.224 16.156 1.00 96.31 383 LYS A O 1
ATOM 3040 N N . THR A 1 384 ? -18.386 3.396 16.693 1.00 96.69 384 THR A N 1
ATOM 3041 C CA . THR A 1 384 ? -18.694 3.947 15.365 1.00 96.69 384 THR A CA 1
ATOM 3042 C C . THR A 1 384 ? -17.643 3.535 14.337 1.00 96.69 384 THR A C 1
ATOM 3044 O O . THR A 1 384 ? -17.984 2.969 13.302 1.00 96.69 384 THR A O 1
ATOM 3047 N N . LEU A 1 385 ? -16.362 3.716 14.670 1.00 98.06 385 LEU A N 1
ATOM 3048 C CA . LEU A 1 385 ? -15.240 3.311 13.827 1.00 98.06 385 LEU A CA 1
ATOM 3049 C C . LEU A 1 385 ? -15.211 1.792 13.608 1.00 98.06 385 LEU A C 1
ATOM 3051 O O . LEU A 1 385 ? -15.095 1.327 12.477 1.00 98.06 385 LEU A O 1
ATOM 3055 N N . TYR A 1 386 ? -15.361 1.005 14.675 1.00 98.62 386 TYR A N 1
ATOM 3056 C CA . TYR A 1 386 ? -15.403 -0.452 14.543 1.00 98.62 386 TYR A CA 1
ATOM 3057 C C . TYR A 1 386 ? -16.634 -0.939 13.765 1.00 98.62 386 TYR A C 1
ATOM 3059 O O . TYR A 1 386 ? -16.528 -1.882 12.985 1.00 98.62 386 TYR A O 1
ATOM 3067 N N . GLY A 1 387 ? -17.788 -0.286 13.927 1.00 98.62 387 GLY A N 1
ATOM 3068 C CA . GLY A 1 387 ? -18.986 -0.560 13.136 1.00 98.62 387 GLY A CA 1
ATOM 3069 C C . GLY A 1 387 ? -18.719 -0.410 11.640 1.00 98.62 387 GLY A C 1
ATOM 3070 O O . GLY A 1 387 ? -19.065 -1.302 10.871 1.00 98.62 387 GLY A O 1
ATOM 3071 N N . LEU A 1 388 ? -18.012 0.652 11.240 1.00 98.69 388 LEU A N 1
ATOM 3072 C CA . LEU A 1 388 ? -17.584 0.865 9.856 1.00 98.69 388 LEU A CA 1
ATOM 3073 C C . LEU A 1 388 ? -16.579 -0.195 9.368 1.00 98.69 388 LEU A C 1
ATOM 3075 O O . LEU A 1 388 ? -16.703 -0.694 8.252 1.00 98.69 388 LEU A O 1
ATOM 3079 N N . MET A 1 389 ? -15.612 -0.603 10.200 1.00 98.75 389 MET A N 1
ATOM 3080 C CA . MET A 1 389 ? -14.727 -1.733 9.863 1.00 98.75 389 MET A CA 1
ATOM 3081 C C . MET A 1 389 ? -15.535 -3.014 9.626 1.00 98.75 389 MET A C 1
ATOM 3083 O O . MET A 1 389 ? -15.291 -3.747 8.670 1.00 98.75 389 MET A O 1
ATOM 3087 N N . TYR A 1 390 ? -16.529 -3.271 10.476 1.00 98.56 390 TYR A N 1
ATOM 3088 C CA . TYR A 1 390 ? -17.342 -4.477 10.408 1.00 98.56 390 TYR A CA 1
ATOM 3089 C C . TYR A 1 390 ? -18.210 -4.535 9.143 1.00 98.56 390 TYR A C 1
ATOM 3091 O O . TYR A 1 390 ? -18.332 -5.608 8.550 1.00 98.56 390 TYR A O 1
ATOM 3099 N N . THR A 1 391 ? -18.754 -3.404 8.669 1.00 98.62 391 THR A N 1
ATOM 3100 C CA . THR A 1 391 ? -19.495 -3.361 7.392 1.00 98.62 391 THR A CA 1
ATOM 3101 C C . THR A 1 391 ? -18.598 -3.655 6.187 1.00 98.62 391 THR A C 1
ATOM 3103 O O . THR A 1 391 ? -19.048 -4.290 5.233 1.00 98.62 391 THR A O 1
ATOM 3106 N N . CYS A 1 392 ? -17.311 -3.296 6.246 1.00 98.81 392 CYS A N 1
ATOM 3107 C CA . CYS A 1 392 ? -16.329 -3.664 5.220 1.00 98.81 392 CYS A CA 1
ATOM 3108 C C . CYS A 1 392 ? -16.101 -5.184 5.135 1.00 98.81 392 CYS A C 1
ATOM 3110 O O . CYS A 1 392 ? -15.711 -5.689 4.084 1.00 98.81 392 CYS A O 1
ATOM 3112 N N . TRP A 1 393 ? -16.382 -5.931 6.210 1.00 98.69 393 TRP A N 1
ATOM 3113 C CA . TRP A 1 393 ? -16.225 -7.389 6.264 1.00 98.69 393 TRP A CA 1
ATOM 3114 C C . TRP A 1 393 ? -17.533 -8.169 6.103 1.00 98.69 393 TRP A C 1
ATOM 3116 O O . TRP A 1 393 ? -17.642 -9.330 6.538 1.00 98.69 393 TRP A O 1
ATOM 3126 N N . HIS A 1 394 ? -18.540 -7.559 5.476 1.00 98.56 394 HIS A N 1
ATOM 3127 C CA . HIS A 1 394 ? -19.763 -8.267 5.126 1.00 98.56 394 HIS A CA 1
ATOM 3128 C C . HIS A 1 394 ? -19.451 -9.472 4.217 1.00 98.56 394 HIS A C 1
ATOM 3130 O O . HIS A 1 394 ? -18.578 -9.405 3.347 1.00 98.56 394 HIS A O 1
ATOM 3136 N N . ARG A 1 395 ? -20.143 -10.602 4.444 1.00 96.81 395 ARG A N 1
ATOM 3137 C CA . ARG A 1 395 ? -19.919 -11.849 3.687 1.00 96.81 395 ARG A CA 1
ATOM 3138 C C . ARG A 1 395 ? -20.186 -11.638 2.198 1.00 96.81 395 ARG A C 1
ATOM 3140 O O . ARG A 1 395 ? -19.308 -11.914 1.392 1.00 96.81 395 ARG A O 1
ATOM 3147 N N . ASP A 1 396 ? -21.362 -11.113 1.869 1.00 96.69 396 ASP A N 1
ATOM 3148 C CA . ASP A 1 396 ? -21.712 -10.690 0.511 1.00 96.69 396 ASP A CA 1
ATOM 3149 C C . ASP A 1 396 ? -20.941 -9.406 0.132 1.00 96.69 396 ASP A C 1
ATOM 3151 O O . ASP A 1 396 ? -21.107 -8.401 0.838 1.00 96.69 396 ASP A O 1
ATOM 3155 N N . PRO A 1 397 ? -20.118 -9.412 -0.939 1.00 96.12 397 PRO A N 1
ATOM 3156 C CA . PRO A 1 397 ? -19.391 -8.236 -1.413 1.00 96.12 397 PRO A CA 1
ATOM 3157 C C . PRO A 1 397 ? -20.279 -7.045 -1.782 1.00 96.12 397 PRO A C 1
ATOM 3159 O O . PRO A 1 397 ? -19.852 -5.905 -1.607 1.00 96.12 397 PRO A O 1
ATOM 3162 N N . ILE A 1 398 ? -21.501 -7.278 -2.270 1.00 95.44 398 ILE A N 1
ATOM 3163 C CA . ILE A 1 398 ? -22.412 -6.212 -2.726 1.00 95.44 398 ILE A CA 1
ATOM 3164 C C . ILE A 1 398 ? -22.897 -5.364 -1.546 1.00 95.44 398 ILE A C 1
ATOM 3166 O O . ILE A 1 398 ? -23.100 -4.160 -1.679 1.00 95.44 398 ILE A O 1
ATOM 3170 N N . MET A 1 399 ? -23.020 -5.985 -0.375 1.00 98.19 399 MET A N 1
ATOM 3171 C CA . MET A 1 399 ? -23.445 -5.330 0.862 1.00 98.19 399 MET A CA 1
ATOM 3172 C C . MET A 1 399 ? -22.323 -4.536 1.545 1.00 98.19 399 MET A C 1
ATOM 3174 O O . MET A 1 399 ? -22.573 -3.843 2.531 1.00 98.19 399 MET A O 1
ATOM 3178 N N . ARG A 1 400 ? -21.078 -4.638 1.061 1.00 98.56 400 ARG A N 1
ATOM 3179 C CA . ARG A 1 400 ? -19.967 -3.826 1.573 1.00 98.56 400 ARG A CA 1
ATOM 3180 C C . ARG A 1 400 ? -20.118 -2.389 1.065 1.00 98.56 400 ARG A C 1
ATOM 3182 O O . ARG A 1 400 ? -20.534 -2.195 -0.078 1.00 98.56 400 ARG A O 1
ATOM 3189 N N . PRO A 1 401 ? -19.748 -1.369 1.855 1.00 98.25 401 PRO A N 1
ATOM 3190 C CA . PRO A 1 401 ? -19.806 0.024 1.416 1.00 98.25 401 PRO A CA 1
ATOM 3191 C C . PRO A 1 401 ? -18.828 0.306 0.266 1.00 98.25 401 PRO A C 1
ATOM 3193 O O . PRO A 1 401 ? -17.939 -0.497 -0.022 1.00 98.25 401 PRO A O 1
ATOM 3196 N N . SER A 1 402 ? -19.023 1.411 -0.460 1.00 98.19 402 SER A N 1
ATOM 3197 C CA . SER A 1 402 ? -18.036 1.892 -1.442 1.00 98.19 402 SER A CA 1
ATOM 3198 C C . SER A 1 402 ? -16.939 2.678 -0.725 1.00 98.19 402 SER A C 1
ATOM 3200 O O . SER A 1 402 ? -17.156 3.145 0.391 1.00 98.19 402 SER A O 1
ATOM 3202 N N . PHE A 1 403 ? -15.782 2.878 -1.361 1.00 98.44 403 PHE A N 1
ATOM 3203 C CA . PHE A 1 403 ? -14.738 3.730 -0.780 1.00 98.44 403 PHE A CA 1
ATOM 3204 C C . PHE A 1 403 ? -15.223 5.160 -0.517 1.00 98.44 403 PHE A C 1
ATOM 3206 O O . PHE A 1 403 ? -14.952 5.677 0.562 1.00 98.44 403 PHE A O 1
ATOM 3213 N N . GLY A 1 404 ? -16.012 5.745 -1.426 1.00 98.06 404 GLY A N 1
ATOM 3214 C CA . GLY A 1 404 ? -16.628 7.061 -1.216 1.00 98.06 404 GLY A CA 1
ATOM 3215 C C . GLY A 1 404 ? -17.501 7.111 0.042 1.00 98.06 404 GLY A C 1
ATOM 3216 O O . GLY A 1 404 ? -17.303 7.976 0.888 1.00 98.06 404 GLY A O 1
ATOM 3217 N N . TYR A 1 405 ? -18.371 6.113 0.247 1.00 98.31 405 TYR A N 1
ATOM 3218 C CA . TYR A 1 405 ? -19.180 6.033 1.469 1.00 98.31 405 TYR A CA 1
ATOM 3219 C C . TYR A 1 405 ? -18.311 5.868 2.723 1.00 98.31 405 TYR A C 1
ATOM 3221 O O . TYR A 1 405 ? -18.539 6.524 3.733 1.00 98.31 405 TYR A O 1
ATOM 3229 N N . VAL A 1 406 ? -17.299 4.993 2.683 1.00 98.50 406 VAL A N 1
ATOM 3230 C CA . VAL A 1 406 ? -16.398 4.793 3.829 1.00 98.50 406 VAL A CA 1
ATOM 3231 C C . VAL A 1 406 ? -15.657 6.086 4.178 1.00 98.50 406 VAL A C 1
ATOM 3233 O O . VAL A 1 406 ? -15.561 6.420 5.357 1.00 98.50 406 VAL A O 1
ATOM 3236 N N . LYS A 1 407 ? -15.181 6.828 3.172 1.00 98.50 407 LYS A N 1
ATOM 3237 C CA . LYS A 1 407 ? -14.543 8.138 3.337 1.00 98.50 407 LYS A CA 1
ATOM 3238 C C . LYS A 1 407 ? -15.484 9.133 4.024 1.00 98.50 407 LYS A C 1
ATOM 3240 O O . LYS A 1 407 ? -15.106 9.675 5.056 1.00 98.50 407 LYS A O 1
ATOM 3245 N N . GLU A 1 408 ? -16.716 9.288 3.536 1.00 98.31 408 GLU A N 1
ATOM 3246 C CA . GLU A 1 408 ? -17.720 10.187 4.135 1.00 98.31 408 GLU A CA 1
ATOM 3247 C C . GLU A 1 408 ? -18.001 9.847 5.609 1.00 98.31 408 GLU A C 1
ATOM 3249 O O . GLU A 1 408 ? -18.090 10.730 6.462 1.00 98.31 408 GLU A O 1
ATOM 3254 N N . GLN A 1 409 ? -18.101 8.555 5.948 1.00 98.38 409 GLN A N 1
ATOM 3255 C CA . GLN A 1 409 ? -18.305 8.130 7.338 1.00 98.38 409 GLN A CA 1
ATOM 3256 C C . GLN A 1 409 ? -17.091 8.427 8.232 1.00 98.38 409 GLN A C 1
ATOM 3258 O O . GLN A 1 409 ? -17.258 8.756 9.409 1.00 98.38 409 GLN A O 1
ATOM 3263 N N . LEU A 1 410 ? -15.872 8.311 7.699 1.00 98.25 410 LEU A N 1
ATOM 3264 C CA . LEU A 1 410 ? -14.651 8.669 8.422 1.00 98.25 410 LEU A CA 1
ATOM 3265 C C . LEU A 1 410 ? -14.532 10.187 8.615 1.00 98.25 410 LEU A C 1
ATOM 3267 O O . LEU A 1 410 ? -14.142 10.622 9.697 1.00 98.25 410 LEU A O 1
ATOM 3271 N N . GLU A 1 411 ? -14.905 10.988 7.617 1.00 97.19 411 GLU A N 1
ATOM 3272 C CA . GLU A 1 411 ? -14.947 12.454 7.705 1.00 97.19 411 GLU A CA 1
ATOM 3273 C C . GLU A 1 411 ? -15.947 12.916 8.778 1.00 97.19 411 GLU A C 1
ATOM 3275 O O . GLU A 1 411 ? -15.578 13.676 9.674 1.00 97.19 411 GLU A O 1
ATOM 3280 N N . ALA A 1 412 ? -17.162 12.359 8.794 1.00 96.00 412 ALA A N 1
ATOM 3281 C CA . ALA A 1 412 ? -18.153 12.640 9.838 1.00 96.00 412 ALA A CA 1
ATOM 3282 C C . ALA A 1 412 ? -17.673 12.218 11.245 1.00 96.00 412 ALA A C 1
ATOM 3284 O O . ALA A 1 412 ? -17.908 12.904 12.249 1.00 96.00 412 ALA A O 1
ATOM 3285 N N . LEU A 1 413 ? -16.960 11.089 11.341 1.00 94.50 413 LEU A N 1
ATOM 3286 C CA . LEU A 1 413 ? -16.340 10.662 12.595 1.00 94.50 413 LEU A CA 1
ATOM 3287 C C . LEU A 1 413 ? -15.255 11.648 13.045 1.00 94.50 413 LEU A C 1
ATOM 3289 O O . LEU A 1 413 ? -15.190 11.968 14.233 1.00 94.50 413 LEU A O 1
ATOM 3293 N N . LYS A 1 414 ? -14.421 12.132 12.120 1.00 92.81 414 LYS A N 1
ATOM 3294 C CA . LYS A 1 414 ? -13.362 13.101 12.411 1.00 92.81 414 LYS A CA 1
ATOM 3295 C C . LYS A 1 414 ? -13.934 14.375 13.018 1.00 92.81 414 LYS A C 1
ATOM 3297 O O . LYS A 1 414 ? -13.432 14.815 14.046 1.00 92.81 414 LYS A O 1
ATOM 3302 N N . GLU A 1 415 ? -15.007 14.921 12.450 1.00 90.44 415 GLU A N 1
ATOM 3303 C CA . GLU A 1 415 ? -15.676 16.113 12.988 1.00 90.44 415 GLU A CA 1
ATOM 3304 C C . GLU A 1 415 ? -16.125 15.912 14.441 1.00 90.44 415 GLU A C 1
ATOM 3306 O O . GLU A 1 415 ? -15.908 16.772 15.297 1.00 90.44 415 GLU A O 1
ATOM 3311 N N . THR A 1 416 ? -16.672 14.732 14.748 1.00 87.88 416 THR A N 1
ATOM 3312 C CA . THR A 1 416 ? -17.108 14.377 16.106 1.00 87.88 416 THR A CA 1
ATOM 3313 C C . THR A 1 416 ? -15.926 14.265 17.077 1.00 87.88 416 THR A C 1
ATOM 3315 O O . THR A 1 416 ? -16.007 14.731 18.214 1.00 87.88 416 THR A O 1
ATOM 3318 N N . VAL A 1 417 ? -14.813 13.669 16.638 1.00 82.81 417 VAL A N 1
ATOM 3319 C CA . VAL A 1 417 ? -13.587 13.536 17.445 1.00 82.81 417 VAL A CA 1
ATOM 3320 C C . VAL A 1 417 ? -12.939 14.903 17.679 1.00 82.81 417 VAL A C 1
ATOM 3322 O O . VAL A 1 417 ? -12.596 15.227 18.812 1.00 82.81 417 VAL A O 1
ATOM 3325 N N . SER A 1 418 ? -12.836 15.742 16.647 1.00 75.81 418 SER A N 1
ATOM 3326 C CA . SER A 1 418 ? -12.299 17.103 16.750 1.00 75.81 418 SER A CA 1
ATOM 3327 C C . SER A 1 418 ? -13.137 18.002 17.663 1.00 75.81 418 SER A C 1
ATOM 3329 O O . SER A 1 418 ? -12.578 18.814 18.397 1.00 75.81 418 SER A O 1
ATOM 3331 N N . ALA A 1 419 ? -14.463 17.842 17.671 1.00 64.75 419 ALA A N 1
ATOM 3332 C CA . ALA A 1 419 ? -15.339 18.567 18.587 1.00 64.75 419 ALA A CA 1
ATOM 3333 C C . ALA A 1 419 ? -15.126 18.161 20.058 1.00 64.75 419 ALA A C 1
ATOM 3335 O O . ALA A 1 419 ? -15.195 19.018 20.939 1.00 64.75 419 ALA A O 1
ATOM 3336 N N . ALA A 1 420 ? -14.828 16.885 20.327 1.00 60.50 420 ALA A N 1
ATOM 3337 C CA . ALA A 1 420 ? -14.501 16.392 21.667 1.00 60.50 420 ALA A CA 1
ATOM 3338 C C . ALA A 1 420 ? -13.093 16.821 22.135 1.00 60.50 420 ALA A C 1
ATOM 3340 O O . ALA A 1 420 ? -12.881 17.059 23.320 1.00 60.50 420 ALA A O 1
ATOM 3341 N N . ASP A 1 421 ? -12.155 16.984 21.199 1.00 59.94 421 ASP A N 1
ATOM 3342 C CA . ASP A 1 421 ? -10.763 17.392 21.443 1.00 59.94 421 ASP A CA 1
ATOM 3343 C C . ASP A 1 421 ? -10.578 18.915 21.663 1.00 59.94 421 ASP A C 1
ATOM 3345 O O . ASP A 1 421 ? -9.499 19.367 22.068 1.00 59.94 421 ASP A O 1
ATOM 3349 N N . ASN A 1 422 ? -11.631 19.724 21.464 1.00 49.78 422 ASN A N 1
ATOM 3350 C CA . ASN A 1 422 ? -11.625 21.176 21.706 1.00 49.78 422 ASN A CA 1
ATOM 3351 C C . ASN A 1 422 ? -11.551 21.574 23.195 1.00 49.78 422 ASN A C 1
ATOM 3353 O O . ASN A 1 422 ? -11.463 22.761 23.513 1.00 49.78 422 ASN A O 1
ATOM 3357 N N . SER A 1 423 ? -11.467 20.609 24.114 1.00 44.41 423 SER A N 1
ATOM 3358 C CA . SER A 1 423 ? -10.862 20.805 25.434 1.00 44.41 423 SER A CA 1
ATOM 3359 C C . SER A 1 423 ? -9.360 20.471 25.394 1.00 44.41 423 SER A C 1
ATOM 3361 O O . SER A 1 423 ? -8.923 19.452 25.920 1.00 44.41 423 SER A O 1
ATOM 3363 N N . GLY A 1 424 ? -8.554 21.334 24.762 1.00 49.22 424 GLY A N 1
ATOM 3364 C CA . GLY A 1 424 ? -7.097 21.395 24.980 1.00 49.22 424 GLY A CA 1
ATOM 3365 C C . GLY A 1 424 ? -6.163 20.518 24.124 1.00 49.22 424 GLY A C 1
ATOM 3366 O O . GLY A 1 424 ? -4.978 20.459 24.444 1.00 49.22 424 GLY A O 1
ATOM 3367 N N . SER A 1 425 ? -6.610 19.871 23.041 1.00 51.78 425 SER A N 1
ATOM 3368 C CA . SER A 1 425 ? -5.783 18.868 22.328 1.00 51.78 425 SER A CA 1
ATOM 3369 C C . SER A 1 425 ? -4.954 19.398 21.136 1.00 51.78 425 SER A C 1
ATOM 3371 O O . SER A 1 425 ? -3.853 18.910 20.872 1.00 51.78 425 SER A O 1
ATOM 3373 N N . ALA A 1 426 ? -5.403 20.444 20.428 1.00 44.16 426 ALA A N 1
ATOM 3374 C CA . ALA A 1 426 ? -4.738 20.901 19.192 1.00 44.16 426 ALA A CA 1
ATOM 3375 C C . ALA A 1 426 ? -3.294 21.412 19.407 1.00 44.16 426 ALA A C 1
ATOM 3377 O O . ALA A 1 426 ? -2.420 21.210 18.561 1.00 44.16 426 ALA A O 1
ATOM 3378 N N . THR A 1 427 ? -3.016 22.023 20.562 1.00 43.31 427 THR A N 1
ATOM 3379 C CA . THR A 1 427 ? -1.673 22.495 20.942 1.00 43.31 427 THR A CA 1
ATOM 3380 C C . THR A 1 427 ? -0.764 21.335 21.361 1.00 43.31 427 THR A C 1
ATOM 3382 O O . THR A 1 427 ? 0.418 21.329 21.022 1.00 43.31 427 THR A O 1
ATOM 3385 N N . MET A 1 428 ? -1.323 20.314 22.023 1.00 44.66 428 MET A N 1
ATOM 3386 C CA . MET A 1 428 ? -0.590 19.115 22.432 1.00 44.66 428 MET A CA 1
ATOM 3387 C C . MET A 1 428 ? -0.213 18.234 21.246 1.00 44.66 428 MET A C 1
ATOM 3389 O O . MET A 1 428 ? 0.903 17.743 21.224 1.00 44.66 428 MET A O 1
ATOM 3393 N N . ALA A 1 429 ? -1.067 18.077 20.233 1.00 45.88 429 ALA A N 1
ATOM 3394 C CA . ALA A 1 429 ? -0.737 17.272 19.055 1.00 45.88 429 ALA A CA 1
ATOM 3395 C C . ALA A 1 429 ? 0.404 17.892 18.228 1.00 45.88 429 ALA A C 1
ATOM 3397 O O . ALA A 1 429 ? 1.285 17.176 17.759 1.00 45.88 429 ALA A O 1
ATOM 3398 N N . ARG A 1 430 ? 0.435 19.227 18.100 1.00 46.03 430 ARG A N 1
ATOM 3399 C CA . ARG A 1 430 ? 1.521 19.952 17.419 1.00 46.03 430 ARG A CA 1
ATOM 3400 C C . ARG A 1 430 ? 2.826 19.892 18.216 1.00 46.03 430 ARG A C 1
ATOM 3402 O O . ARG A 1 430 ? 3.871 19.639 17.635 1.00 46.03 430 ARG A O 1
ATOM 3409 N N . GLN A 1 431 ? 2.749 19.999 19.544 1.00 48.44 431 GLN A N 1
ATOM 3410 C CA . GLN A 1 431 ? 3.897 19.827 20.439 1.00 48.44 431 GLN A CA 1
ATOM 3411 C C . GLN A 1 431 ? 4.374 18.373 20.548 1.00 48.44 431 GLN A C 1
ATOM 3413 O O . GLN A 1 431 ? 5.567 18.147 20.664 1.00 48.44 431 GLN A O 1
ATOM 3418 N N . GLN A 1 432 ? 3.490 17.375 20.487 1.00 53.44 432 GLN A N 1
ATOM 3419 C CA . GLN A 1 432 ? 3.840 15.948 20.465 1.00 53.44 432 GLN A CA 1
ATOM 3420 C C . GLN A 1 432 ? 4.483 15.567 19.129 1.00 53.44 432 GLN A C 1
ATOM 3422 O O . GLN A 1 432 ? 5.451 14.811 19.109 1.00 53.44 432 GLN A O 1
ATOM 3427 N N . HIS A 1 433 ? 3.994 16.151 18.033 1.00 49.38 433 HIS A N 1
ATOM 3428 C CA . HIS A 1 433 ? 4.583 16.055 16.703 1.00 49.38 433 HIS A CA 1
ATOM 3429 C C . HIS A 1 433 ? 5.968 16.722 16.639 1.00 49.38 433 HIS A C 1
ATOM 3431 O O . HIS A 1 433 ? 6.933 16.095 16.212 1.00 49.38 433 HIS A O 1
ATOM 3437 N N . GLU A 1 434 ? 6.110 17.949 17.150 1.00 49.09 434 GLU A N 1
ATOM 3438 C CA . GLU A 1 434 ? 7.398 18.651 17.259 1.00 49.09 434 GLU A CA 1
ATOM 3439 C C . GLU A 1 434 ? 8.357 17.980 18.255 1.00 49.09 434 GLU A C 1
ATOM 3441 O O . GLU A 1 434 ? 9.559 17.949 18.012 1.00 49.09 434 GLU A O 1
ATOM 3446 N N . ALA A 1 435 ? 7.860 17.373 19.336 1.00 45.81 435 ALA A N 1
ATOM 3447 C CA . ALA A 1 435 ? 8.669 16.616 20.290 1.00 45.81 435 ALA A CA 1
ATOM 3448 C C . ALA A 1 435 ? 9.146 15.275 19.714 1.00 45.81 435 ALA A C 1
ATOM 3450 O O . ALA A 1 435 ? 10.277 14.878 19.979 1.00 45.81 435 ALA A O 1
ATOM 3451 N N . ALA A 1 436 ? 8.339 14.599 18.888 1.00 46.09 436 ALA A N 1
ATOM 3452 C CA . ALA A 1 436 ? 8.782 13.440 18.109 1.00 46.09 436 ALA A CA 1
ATOM 3453 C C . ALA A 1 436 ? 9.851 13.837 17.069 1.00 46.09 436 ALA A C 1
ATOM 3455 O O . ALA A 1 436 ? 10.793 13.082 16.823 1.00 46.09 436 ALA A O 1
ATOM 3456 N N . ILE A 1 437 ? 9.759 15.054 16.516 1.00 46.88 437 ILE A N 1
ATOM 3457 C CA . ILE A 1 437 ? 10.791 15.651 15.656 1.00 46.88 437 ILE A CA 1
ATOM 3458 C C . ILE A 1 437 ? 12.062 15.994 16.462 1.00 46.88 437 ILE A C 1
ATOM 3460 O O . ILE A 1 437 ? 13.161 15.700 15.998 1.00 46.88 437 ILE A O 1
ATOM 3464 N N . GLN A 1 438 ? 11.946 16.552 17.673 1.00 41.03 438 GLN A N 1
ATOM 3465 C CA . GLN A 1 438 ? 13.079 16.931 18.539 1.00 41.03 438 GLN A CA 1
ATOM 3466 C C . GLN A 1 438 ? 13.745 15.743 19.255 1.00 41.03 438 GLN A C 1
ATOM 3468 O O . GLN A 1 438 ? 14.926 15.818 19.587 1.00 41.03 438 GLN A O 1
ATOM 3473 N N . GLN A 1 439 ? 13.037 14.626 19.455 1.00 40.81 439 GLN A N 1
ATOM 3474 C CA . GLN A 1 439 ? 13.612 13.363 19.936 1.00 40.81 439 GLN A CA 1
ATOM 3475 C C . GLN A 1 439 ? 14.403 12.602 18.859 1.00 40.81 439 GLN A C 1
ATOM 3477 O O . GLN A 1 439 ? 15.007 11.571 19.174 1.00 40.81 439 GLN A O 1
ATOM 3482 N N . LYS A 1 440 ? 14.502 13.119 17.620 1.00 44.03 440 LYS A N 1
ATOM 3483 C CA . LYS A 1 440 ? 15.613 12.761 16.727 1.00 44.03 440 LYS A CA 1
ATOM 3484 C C . LYS A 1 440 ? 16.913 13.211 17.390 1.00 44.03 440 LYS A C 1
ATOM 3486 O O . LYS A 1 440 ? 17.378 14.333 17.226 1.00 44.03 440 LYS A O 1
ATOM 3491 N N . ASN A 1 441 ? 17.493 12.297 18.157 1.00 34.19 441 ASN A N 1
ATOM 3492 C CA . ASN A 1 441 ? 18.831 12.398 18.701 1.00 34.19 441 ASN A CA 1
ATOM 3493 C C . ASN A 1 441 ? 19.794 12.833 17.568 1.00 34.19 441 ASN A C 1
ATOM 3495 O O . ASN A 1 441 ? 19.907 12.099 16.578 1.00 34.19 441 ASN A O 1
ATOM 3499 N N . PRO A 1 442 ? 20.497 13.980 17.678 1.00 38.22 442 PRO A N 1
ATOM 3500 C CA . PRO A 1 442 ? 21.441 14.453 16.656 1.00 38.22 442 PRO A CA 1
ATOM 3501 C C . PRO A 1 442 ? 22.554 13.441 16.346 1.00 38.22 442 PRO A C 1
ATOM 3503 O O . PRO A 1 442 ? 23.210 13.519 15.311 1.00 38.22 442 PRO A O 1
ATOM 3506 N N . LEU A 1 443 ? 22.741 12.445 17.216 1.00 32.72 443 LEU A N 1
ATOM 3507 C CA . LEU A 1 443 ? 23.701 11.360 17.047 1.00 32.72 443 LEU A CA 1
ATOM 3508 C C . LEU A 1 443 ? 23.350 10.356 15.934 1.00 32.72 443 LEU A C 1
ATOM 3510 O O . LEU A 1 443 ? 24.233 9.612 15.522 1.00 32.72 443 LEU A O 1
ATOM 3514 N N . TYR A 1 444 ? 22.128 10.357 15.386 1.00 34.44 444 TYR A N 1
ATOM 3515 C CA . TYR A 1 444 ? 21.802 9.538 14.206 1.00 34.44 444 TYR A CA 1
ATOM 3516 C C . TYR A 1 444 ? 21.971 10.269 12.873 1.00 34.44 444 TYR A C 1
ATOM 3518 O O . TYR A 1 444 ? 21.865 9.633 11.828 1.00 34.44 444 TYR A O 1
ATOM 3526 N N . HIS A 1 445 ? 22.278 11.572 12.890 1.00 33.34 445 HIS A N 1
ATOM 3527 C CA . HIS A 1 445 ? 22.594 12.307 11.664 1.00 33.34 445 HIS A CA 1
ATOM 3528 C C . HIS A 1 445 ? 24.067 12.151 11.234 1.00 33.34 445 HIS A C 1
ATOM 3530 O O . HIS A 1 445 ? 24.392 12.468 10.094 1.00 33.34 445 HIS A O 1
ATOM 3536 N N . ASN A 1 446 ? 24.924 11.609 12.116 1.00 28.75 446 ASN A N 1
ATOM 3537 C CA . ASN A 1 446 ? 26.369 11.426 11.901 1.00 28.75 446 ASN A CA 1
ATOM 3538 C C . ASN A 1 446 ? 26.830 9.957 11.853 1.00 28.75 446 ASN A C 1
ATOM 3540 O O . ASN A 1 446 ? 28.027 9.684 11.825 1.00 28.75 446 ASN A O 1
ATOM 3544 N N . ALA A 1 447 ? 25.904 9.005 11.807 1.00 29.72 447 ALA A N 1
ATOM 3545 C CA . ALA A 1 447 ? 26.179 7.698 11.228 1.00 29.72 447 ALA A CA 1
ATOM 3546 C C . ALA A 1 447 ? 25.461 7.690 9.879 1.00 29.72 447 ALA A C 1
ATOM 3548 O O . ALA A 1 447 ? 24.309 8.109 9.828 1.00 29.72 447 ALA A O 1
ATOM 3549 N N . TRP A 1 448 ? 26.112 7.226 8.815 1.00 32.56 448 TRP A N 1
ATOM 3550 C CA . TRP A 1 448 ? 25.599 7.214 7.434 1.00 32.56 448 TRP A CA 1
ATOM 3551 C C . TRP A 1 448 ? 25.769 8.529 6.649 1.00 32.56 448 TRP A C 1
ATOM 3553 O O . TRP A 1 448 ? 24.849 8.959 5.949 1.00 32.56 448 TRP A O 1
ATOM 3563 N N . VAL A 1 449 ? 26.970 9.117 6.734 1.00 31.31 449 VAL A N 1
ATOM 3564 C CA . VAL A 1 449 ? 27.632 9.707 5.551 1.00 31.31 449 VAL A CA 1
ATOM 3565 C C . VAL A 1 449 ? 28.297 8.580 4.775 1.00 31.31 449 VAL A C 1
ATOM 3567 O O . VAL A 1 449 ? 28.885 7.701 5.451 1.00 31.31 449 VAL A O 1
#

Organism: Acanthaster planci (NCBI:txid133434)

InterPro domains:
  IPR000719 Protein kinase domain [PS50011] (141-413)
  IPR001245 Serine-threonine/tyrosine-protein kinase, catalytic domain [PF07714] (142-410)
  IPR001245 Serine-threonine/tyrosine-protein kinase, catalytic domain [PR00109] (224-237)
  IPR001245 Serine-threonine/tyrosine-protein kinase, catalytic domain [PR00109] (265-283)
  IPR001245 Serine-threonine/tyrosine-protein kinase, catalytic domain [PR00109] (318-328)
  IPR001245 Serine-threonine/tyrosine-protein kinase, catalytic domain [PR00109] (337-359)
  IPR001245 Serine-threonine/tyrosine-protein kinase, catalytic domain [PR00109] (381-403)
  IPR008266 Tyrosine-protein kinase, active site [PS00109] (271-283)
  IPR011009 Protein kinase-like domain superfamily [SSF56112] (131-416)
  IPR017441 Protein kinase, ATP binding site [PS00107] (147-174)
  IPR020635 Tyrosine-protein kinase, catalytic domain [SM00219] (141-410)
  IPR050122 Receptor Tyrosine Kinase [PTHR24416] (44-415)

pLDDT: mean 74.39, std 24.39, range [24.89, 98.88]

Foldseek 3Di:
DDDDDDDDDDDDDDDDDDDDDDDDDDDDDDDDDDDDDDDPPVVVVVVVVVVVVVVVVVVVVVVVVVVVVVVVVVVVPDDDDDDDDDDDDDDDDDDDDDDDDDDPPDDPQLVVQLVLLVLQPDPDVVLSVLQNVFEARPVQKAWDAFDDDDPFWTKTWIWGQDPVDNDTAIKIKIWTDPPCSVPQVLVSVLLVLLPPPDDLQAWHWSHWYWDADPVRHITIITITHDAPQAFQLVVLVVQVVVVPHDDDPLVLLVLLLSNLRQLLSSQVVQKFQQQDARNQWTQHPVRRTHRHDSSVMDGDDPPDFDQDPDPVVCLVPHPLLLFALCCNPRVTTHSLRVLSSSLVRSVCSLQSRDDFPPPDDSVCNNVCVVVVHHGDDDPPDDPLSNVLSVLSRDNDSVSRDGSVVSSVSSVVVSVVSVVVCVPPNPVVNVVSVVVVVVVPPVVVVPPPD

Sequence (449 aa):
MDIASSKPVRGDQLITTDGSLWETADVIDTVGTADDVGVHDPFVGILVASIALCVLVILMLVITCCWQLGKHCSQRGESMPLGQAKLKRESTFISHEDHACGEFSISPKVFWEELKLDELALDDDEMKDKIREILIPRNKLSIHKLIGEGQYAQVHFGTMVSPSFSCEQKVAVKIMKEHWTDQARNLIEEGLLTLGLNHPNILAIIGISLEYTHTKQIRPLVVMPFLENRDLNSFLKNVRLAQNQELSLSWRVDMMIQIATGMEYIANNGIIHRDLATRNCMLDDNYVVKVADFGLARRIFDNECYKMRIRQSISCCLPVKWVAIEGLNDSIFTSRSDVWSFGVTMWEIATHAKIPYPGLENFKVLEYLEQGRRLRQPDGCPKTLYGLMYTCWHRDPIMRPSFGYVKEQLEALKETVSAADNSGSATMARQQHEAAIQQKNPLYHNAWV